Protein AF-0000000072194010 (afdb_homodimer)

InterPro domains:
  IPR002328 Alcohol dehydrogenase, zinc-type, conserved site [PS00059] (63-77)
  IPR011032 GroES-like superfamily [SSF50129] (5-164)
  IPR013149 Alcohol dehydrogenase-like, C-terminal [PF00107] (180-291)
  IPR013154 Alcohol dehydrogenase-like, N-terminal [PF08240] (29-131)
  IPR020843 Enoylreductase domain [SM00829] (12-339)
  IPR036291 NAD(P)-binding domain superfamily [SSF51735] (143-312)

Organism: NCBI:txid901

Nearest PDB structures (foldseek):
  4cpd-assembly2_B  TM=9.192E-01  e=1.046E-42  Thermus sp. ATN1
  5yln-assembly2_C  TM=9.575E-01  e=6.365E-38  Streptococcus pneumoniae D39
  4cpd-assembly1_D  TM=9.252E-01  e=3.209E-39  Thermus sp. ATN1
  1pl6-assembly1_A  TM=9.027E-01  e=1.431E-30  Homo sapiens
  3qe3-assembly1_A  TM=8.993E-01  e=1.724E-30  Ovis aries

Structure (mmCIF, N/CA/C/O backbone):
data_AF-0000000072194010-model_v1
#
loop_
_entity.id
_entity.type
_entity.pdbx_description
1 polymer 'Threonine dehydrogenase and related Zn-dependent dehydrogenases'
#
loop_
_atom_s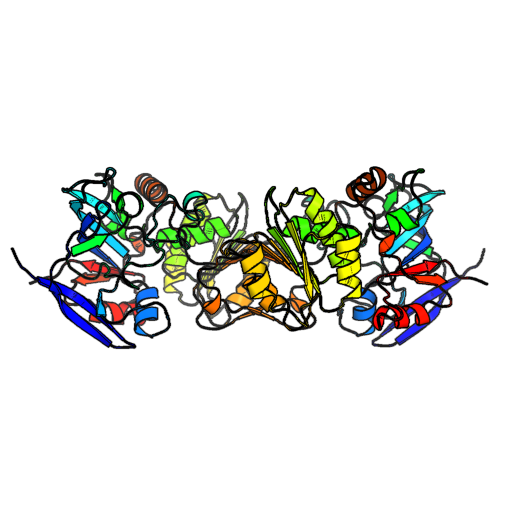ite.group_PDB
_atom_site.id
_atom_site.type_symbol
_atom_site.label_atom_id
_atom_site.label_alt_id
_atom_site.label_comp_id
_atom_site.label_asym_id
_atom_site.label_entity_id
_atom_site.label_seq_id
_atom_site.pdbx_PDB_ins_code
_atom_site.Cartn_x
_atom_site.Cartn_y
_atom_site.Cartn_z
_atom_site.occupancy
_atom_site.B_iso_or_equiv
_atom_site.auth_seq_id
_atom_site.auth_comp_id
_atom_site.auth_asym_id
_atom_site.auth_atom_id
_atom_site.pdbx_PDB_model_num
ATOM 1 N N . MET A 1 1 ? 16.25 -46.812 -23.062 1 45 1 MET A N 1
ATOM 2 C CA . MET A 1 1 ? 15.43 -45.719 -22.516 1 45 1 MET A CA 1
ATOM 3 C C . MET A 1 1 ? 15.352 -44.562 -23.484 1 45 1 MET A C 1
ATOM 5 O O . MET A 1 1 ? 16.25 -44.375 -24.297 1 45 1 MET A O 1
ATOM 9 N N . ALA A 1 2 ? 14.219 -44.062 -23.828 1 66.19 2 ALA A N 1
ATOM 10 C CA . ALA A 1 2 ? 14.109 -43.062 -24.859 1 66.19 2 ALA A CA 1
ATOM 11 C C . ALA A 1 2 ? 15.031 -41.875 -24.578 1 66.19 2 ALA A C 1
ATOM 13 O O . ALA A 1 2 ? 15.164 -41.438 -23.422 1 66.19 2 ALA A O 1
ATOM 14 N N . GLU A 1 3 ? 15.812 -41.5 -25.469 1 88 3 GLU A N 1
ATOM 15 C CA . GLU A 1 3 ? 16.797 -40.438 -25.328 1 88 3 GLU A CA 1
ATOM 16 C C . GLU A 1 3 ? 16.156 -39.062 -25.516 1 88 3 GLU A C 1
ATOM 18 O O . GLU A 1 3 ? 16.797 -38.031 -25.266 1 88 3 GLU A O 1
ATOM 23 N N . THR A 1 4 ? 14.906 -39.125 -25.875 1 94.69 4 THR A N 1
ATOM 24 C CA . THR A 1 4 ? 14.234 -37.875 -26.109 1 94.69 4 THR A CA 1
ATOM 25 C C . THR A 1 4 ? 12.812 -37.906 -25.562 1 94.69 4 THR A C 1
ATOM 27 O O . THR A 1 4 ? 12.312 -38.938 -25.188 1 94.69 4 THR A O 1
ATOM 30 N N . MET A 1 5 ? 12.266 -36.781 -25.391 1 96.69 5 MET A N 1
ATOM 31 C CA . MET A 1 5 ? 10.891 -36.594 -24.938 1 96.69 5 MET A CA 1
ATOM 32 C C . MET A 1 5 ? 10.203 -35.5 -25.75 1 96.69 5 MET A C 1
ATOM 34 O O . MET A 1 5 ? 10.867 -34.688 -26.422 1 96.69 5 MET A O 1
ATOM 38 N N . HIS A 1 6 ? 8.852 -35.531 -25.734 1 97.5 6 HIS A N 1
ATOM 39 C CA . HIS A 1 6 ? 8.07 -34.469 -26.391 1 97.5 6 HIS A CA 1
ATOM 40 C C . HIS A 1 6 ? 7.898 -33.281 -25.484 1 97.5 6 HIS A C 1
ATOM 42 O O . HIS A 1 6 ? 7.699 -33.406 -24.281 1 97.5 6 HIS A O 1
ATOM 48 N N . ALA A 1 7 ? 8.031 -32.094 -26.078 1 98.38 7 ALA A N 1
ATOM 49 C CA . ALA A 1 7 ? 7.945 -30.875 -25.297 1 98.38 7 ALA A CA 1
ATOM 50 C C . ALA A 1 7 ? 7.34 -29.734 -26.109 1 98.38 7 ALA A C 1
ATOM 52 O O . ALA A 1 7 ? 7.496 -29.688 -27.328 1 98.38 7 ALA A O 1
ATOM 53 N N . LEU A 1 8 ? 6.57 -28.891 -25.469 1 98.75 8 LEU A N 1
ATOM 54 C CA . LEU A 1 8 ? 6.141 -27.625 -26.062 1 98.75 8 LEU A CA 1
ATOM 55 C C . LEU A 1 8 ? 7.195 -26.547 -25.859 1 98.75 8 LEU A C 1
ATOM 57 O O . LEU A 1 8 ? 7.453 -26.125 -24.734 1 98.75 8 LEU A O 1
ATOM 61 N N . VAL A 1 9 ? 7.695 -26.047 -26.938 1 98.69 9 VAL A N 1
ATOM 62 C CA . VAL A 1 9 ? 8.844 -25.156 -26.859 1 98.69 9 VAL A CA 1
ATOM 63 C C . VAL A 1 9 ? 8.477 -23.781 -27.422 1 98.69 9 VAL A C 1
ATOM 65 O O . VAL A 1 9 ? 7.805 -23.688 -28.453 1 98.69 9 VAL A O 1
ATOM 68 N N . TYR A 1 10 ? 8.875 -22.766 -26.672 1 98.62 10 TYR A N 1
ATOM 69 C CA . TYR A 1 10 ? 8.719 -21.375 -27.078 1 98.62 10 TYR A CA 1
ATOM 70 C C . TYR A 1 10 ? 9.906 -20.906 -27.922 1 98.62 10 TYR A C 1
ATOM 72 O O . TYR A 1 10 ? 11.039 -20.875 -27.422 1 98.62 10 TYR A O 1
ATOM 80 N N . HIS A 1 11 ? 9.656 -20.516 -29.172 1 98 11 HIS A N 1
ATOM 81 C CA . HIS A 1 11 ? 10.734 -20.094 -30.062 1 98 11 HIS A CA 1
ATOM 82 C C . HIS A 1 11 ? 10.719 -18.594 -30.297 1 98 11 HIS A C 1
ATOM 84 O O . HIS A 1 11 ? 11.406 -18.078 -31.172 1 98 11 HIS A O 1
ATOM 90 N N . GLY A 1 12 ? 9.906 -17.906 -29.531 1 96.56 12 GLY A N 1
ATOM 91 C CA . GLY A 1 12 ? 9.703 -16.469 -29.672 1 96.56 12 GLY A CA 1
ATOM 92 C C . GLY A 1 12 ? 8.242 -16.094 -29.797 1 96.56 12 GLY A C 1
ATOM 93 O O . GLY A 1 12 ? 7.367 -16.953 -29.812 1 96.56 12 GLY A O 1
ATOM 94 N N . THR A 1 13 ? 8.008 -14.859 -29.969 1 95.88 13 THR A N 1
ATOM 95 C CA . THR A 1 13 ? 6.652 -14.32 -29.938 1 95.88 13 THR A CA 1
ATOM 96 C C . THR A 1 13 ? 5.766 -15.039 -30.953 1 95.88 13 THR A C 1
ATOM 98 O O . THR A 1 13 ? 6.062 -15.047 -32.156 1 95.88 13 THR A O 1
ATOM 101 N N . ASN A 1 14 ? 4.754 -15.672 -30.484 1 96.44 14 ASN A N 1
ATOM 102 C CA . ASN A 1 14 ? 3.709 -16.359 -31.219 1 96.44 14 ASN A CA 1
ATOM 103 C C . ASN A 1 14 ? 4.262 -17.578 -31.969 1 96.44 14 ASN A C 1
ATOM 105 O O . ASN A 1 14 ? 3.73 -17.969 -33.031 1 96.44 14 ASN A O 1
ATOM 109 N N . ASP A 1 15 ? 5.328 -18.125 -31.469 1 97.75 15 ASP A N 1
ATOM 110 C CA . ASP A 1 15 ? 5.938 -19.297 -32.062 1 97.75 15 ASP A CA 1
ATOM 111 C C . ASP A 1 15 ? 6.137 -20.406 -31.047 1 97.75 15 ASP A C 1
ATOM 113 O O . ASP A 1 15 ? 7.215 -20.531 -30.469 1 97.75 15 ASP A O 1
ATOM 117 N N . LEU A 1 16 ? 5.105 -21.25 -30.891 1 98.12 16 LEU A N 1
ATOM 118 C CA . LEU A 1 16 ? 5.129 -22.453 -30.062 1 98.12 16 LEU A CA 1
ATOM 119 C C . LEU A 1 16 ? 5.152 -23.703 -30.922 1 98.12 16 LEU A C 1
ATOM 121 O O . LEU A 1 16 ? 4.379 -23.828 -31.891 1 98.12 16 LEU A O 1
ATOM 125 N N . ARG A 1 17 ? 5.973 -24.641 -30.562 1 97.81 17 ARG A N 1
ATOM 126 C CA . ARG A 1 17 ? 6.07 -25.875 -31.328 1 97.81 17 ARG A CA 1
ATOM 127 C C . ARG A 1 17 ? 6.223 -27.078 -30.406 1 97.81 17 ARG A C 1
ATOM 129 O O . ARG A 1 17 ? 6.93 -27.016 -29.406 1 97.81 17 ARG A O 1
ATOM 136 N N . LEU A 1 18 ? 5.539 -28.094 -30.781 1 97.44 18 LEU A N 1
ATOM 137 C CA . LEU A 1 18 ? 5.801 -29.391 -30.172 1 97.44 18 LEU A CA 1
ATOM 138 C C . LEU A 1 18 ? 6.98 -30.078 -30.844 1 97.44 18 LEU A C 1
ATOM 140 O O . LEU A 1 18 ? 6.957 -30.312 -32.062 1 97.44 18 LEU A O 1
ATOM 144 N N . GLU A 1 19 ? 7.957 -30.344 -30.078 1 97 19 GLU A N 1
ATOM 145 C CA . GLU A 1 19 ? 9.133 -30.969 -30.672 1 97 19 GLU A CA 1
ATOM 146 C C . GLU A 1 19 ? 9.781 -31.953 -29.703 1 97 19 GLU A C 1
ATOM 148 O O . GLU A 1 19 ? 9.336 -32.094 -28.547 1 97 19 GLU A O 1
ATOM 153 N N . GLU A 1 20 ? 10.75 -32.688 -30.234 1 97.06 20 GLU A N 1
ATOM 154 C CA . GLU A 1 20 ? 11.516 -33.594 -29.406 1 97.06 20 GLU A CA 1
ATOM 155 C C . GLU A 1 20 ? 12.719 -32.906 -28.781 1 97.06 20 GLU A C 1
ATOM 157 O O . GLU A 1 20 ? 13.391 -32.094 -29.438 1 97.06 20 GLU A O 1
ATOM 162 N N . ARG A 1 21 ? 12.867 -33.188 -27.531 1 97.5 21 ARG A N 1
ATOM 163 C CA . ARG A 1 21 ? 13.992 -32.656 -26.766 1 97.5 21 ARG A CA 1
ATOM 164 C C . ARG A 1 21 ? 14.68 -33.781 -25.969 1 97.5 21 ARG A C 1
ATOM 166 O O . ARG A 1 21 ? 14.055 -34.781 -25.625 1 97.5 21 ARG A O 1
ATOM 173 N N . PRO A 1 22 ? 15.977 -33.625 -25.766 1 96.94 22 PRO A N 1
ATOM 174 C CA . PRO A 1 22 ? 16.641 -34.594 -24.891 1 96.94 22 PRO A CA 1
ATOM 175 C C . PRO A 1 22 ? 16.031 -34.625 -23.484 1 96.94 22 PRO A C 1
ATOM 177 O O . PRO A 1 22 ? 15.539 -33.594 -22.984 1 96.94 22 PRO A O 1
ATOM 180 N N . LEU A 1 23 ? 16.094 -35.781 -22.906 1 97.75 23 LEU A N 1
ATOM 181 C CA . LEU A 1 23 ? 15.672 -35.906 -21.516 1 97.75 23 LEU A CA 1
ATOM 182 C C . LEU A 1 23 ? 16.516 -35 -20.625 1 97.75 23 LEU A C 1
ATOM 184 O O . LEU A 1 23 ? 17.719 -34.844 -20.859 1 97.75 23 LEU A O 1
ATOM 188 N N . PRO A 1 24 ? 15.914 -34.406 -19.609 1 97.81 24 PRO A N 1
ATOM 189 C CA . PRO A 1 24 ? 16.703 -33.562 -18.719 1 97.81 24 PRO A CA 1
ATOM 190 C C . PRO A 1 24 ? 17.688 -34.344 -17.875 1 97.81 24 PRO A C 1
ATOM 192 O O . PRO A 1 24 ? 17.453 -35.531 -17.594 1 97.81 24 PRO A O 1
ATOM 195 N N . GLN A 1 25 ? 18.719 -33.688 -17.531 1 97.31 25 GLN A N 1
ATOM 196 C CA . GLN A 1 25 ? 19.734 -34.25 -16.641 1 97.31 25 GLN A CA 1
ATOM 197 C C . GLN A 1 25 ? 19.891 -33.406 -15.391 1 97.31 25 GLN A C 1
ATOM 199 O O . GLN A 1 25 ? 19.562 -32.219 -15.391 1 97.31 25 GLN A O 1
ATOM 204 N N . LEU A 1 26 ? 20.359 -34.062 -14.344 1 98.19 26 LEU A N 1
ATOM 205 C CA . LEU A 1 26 ? 20.766 -33.312 -13.164 1 98.19 26 LEU A CA 1
ATOM 206 C C . LEU A 1 26 ? 21.953 -32.406 -13.484 1 98.19 26 LEU A C 1
ATOM 208 O O . LEU A 1 26 ? 22.906 -32.844 -14.125 1 98.19 26 LEU A O 1
ATOM 212 N N . ARG A 1 27 ? 21.844 -31.156 -13.086 1 97.75 27 ARG A N 1
ATOM 213 C CA . ARG A 1 27 ? 22.922 -30.203 -13.352 1 97.75 27 ARG A CA 1
ATOM 214 C C . ARG A 1 27 ? 23.547 -29.703 -12.055 1 97.75 27 ARG A C 1
ATOM 216 O O . ARG A 1 27 ? 24.672 -29.188 -12.062 1 97.75 27 ARG A O 1
ATOM 223 N N . ASP A 1 28 ? 22.891 -29.75 -11.016 1 98.25 28 ASP A N 1
ATOM 224 C CA . ASP A 1 28 ? 23.281 -29.328 -9.68 1 98.25 28 ASP A CA 1
ATOM 225 C C . ASP A 1 28 ? 22.922 -30.375 -8.633 1 98.25 28 ASP A C 1
ATOM 227 O O . ASP A 1 28 ? 21.922 -31.094 -8.781 1 98.25 28 ASP A O 1
ATOM 231 N N . PRO A 1 29 ? 23.75 -30.5 -7.531 1 98.44 29 PRO A N 1
ATOM 232 C CA . PRO A 1 29 ? 23.438 -31.469 -6.488 1 98.44 29 PRO A CA 1
ATOM 233 C C . PRO A 1 29 ? 22.094 -31.203 -5.812 1 98.44 29 PRO A C 1
ATOM 235 O O . PRO A 1 29 ? 21.562 -32.062 -5.113 1 98.44 29 PRO A O 1
ATOM 238 N N . ARG A 1 30 ? 21.609 -30.125 -6.016 1 98.31 30 ARG A N 1
ATOM 239 C CA . ARG A 1 30 ? 20.328 -29.797 -5.383 1 98.31 30 ARG A CA 1
ATOM 240 C C . ARG A 1 30 ? 19.172 -29.953 -6.363 1 98.31 30 ARG A C 1
ATOM 242 O O . ARG A 1 30 ? 18.047 -29.594 -6.051 1 98.31 30 ARG A O 1
ATOM 249 N N . ASP A 1 31 ? 19.25 -30.516 -7.492 1 98.81 31 ASP A N 1
ATOM 250 C CA . ASP A 1 31 ? 18.234 -30.719 -8.523 1 98.81 31 ASP A CA 1
ATOM 251 C C . ASP A 1 31 ? 17.438 -32 -8.266 1 98.81 31 ASP A C 1
ATOM 253 O O . ASP A 1 31 ? 17.906 -32.906 -7.562 1 98.81 31 ASP A O 1
ATOM 257 N N . ALA A 1 32 ? 16.312 -32 -8.859 1 98.94 32 ALA A N 1
ATOM 258 C CA . ALA A 1 32 ? 15.547 -33.25 -9.039 1 98.94 32 ALA A CA 1
ATOM 259 C C . ALA A 1 32 ? 14.961 -33.312 -10.453 1 98.94 32 ALA A C 1
ATOM 261 O O . ALA A 1 32 ? 14.789 -32.312 -11.109 1 98.94 32 ALA A O 1
ATOM 262 N N . ILE A 1 33 ? 14.75 -34.531 -10.898 1 98.88 33 ILE A N 1
ATOM 263 C CA . ILE A 1 33 ? 13.992 -34.75 -12.125 1 98.88 33 ILE A CA 1
ATOM 264 C C . ILE A 1 33 ? 12.625 -35.344 -11.789 1 98.88 33 ILE A C 1
ATOM 266 O O . ILE A 1 33 ? 12.531 -36.312 -11.023 1 98.88 33 ILE A O 1
ATOM 270 N N . VAL A 1 34 ? 11.664 -34.75 -12.312 1 98.94 34 VAL A N 1
ATOM 271 C CA . VAL A 1 34 ? 10.297 -35.188 -12.039 1 98.94 34 VAL A CA 1
ATOM 272 C C . VAL A 1 34 ? 9.633 -35.656 -13.336 1 98.94 34 VAL A C 1
ATOM 274 O O . VAL A 1 34 ? 9.719 -34.969 -14.359 1 98.94 34 VAL A O 1
ATOM 277 N N . LYS A 1 35 ? 9.07 -36.844 -13.305 1 98.88 35 LYS A N 1
ATOM 278 C CA . LYS A 1 35 ? 8.156 -37.25 -14.359 1 98.88 35 LYS A CA 1
ATOM 279 C C . LYS A 1 35 ? 6.805 -36.562 -14.227 1 98.88 35 LYS A C 1
ATOM 281 O O . LYS A 1 35 ? 6.102 -36.75 -13.227 1 98.88 35 LYS A O 1
ATOM 286 N N . VAL A 1 36 ? 6.43 -35.812 -15.211 1 98.81 36 VAL A N 1
ATOM 287 C CA . VAL A 1 36 ? 5.211 -35 -15.133 1 98.81 36 VAL A CA 1
ATOM 288 C C . VAL A 1 36 ? 3.99 -35.906 -15.328 1 98.81 36 VAL A C 1
ATOM 290 O O . VAL A 1 36 ? 3.855 -36.562 -16.359 1 98.81 36 VAL A O 1
ATOM 293 N N . GLU A 1 37 ? 3.174 -35.875 -14.367 1 98.75 37 GLU A N 1
ATOM 294 C CA . GLU A 1 37 ? 1.962 -36.688 -14.461 1 98.75 37 GLU A CA 1
ATOM 295 C C . GLU A 1 37 ? 0.761 -35.844 -14.867 1 98.75 37 GLU A C 1
ATOM 297 O O . GLU A 1 37 ? -0.173 -36.344 -15.492 1 98.75 37 GLU A O 1
ATOM 302 N N . LEU A 1 38 ? 0.744 -34.656 -14.406 1 98.75 38 LEU A N 1
ATOM 303 C CA . LEU A 1 38 ? -0.288 -33.688 -14.742 1 98.75 38 LEU A CA 1
ATOM 304 C C . LEU A 1 38 ? 0.272 -32.25 -14.703 1 98.75 38 LEU A C 1
ATOM 306 O O . LEU A 1 38 ? 1.035 -31.922 -13.797 1 98.75 38 LEU A O 1
ATOM 310 N N . SER A 1 39 ? 0.013 -31.469 -15.68 1 98.75 39 SER A N 1
ATOM 311 C CA . SER A 1 39 ? 0.33 -30.031 -15.711 1 98.75 39 SER A CA 1
ATOM 312 C C . SER A 1 39 ? -0.877 -29.219 -16.141 1 98.75 39 SER A C 1
ATOM 314 O O . SER A 1 39 ? -1.961 -29.75 -16.359 1 98.75 39 SER A O 1
ATOM 316 N N . SER A 1 40 ? -0.742 -27.906 -16.109 1 98.56 40 SER A N 1
ATOM 317 C CA . SER A 1 40 ? -1.828 -27.062 -16.562 1 98.56 40 SER A CA 1
ATOM 318 C C . SER A 1 40 ? -1.294 -25.859 -17.359 1 98.56 40 SER A C 1
ATOM 320 O O . SER A 1 40 ? -0.101 -25.562 -17.297 1 98.56 40 SER A O 1
ATOM 322 N N . ILE A 1 41 ? -2.133 -25.297 -18.156 1 98.31 41 ILE A N 1
ATOM 323 C CA . ILE A 1 41 ? -1.804 -24.078 -18.891 1 98.31 41 ILE A CA 1
ATOM 324 C C . ILE A 1 41 ? -2.154 -22.859 -18.047 1 98.31 41 ILE A C 1
ATOM 326 O O . ILE A 1 41 ? -3.252 -22.766 -17.5 1 98.31 41 ILE A O 1
ATOM 330 N N . CYS A 1 42 ? -1.242 -21.984 -17.859 1 97 42 CYS A N 1
ATOM 331 C CA . CYS A 1 42 ? -1.418 -20.766 -17.094 1 97 42 CYS A CA 1
ATOM 332 C C . CYS A 1 42 ? -1.508 -19.547 -18 1 97 42 CYS A C 1
ATOM 334 O O . CYS A 1 42 ? -0.959 -19.547 -19.094 1 97 42 CYS A O 1
ATOM 336 N N . ALA A 1 43 ? -2.199 -18.516 -17.547 1 94.06 43 ALA A N 1
ATOM 337 C CA . ALA A 1 43 ? -2.264 -17.266 -18.312 1 94.06 43 ALA A CA 1
ATOM 338 C C . ALA A 1 43 ? -0.866 -16.719 -18.578 1 94.06 43 ALA A C 1
ATOM 340 O O . ALA A 1 43 ? -0.624 -16.094 -19.625 1 94.06 43 ALA A O 1
ATOM 341 N N . SER A 1 44 ? 0.034 -16.953 -17.703 1 93.5 44 SER A N 1
ATOM 342 C CA . SER A 1 44 ? 1.397 -16.469 -17.891 1 93.5 44 SER A CA 1
ATOM 343 C C . SER A 1 44 ? 2.064 -17.141 -19.094 1 93.5 44 SER A C 1
ATOM 345 O O . SER A 1 44 ? 2.951 -16.562 -19.719 1 93.5 44 SER A O 1
ATOM 347 N N . ASP A 1 45 ? 1.709 -18.344 -19.422 1 96.56 45 ASP A N 1
ATOM 348 C CA . ASP A 1 45 ? 2.211 -18.984 -20.641 1 96.56 45 ASP A CA 1
ATOM 349 C C . ASP A 1 45 ? 1.795 -18.203 -21.875 1 96.56 45 ASP A C 1
ATOM 351 O O . ASP A 1 45 ? 2.572 -18.078 -22.828 1 96.56 45 ASP A O 1
ATOM 355 N N . LEU A 1 46 ? 0.554 -17.734 -21.812 1 95.31 46 LEU A N 1
ATOM 356 C CA . LEU A 1 46 ? 0.056 -16.906 -22.922 1 95.31 46 LEU A CA 1
ATOM 357 C C . LEU A 1 46 ? 0.827 -15.594 -23 1 95.31 46 LEU A C 1
ATOM 359 O O . LEU A 1 46 ? 1.133 -15.125 -24.109 1 95.31 46 LEU A O 1
ATOM 363 N N . HIS A 1 47 ? 1.076 -15.031 -21.828 1 92.69 47 HIS A N 1
ATOM 364 C CA . HIS A 1 47 ? 1.84 -13.789 -21.812 1 92.69 47 HIS A CA 1
ATOM 365 C C . HIS A 1 47 ? 3.225 -13.984 -22.422 1 92.69 47 HIS A C 1
ATOM 367 O O . HIS A 1 47 ? 3.725 -13.102 -23.125 1 92.69 47 HIS A O 1
ATOM 373 N N . ILE A 1 48 ? 3.855 -15.086 -22.141 1 95.38 48 ILE A N 1
ATOM 374 C CA . ILE A 1 48 ? 5.156 -15.383 -22.719 1 95.38 48 ILE A CA 1
ATOM 375 C C . ILE A 1 48 ? 5.016 -15.547 -24.234 1 95.38 48 ILE A C 1
ATOM 377 O O . ILE A 1 48 ? 5.754 -14.93 -25 1 95.38 48 ILE A O 1
ATOM 381 N N . ARG A 1 49 ? 4.055 -16.297 -24.641 1 96.25 49 ARG A N 1
ATOM 382 C CA . ARG A 1 49 ? 3.814 -16.531 -26.062 1 96.25 49 ARG A CA 1
ATOM 383 C C . ARG A 1 49 ? 3.611 -15.211 -26.812 1 96.25 49 ARG A C 1
ATOM 385 O O . ARG A 1 49 ? 4.086 -15.047 -27.938 1 96.25 49 ARG A O 1
ATOM 392 N N . ASN A 1 50 ? 2.955 -14.281 -26.094 1 93.75 50 ASN A N 1
ATOM 393 C CA . ASN A 1 50 ? 2.609 -13 -26.703 1 93.75 50 ASN A CA 1
ATOM 394 C C . ASN A 1 50 ? 3.768 -12.016 -26.641 1 93.75 50 ASN A C 1
ATOM 396 O O . ASN A 1 50 ? 3.662 -10.891 -27.125 1 93.75 50 ASN A O 1
ATOM 400 N N . GLY A 1 51 ? 4.848 -12.336 -26 1 91.69 51 GLY A N 1
ATOM 401 C CA . GLY A 1 51 ? 6.016 -11.469 -25.906 1 91.69 51 GLY A CA 1
ATOM 402 C C . GLY A 1 51 ? 5.922 -10.453 -24.781 1 91.69 51 GLY A C 1
ATOM 403 O O . GLY A 1 51 ? 6.645 -9.453 -24.781 1 91.69 51 GLY A O 1
ATOM 404 N N . ALA A 1 52 ? 5.055 -10.711 -23.797 1 87.88 52 ALA A N 1
ATOM 405 C CA . ALA A 1 52 ? 4.805 -9.719 -22.75 1 87.88 52 ALA A CA 1
ATOM 406 C C . ALA A 1 52 ? 5.707 -9.961 -21.547 1 87.88 52 ALA A C 1
ATOM 408 O O . ALA A 1 52 ? 5.656 -9.219 -20.562 1 87.88 52 ALA A O 1
ATOM 409 N N . VAL A 1 53 ? 6.512 -10.977 -21.578 1 90 53 VAL A N 1
ATOM 410 C CA . VAL A 1 53 ? 7.438 -11.297 -20.5 1 90 53 VAL A CA 1
ATOM 411 C C . VAL A 1 53 ? 8.875 -11.164 -21 1 90 53 VAL A C 1
ATOM 413 O O . VAL A 1 53 ? 9.453 -12.125 -21.516 1 90 53 VAL A O 1
ATOM 416 N N . PRO A 1 54 ? 9.461 -10.055 -20.734 1 86.25 54 PRO A N 1
ATOM 417 C CA . PRO A 1 54 ? 10.781 -9.766 -21.297 1 86.25 54 PRO A CA 1
ATOM 418 C C . PRO A 1 54 ? 11.844 -10.773 -20.859 1 86.25 54 PRO A C 1
ATOM 420 O O . PRO A 1 54 ? 12.812 -11.008 -21.578 1 86.25 54 PRO A O 1
ATOM 423 N N . ARG A 1 55 ? 11.695 -11.414 -19.828 1 89.25 55 ARG A N 1
ATOM 424 C CA . ARG A 1 55 ? 12.711 -12.305 -19.266 1 89.25 55 ARG A CA 1
ATOM 425 C C . ARG A 1 55 ? 12.648 -13.68 -19.922 1 89.25 55 ARG A C 1
ATOM 427 O O . ARG A 1 55 ? 13.555 -14.492 -19.75 1 89.25 55 ARG A O 1
ATOM 434 N N . ALA A 1 56 ? 11.594 -13.961 -20.609 1 95.06 56 ALA A N 1
ATOM 435 C CA . ALA A 1 56 ? 11.43 -15.273 -21.219 1 95.06 56 ALA A CA 1
ATOM 436 C C . ALA A 1 56 ? 12.484 -15.516 -22.281 1 95.06 56 ALA A C 1
ATOM 438 O O . ALA A 1 56 ? 12.789 -14.625 -23.078 1 95.06 56 ALA A O 1
ATOM 439 N N . LEU A 1 57 ? 13.008 -16.703 -22.359 1 97.5 57 LEU A N 1
ATOM 440 C CA . LEU A 1 57 ? 14.062 -17.031 -23.297 1 97.5 57 LEU A CA 1
ATOM 441 C C . LEU A 1 57 ? 13.539 -17.969 -24.391 1 97.5 57 LEU A C 1
ATOM 443 O O . LEU A 1 57 ? 12.945 -19 -24.094 1 97.5 57 LEU A O 1
ATOM 447 N N . PRO A 1 58 ? 13.812 -17.609 -25.625 1 97.69 58 PRO A N 1
ATOM 448 C CA . PRO A 1 58 ? 13.477 -18.562 -26.688 1 97.69 58 PRO A CA 1
ATOM 449 C C . PRO A 1 58 ? 14.195 -19.906 -26.547 1 97.69 58 PRO A C 1
ATOM 451 O O . PRO A 1 58 ? 15.344 -19.938 -26.094 1 97.69 58 PRO A O 1
ATOM 454 N N . GLY A 1 59 ? 13.523 -20.922 -27.016 1 98 59 GLY A N 1
ATOM 455 C CA . GLY A 1 59 ? 14.086 -22.25 -26.906 1 98 59 GLY A CA 1
ATOM 456 C C . GLY A 1 59 ? 13.711 -22.953 -25.609 1 98 59 GLY A C 1
ATOM 457 O O . GLY A 1 59 ? 14.07 -24.109 -25.406 1 98 59 GLY A O 1
ATOM 458 N N . THR A 1 60 ? 12.93 -22.328 -24.781 1 98.44 60 THR A N 1
ATOM 459 C CA . THR A 1 60 ? 12.562 -22.859 -23.469 1 98.44 60 THR A CA 1
ATOM 460 C C . THR A 1 60 ? 11.281 -23.688 -23.562 1 98.44 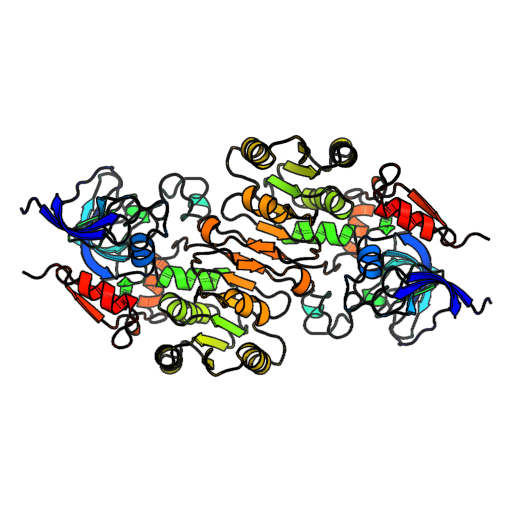60 THR A C 1
ATOM 462 O O . THR A 1 60 ? 10.328 -23.297 -24.234 1 98.44 60 THR A O 1
ATOM 465 N N . VAL A 1 61 ? 11.297 -24.859 -22.906 1 98.69 61 VAL A N 1
ATOM 466 C CA . VAL A 1 61 ? 10.055 -25.594 -22.703 1 98.69 61 VAL A CA 1
ATOM 467 C C . VAL A 1 61 ? 9.141 -24.812 -21.766 1 98.69 61 VAL A C 1
ATOM 469 O O . VAL A 1 61 ? 9.555 -24.422 -20.672 1 98.69 61 VAL A O 1
ATOM 472 N N . LEU A 1 62 ? 7.848 -24.641 -22.094 1 98.44 62 LEU A N 1
ATOM 473 C CA . LEU A 1 62 ? 6.961 -23.766 -21.328 1 98.44 62 LEU A CA 1
ATOM 474 C C . LEU A 1 62 ? 6.32 -24.547 -20.172 1 98.44 62 LEU A C 1
ATOM 476 O O . LEU A 1 62 ? 6.449 -25.766 -20.094 1 98.44 62 LEU A O 1
ATOM 480 N N . GLY A 1 63 ? 5.754 -23.781 -19.312 1 98.38 63 GLY A N 1
ATOM 481 C CA . GLY A 1 63 ? 4.926 -24.328 -18.25 1 98.38 63 GLY A CA 1
ATOM 482 C C . GLY A 1 63 ? 5.617 -24.344 -16.906 1 98.38 63 GLY A C 1
ATOM 483 O O . GLY A 1 63 ? 6.82 -24.594 -16.812 1 98.38 63 GLY A O 1
ATOM 484 N N . HIS A 1 64 ? 4.785 -24.141 -15.844 1 98.25 64 HIS A N 1
ATOM 485 C CA . HIS A 1 64 ? 5.355 -24.109 -14.508 1 98.25 64 HIS A CA 1
ATOM 486 C C . HIS A 1 64 ? 4.391 -24.672 -13.477 1 98.25 64 HIS A C 1
ATOM 488 O O . HIS A 1 64 ? 4.723 -24.781 -12.297 1 98.25 64 HIS A O 1
ATOM 494 N N . GLU A 1 65 ? 3.217 -25.078 -13.891 1 98.25 65 GLU A N 1
ATOM 495 C CA . GLU A 1 65 ? 2.219 -25.703 -13.023 1 98.25 65 GLU A CA 1
ATOM 496 C C . GLU A 1 65 ? 2.148 -27.203 -13.242 1 98.25 65 GLU A C 1
ATOM 498 O O . GLU A 1 65 ? 1.603 -27.672 -14.25 1 98.25 65 GLU A O 1
ATOM 503 N N . PHE A 1 66 ? 2.668 -27.969 -12.172 1 98.81 66 PHE A N 1
ATOM 504 C CA . PHE A 1 66 ? 2.621 -29.391 -12.453 1 98.81 66 PHE A CA 1
ATOM 505 C C . PHE A 1 66 ? 2.783 -30.203 -11.164 1 98.81 66 PHE A C 1
ATOM 507 O O . PHE A 1 66 ? 3.188 -29.656 -10.133 1 98.81 66 PHE A O 1
ATOM 514 N N . VAL A 1 67 ? 2.41 -31.438 -11.25 1 98.94 67 VAL A N 1
ATOM 515 C CA . VAL A 1 67 ? 2.596 -32.5 -10.273 1 98.94 67 VAL A CA 1
ATOM 516 C C . VAL A 1 67 ? 3.154 -33.75 -10.961 1 98.94 67 VAL A C 1
ATOM 518 O O . VAL A 1 67 ? 2.982 -33.938 -12.164 1 98.94 67 VAL A O 1
ATOM 521 N N . GLY A 1 68 ? 3.809 -34.531 -10.172 1 98.81 68 GLY A N 1
ATOM 522 C CA . GLY A 1 68 ? 4.387 -35.719 -10.766 1 98.81 68 GLY A CA 1
ATOM 523 C C . GLY A 1 68 ? 5.152 -36.562 -9.773 1 98.81 68 GLY A C 1
ATOM 524 O O . GLY A 1 68 ? 4.898 -36.5 -8.57 1 98.81 68 GLY A O 1
ATOM 525 N N . GLU A 1 69 ? 5.98 -37.406 -10.344 1 98.88 69 GLU A N 1
ATOM 526 C CA . GLU A 1 69 ? 6.781 -38.312 -9.555 1 98.88 69 GLU A CA 1
ATOM 527 C C . GLU A 1 69 ? 8.273 -38.031 -9.711 1 98.88 69 GLU A C 1
ATOM 529 O O . GLU A 1 69 ? 8.766 -37.875 -10.828 1 98.88 69 GLU A O 1
ATOM 534 N N . VAL A 1 70 ? 8.922 -38 -8.523 1 98.94 70 VAL A N 1
ATOM 535 C CA . VAL A 1 70 ? 10.367 -37.812 -8.57 1 98.94 70 VAL A CA 1
ATOM 536 C C . VAL A 1 70 ? 11.023 -39.062 -9.148 1 98.94 70 VAL A C 1
ATOM 538 O O . VAL A 1 70 ? 10.727 -40.188 -8.719 1 98.94 70 VAL A O 1
ATOM 541 N N . VAL A 1 71 ? 11.953 -38.875 -10.133 1 98.69 71 VAL A N 1
ATOM 542 C CA . VAL A 1 71 ? 12.586 -40.062 -10.719 1 98.69 71 VAL A CA 1
ATOM 543 C C . VAL A 1 71 ? 14.078 -40.062 -10.422 1 98.69 71 VAL A C 1
ATOM 545 O O . VAL A 1 71 ? 14.734 -41.094 -10.453 1 98.69 71 VAL A O 1
ATOM 548 N N . ALA A 1 72 ? 14.656 -38.875 -10.164 1 98.75 72 ALA A N 1
ATOM 549 C CA . ALA A 1 72 ? 16.062 -38.719 -9.789 1 98.75 72 ALA A CA 1
ATOM 550 C C . ALA A 1 72 ? 16.281 -37.5 -8.914 1 98.75 72 ALA A C 1
ATOM 552 O O . ALA A 1 72 ? 15.555 -36.5 -9.047 1 98.75 72 ALA A O 1
ATOM 553 N N . THR A 1 73 ? 17.234 -37.594 -7.988 1 98.75 73 THR A N 1
ATOM 554 C CA . THR A 1 73 ? 17.609 -36.469 -7.152 1 98.75 73 THR A CA 1
ATOM 555 C C . THR A 1 73 ? 19.125 -36.281 -7.102 1 98.75 73 THR A C 1
ATOM 557 O O . THR A 1 73 ? 19.859 -37.281 -7.188 1 98.75 73 THR A O 1
ATOM 560 N N . GLY A 1 74 ? 19.484 -35.031 -7.02 1 98.69 74 GLY A N 1
ATOM 561 C CA . GLY A 1 74 ? 20.891 -34.781 -6.723 1 98.69 74 GLY A CA 1
ATOM 562 C C . GLY A 1 74 ? 21.281 -35.219 -5.32 1 98.69 74 GLY A C 1
ATOM 563 O O . GLY A 1 74 ? 20.422 -35.469 -4.48 1 98.69 74 GLY A O 1
ATOM 564 N N . ARG A 1 75 ? 22.609 -35.156 -5.066 1 98.38 75 ARG A N 1
ATOM 565 C CA . ARG A 1 75 ? 23.172 -35.75 -3.852 1 98.38 75 ARG A CA 1
ATOM 566 C C . ARG A 1 75 ? 22.828 -34.875 -2.631 1 98.38 75 ARG A C 1
ATOM 568 O O . ARG A 1 75 ? 22.938 -35.344 -1.495 1 98.38 75 ARG A O 1
ATOM 575 N N . GLU A 1 76 ? 22.422 -33.625 -2.803 1 98.5 76 GLU A N 1
ATOM 576 C CA . GLU A 1 76 ? 22.172 -32.75 -1.665 1 98.5 76 GLU A CA 1
ATOM 577 C C . GLU A 1 76 ? 20.672 -32.625 -1.399 1 98.5 76 GLU A C 1
ATOM 579 O O . GLU A 1 76 ? 20.266 -31.906 -0.479 1 98.5 76 GLU A O 1
ATOM 584 N N . VAL A 1 77 ? 19.828 -33.281 -2.148 1 98.75 77 VAL A N 1
ATOM 585 C CA . VAL A 1 77 ? 18.391 -33.25 -1.938 1 98.75 77 VAL A CA 1
ATOM 586 C C . VAL A 1 77 ? 18.016 -34.188 -0.783 1 98.75 77 VAL A C 1
ATOM 588 O O . VAL A 1 77 ? 18.484 -35.312 -0.724 1 98.75 77 VAL A O 1
ATOM 591 N N . ARG A 1 78 ? 17.141 -33.656 0.139 1 98.38 78 ARG A N 1
ATOM 592 C CA . ARG A 1 78 ? 16.812 -34.406 1.34 1 98.38 78 ARG A CA 1
ATOM 593 C C . ARG A 1 78 ? 15.312 -34.531 1.521 1 98.38 78 ARG A C 1
ATOM 595 O O . ARG A 1 78 ? 14.836 -35.5 2.127 1 98.38 78 ARG A O 1
ATOM 602 N N . LYS A 1 79 ? 14.555 -33.656 1.015 1 98.25 79 LYS A N 1
ATOM 603 C CA . LYS A 1 79 ? 13.125 -33.531 1.3 1 98.25 79 LYS A CA 1
ATOM 604 C C . LYS A 1 79 ? 12.328 -34.562 0.48 1 98.25 79 LYS A C 1
ATOM 606 O O . LYS A 1 79 ? 11.273 -35 0.916 1 98.25 79 LYS A O 1
ATOM 611 N N . VAL A 1 80 ? 12.852 -34.906 -0.714 1 98.5 80 VAL A N 1
ATOM 612 C CA . VAL A 1 80 ? 12.125 -35.812 -1.602 1 98.5 80 VAL A CA 1
ATOM 613 C C . VAL A 1 80 ? 13.062 -36.906 -2.107 1 98.5 80 VAL A C 1
ATOM 615 O O . VAL A 1 80 ? 14.281 -36.75 -2.037 1 98.5 80 VAL A O 1
ATOM 618 N N . ARG A 1 81 ? 12.461 -37.969 -2.646 1 98.38 81 ARG A N 1
ATOM 619 C CA . ARG A 1 81 ? 13.219 -39.125 -3.168 1 98.38 81 ARG A CA 1
ATOM 620 C C . ARG A 1 81 ? 12.523 -39.719 -4.379 1 98.38 81 ARG A C 1
ATOM 622 O O . ARG A 1 81 ? 11.32 -39.531 -4.57 1 98.38 81 ARG A O 1
ATOM 629 N N . PRO A 1 82 ? 13.312 -40.469 -5.16 1 98.62 82 PRO A N 1
ATOM 630 C CA . PRO A 1 82 ? 12.688 -41.125 -6.301 1 98.62 82 PRO A CA 1
ATOM 631 C C . PRO A 1 82 ? 11.5 -42 -5.902 1 98.62 82 PRO A C 1
ATOM 633 O O . PRO A 1 82 ? 11.547 -42.688 -4.887 1 98.62 82 PRO A O 1
ATOM 636 N N . GLY A 1 83 ? 10.461 -41.875 -6.648 1 98.56 83 GLY A N 1
ATOM 637 C CA . GLY A 1 83 ? 9.242 -42.625 -6.383 1 98.56 83 GLY A CA 1
ATOM 638 C C . GLY A 1 83 ? 8.188 -41.812 -5.656 1 98.56 83 GLY A C 1
ATOM 639 O O . GLY A 1 83 ? 7.016 -42.188 -5.621 1 98.56 83 GLY A O 1
ATOM 640 N N . GLN A 1 84 ? 8.57 -40.75 -5.141 1 98.56 84 GLN A N 1
ATOM 641 C CA . GLN A 1 84 ? 7.664 -39.938 -4.348 1 98.56 84 GLN A CA 1
ATOM 642 C C . GLN A 1 84 ? 6.824 -39.031 -5.238 1 98.56 84 GLN A C 1
ATOM 644 O O . GLN A 1 84 ? 7.336 -38.438 -6.203 1 98.56 84 GLN A O 1
ATOM 649 N N . ARG A 1 85 ? 5.516 -38.844 -4.934 1 98.88 85 ARG A N 1
ATOM 650 C CA . ARG A 1 85 ? 4.637 -37.906 -5.613 1 98.88 85 ARG A CA 1
ATOM 651 C C . ARG A 1 85 ? 4.82 -36.5 -5.07 1 98.88 85 ARG A C 1
ATOM 653 O O . ARG A 1 85 ? 4.867 -36.281 -3.854 1 98.88 85 ARG A O 1
ATOM 660 N N . VAL A 1 86 ? 4.91 -35.5 -6.008 1 98.94 86 VAL A N 1
ATOM 661 C CA . VAL A 1 86 ? 5.234 -34.156 -5.555 1 98.94 86 VAL A CA 1
ATOM 662 C C . VAL A 1 86 ? 4.426 -33.125 -6.352 1 98.94 86 VAL A C 1
ATOM 664 O O . VAL A 1 86 ? 3.984 -33.406 -7.465 1 98.94 86 VAL A O 1
ATOM 667 N N . ALA A 1 87 ? 4.164 -32.031 -5.75 1 98.81 87 ALA A N 1
ATOM 668 C CA . ALA A 1 87 ? 3.67 -30.828 -6.391 1 98.81 87 ALA A CA 1
ATOM 669 C C . ALA A 1 87 ? 4.77 -29.766 -6.484 1 98.81 87 ALA A C 1
ATOM 671 O O . ALA A 1 87 ? 5.543 -29.578 -5.543 1 98.81 87 ALA A O 1
ATOM 672 N N . ALA A 1 88 ? 4.84 -29.109 -7.57 1 98.56 88 ALA A N 1
ATOM 673 C CA . ALA A 1 88 ? 5.934 -28.188 -7.812 1 98.56 88 ALA A CA 1
ATOM 674 C C . ALA A 1 88 ? 5.52 -26.75 -7.477 1 98.56 88 ALA A C 1
ATOM 676 O O . ALA A 1 88 ? 4.387 -26.344 -7.742 1 98.56 88 ALA A O 1
ATOM 677 N N . ASN A 1 89 ? 6.465 -26.031 -6.938 1 98.12 89 ASN A N 1
ATOM 678 C CA . ASN A 1 89 ? 6.34 -24.609 -6.676 1 98.12 89 ASN A CA 1
ATOM 679 C C . ASN A 1 89 ? 6.695 -23.781 -7.906 1 98.12 89 ASN A C 1
ATOM 681 O O . ASN A 1 89 ? 7.684 -24.062 -8.586 1 98.12 89 ASN A O 1
ATOM 685 N N . VAL A 1 90 ? 5.938 -22.766 -8.172 1 97.25 90 VAL A N 1
ATOM 686 C CA . VAL A 1 90 ? 6.156 -21.938 -9.352 1 97.25 90 VAL A CA 1
ATOM 687 C C . VAL A 1 90 ? 7.48 -21.188 -9.211 1 97.25 90 VAL A C 1
ATOM 689 O O . VAL A 1 90 ? 8.148 -20.906 -10.211 1 97.25 90 VAL A O 1
ATOM 692 N N . GLU A 1 91 ? 7.883 -20.891 -8.008 1 97.5 91 GLU A N 1
ATOM 693 C CA . GLU A 1 91 ? 9.109 -20.141 -7.773 1 97.5 91 GLU A CA 1
ATOM 694 C C . GLU A 1 91 ? 10.297 -21.062 -7.547 1 97.5 91 GLU A C 1
ATOM 696 O O . GLU A 1 91 ? 10.188 -22.062 -6.82 1 97.5 91 GLU A O 1
ATOM 701 N N . THR A 1 92 ? 11.367 -20.766 -8.227 1 97.88 92 THR A N 1
ATOM 702 C CA . THR A 1 92 ? 12.672 -21.359 -7.953 1 97.88 92 THR A CA 1
ATOM 703 C C . THR A 1 92 ? 13.469 -20.484 -6.977 1 97.88 92 THR A C 1
ATOM 705 O O . THR A 1 92 ? 13.742 -19.328 -7.258 1 97.88 92 THR A O 1
ATOM 708 N N . PHE A 1 93 ? 13.836 -21.062 -5.793 1 98.44 93 PHE A N 1
ATOM 709 C CA . PHE A 1 93 ? 14.5 -20.188 -4.828 1 98.44 93 PHE A CA 1
ATOM 710 C C . PHE A 1 93 ? 15.469 -20.984 -3.963 1 98.44 93 PHE A C 1
ATOM 712 O O . PHE A 1 93 ? 15.234 -22.156 -3.662 1 98.44 93 PHE A O 1
ATOM 719 N N . CYS A 1 94 ? 16.531 -20.359 -3.473 1 98.19 94 CYS A N 1
ATOM 720 C CA . CYS A 1 94 ? 17.656 -21.031 -2.826 1 98.19 94 CYS A CA 1
ATOM 721 C C . CYS A 1 94 ? 17.375 -21.281 -1.352 1 98.19 94 CYS A C 1
ATOM 723 O O . CYS A 1 94 ? 17.969 -22.172 -0.741 1 98.19 94 CYS A O 1
ATOM 725 N N . GLY A 1 95 ? 16.594 -20.469 -0.737 1 97.75 95 GLY A N 1
ATOM 726 C CA . GLY A 1 95 ? 16.219 -20.641 0.657 1 97.75 95 GLY A CA 1
ATOM 727 C C . GLY A 1 95 ? 17.188 -19.984 1.622 1 97.75 95 GLY A C 1
ATOM 728 O O . GLY A 1 95 ? 16.922 -19.922 2.824 1 97.75 95 GLY A O 1
ATOM 729 N N . THR A 1 96 ? 18.297 -19.359 1.025 1 97.75 96 THR A N 1
ATOM 730 C CA . THR A 1 96 ? 19.328 -18.938 1.971 1 97.75 96 THR A CA 1
ATOM 731 C C . THR A 1 96 ? 19.703 -17.484 1.745 1 97.75 96 THR A C 1
ATOM 733 O O . THR A 1 96 ? 20.344 -16.859 2.6 1 97.75 96 THR A O 1
ATOM 736 N N . CYS A 1 97 ? 19.391 -16.922 0.605 1 97.19 97 CYS A N 1
ATOM 737 C CA . CYS A 1 97 ? 19.781 -15.547 0.349 1 97.19 97 CYS A CA 1
ATOM 738 C C . CYS A 1 97 ? 18.953 -14.578 1.183 1 97.19 97 CYS A C 1
ATOM 740 O O . CYS A 1 97 ? 18.031 -14.992 1.889 1 97.19 97 CYS A O 1
ATOM 742 N N . TRP A 1 98 ? 19.234 -13.281 1.098 1 95.88 98 TRP A N 1
ATOM 743 C CA . TRP A 1 98 ? 18.594 -12.242 1.898 1 95.88 98 TRP A CA 1
ATOM 744 C C . TRP A 1 98 ? 17.094 -12.242 1.692 1 95.88 98 TRP A C 1
ATOM 746 O O . TRP A 1 98 ? 16.328 -12.195 2.658 1 95.88 98 TRP A O 1
ATOM 756 N N . PHE A 1 99 ? 16.656 -12.43 0.509 1 97.25 99 PHE A N 1
ATOM 757 C CA . PHE A 1 99 ? 15.234 -12.398 0.155 1 97.25 99 PHE A CA 1
ATOM 758 C C . PHE A 1 99 ? 14.531 -13.672 0.626 1 97.25 99 PHE A C 1
ATOM 760 O O . PHE A 1 99 ? 13.469 -13.602 1.237 1 97.25 99 PHE A O 1
ATOM 767 N N . CYS A 1 100 ? 15.156 -14.797 0.45 1 97.75 100 CYS A N 1
ATOM 768 C CA . CYS A 1 100 ? 14.539 -16.062 0.804 1 97.75 100 CYS A CA 1
ATOM 769 C C . CYS A 1 100 ? 14.352 -16.188 2.312 1 97.75 100 CYS A C 1
ATOM 771 O O . CYS A 1 100 ? 13.328 -16.688 2.779 1 97.75 100 CYS A O 1
ATOM 773 N N . ARG A 1 101 ? 15.32 -15.664 3.02 1 97.12 101 ARG A N 1
ATOM 774 C CA . ARG A 1 101 ? 15.25 -15.758 4.477 1 97.12 101 ARG A CA 1
ATOM 775 C C . ARG A 1 101 ? 14.102 -14.914 5.02 1 97.12 101 ARG A C 1
ATOM 777 O O . ARG A 1 101 ? 13.688 -15.094 6.168 1 97.12 101 ARG A O 1
ATOM 784 N N . ARG A 1 102 ? 13.562 -14.07 4.156 1 95.62 102 ARG A N 1
ATOM 785 C CA . ARG A 1 102 ? 12.484 -13.188 4.578 1 95.62 102 ARG A CA 1
ATOM 786 C C . ARG A 1 102 ? 11.164 -13.578 3.91 1 95.62 102 ARG A C 1
ATOM 788 O O . ARG A 1 102 ? 10.172 -12.852 4.016 1 95.62 102 ARG A O 1
ATOM 795 N N . GLY A 1 103 ? 11.164 -14.664 3.154 1 96.25 103 GLY A N 1
ATOM 796 C CA . GLY A 1 103 ? 9.961 -15.148 2.5 1 96.25 103 GLY A CA 1
ATOM 797 C C . GLY A 1 103 ? 9.688 -14.469 1.172 1 96.25 103 GLY A C 1
ATOM 798 O O . GLY A 1 103 ? 8.648 -14.695 0.554 1 96.25 103 GLY A O 1
ATOM 799 N N . TYR A 1 104 ? 10.633 -13.586 0.695 1 96.94 104 TYR A N 1
ATOM 800 C CA . TYR A 1 104 ? 10.492 -12.898 -0.58 1 96.94 104 TYR A CA 1
ATOM 801 C C . TYR A 1 104 ? 11.109 -13.711 -1.714 1 96.94 104 TYR A C 1
ATOM 803 O O . TYR A 1 104 ? 11.953 -13.203 -2.455 1 96.94 104 TYR A O 1
ATOM 811 N N . VAL A 1 105 ? 10.539 -14.883 -1.924 1 96.69 105 VAL A N 1
ATOM 812 C CA . VAL A 1 105 ? 11.289 -15.859 -2.709 1 96.69 105 VAL A CA 1
ATOM 813 C C . VAL A 1 105 ? 11.164 -15.531 -4.195 1 96.69 105 VAL A C 1
ATOM 815 O O . VAL A 1 105 ? 11.992 -15.961 -5.004 1 96.69 105 VAL A O 1
ATOM 818 N N . ASN A 1 106 ? 10.102 -14.805 -4.566 1 95.81 106 ASN A N 1
ATOM 819 C CA . ASN A 1 106 ? 10.023 -14.336 -5.945 1 95.81 106 ASN A CA 1
ATOM 820 C C . ASN A 1 106 ? 11.234 -13.5 -6.324 1 95.81 106 ASN A C 1
ATOM 822 O O . ASN A 1 106 ? 11.586 -13.406 -7.504 1 95.81 106 ASN A O 1
ATOM 826 N N . ASN A 1 107 ? 11.945 -12.953 -5.332 1 95.94 107 ASN A N 1
ATOM 827 C CA . ASN A 1 107 ? 13.102 -12.094 -5.562 1 95.94 107 ASN A CA 1
ATOM 828 C C . ASN A 1 107 ? 14.406 -12.805 -5.199 1 95.94 107 ASN A C 1
ATOM 830 O O . ASN A 1 107 ? 15.438 -12.156 -5.02 1 95.94 107 ASN A O 1
ATOM 834 N N . CYS A 1 108 ? 14.406 -14.086 -5.109 1 97.19 108 CYS A N 1
ATOM 835 C CA . CYS A 1 108 ? 15.609 -14.859 -4.82 1 97.19 108 CYS A CA 1
ATOM 836 C C . CYS A 1 108 ? 16.75 -14.445 -5.734 1 97.19 108 CYS A C 1
ATOM 838 O O . CYS A 1 108 ? 16.578 -14.312 -6.945 1 97.19 108 CYS A O 1
ATOM 840 N N . ARG A 1 109 ? 17.938 -14.352 -5.195 1 96.25 109 ARG A N 1
ATOM 841 C CA . ARG A 1 109 ? 19.109 -13.93 -5.953 1 96.25 109 ARG A CA 1
ATOM 842 C C . ARG A 1 109 ? 19.531 -15 -6.949 1 96.25 109 ARG A C 1
ATOM 844 O O . ARG A 1 109 ? 20.281 -14.727 -7.883 1 96.25 109 ARG A O 1
ATOM 851 N N . HIS A 1 110 ? 19.062 -16.188 -6.75 1 97.06 110 HIS A N 1
ATOM 852 C CA . HIS A 1 110 ? 19.516 -17.328 -7.551 1 97.06 110 HIS A CA 1
ATOM 853 C C . HIS A 1 110 ? 18.359 -17.953 -8.312 1 97.06 110 HIS A C 1
ATOM 855 O O . HIS A 1 110 ? 18.5 -19.047 -8.867 1 97.06 110 HIS A O 1
ATOM 861 N N . GLY A 1 111 ? 17.25 -17.312 -8.25 1 96.56 111 GLY A N 1
ATOM 862 C CA . GLY A 1 111 ? 16.094 -17.938 -8.875 1 96.56 111 GLY A CA 1
ATOM 863 C C . GLY A 1 111 ? 14.992 -16.938 -9.219 1 96.56 111 GLY A C 1
ATOM 864 O O . GLY A 1 111 ? 15.242 -15.922 -9.852 1 96.56 111 GLY A O 1
ATOM 865 N N . GLY A 1 112 ? 13.75 -17.219 -8.703 1 95.31 112 GLY A N 1
ATOM 866 C CA . GLY A 1 112 ? 12.547 -16.5 -9.102 1 95.31 112 GLY A CA 1
ATOM 867 C C . GLY A 1 112 ? 11.625 -17.328 -9.992 1 95.31 112 GLY A C 1
ATOM 868 O O . GLY A 1 112 ? 11.586 -18.547 -9.891 1 95.31 112 GLY A O 1
ATOM 869 N N . TRP A 1 113 ? 10.805 -16.641 -10.727 1 94.62 113 TRP A N 1
ATOM 870 C CA . TRP A 1 113 ? 9.977 -17.344 -11.695 1 94.62 113 TRP A CA 1
ATOM 871 C C . TRP A 1 113 ? 10.812 -17.812 -12.883 1 94.62 113 TRP A C 1
ATOM 873 O O . TRP A 1 113 ? 10.945 -17.094 -13.883 1 94.62 113 TRP A O 1
ATOM 883 N N . GLU A 1 114 ? 11.273 -19.078 -12.828 1 96.81 114 GLU A N 1
ATOM 884 C CA . GLU A 1 114 ? 12.258 -19.562 -13.797 1 96.81 114 GLU A CA 1
ATOM 885 C C . GLU A 1 114 ? 11.672 -20.672 -14.68 1 96.81 114 GLU A C 1
ATOM 887 O O . GLU A 1 114 ? 11.867 -20.672 -15.891 1 96.81 114 GLU A O 1
ATOM 892 N N . LEU A 1 115 ? 10.992 -21.609 -14.039 1 97.69 115 LEU A N 1
ATOM 893 C CA . LEU A 1 115 ? 10.469 -22.75 -14.781 1 97.69 115 LEU A CA 1
ATOM 894 C C . LEU A 1 115 ? 9.5 -22.297 -15.867 1 97.69 115 LEU A C 1
ATOM 896 O O . LEU A 1 115 ? 8.516 -21.609 -15.586 1 97.69 115 LEU A O 1
ATOM 900 N N . GLY A 1 116 ? 9.828 -22.641 -17.078 1 98.06 116 GLY A N 1
ATOM 901 C CA . GLY A 1 116 ? 8.953 -22.297 -18.172 1 98.06 116 GLY A CA 1
ATOM 902 C C . GLY A 1 116 ? 9.156 -20.875 -18.672 1 98.06 116 GLY A C 1
ATOM 903 O O . GLY A 1 116 ? 8.422 -20.406 -19.547 1 98.06 116 GLY A O 1
ATOM 904 N N . CYS A 1 117 ? 10.109 -20.156 -18.078 1 97.19 117 CYS A N 1
ATOM 905 C CA . CYS A 1 117 ? 10.414 -18.797 -18.469 1 97.19 117 CYS A CA 1
ATOM 906 C C . CYS A 1 117 ? 11.859 -18.656 -18.922 1 97.19 117 CYS A C 1
ATOM 908 O O . CYS A 1 117 ? 12.125 -18.375 -20.094 1 97.19 117 CYS A O 1
ATOM 910 N N . ARG A 1 118 ? 12.797 -19.031 -17.984 1 97.44 118 ARG A N 1
ATOM 911 C CA . ARG A 1 118 ? 14.211 -18.891 -18.312 1 97.44 118 ARG A CA 1
ATOM 912 C C . ARG A 1 118 ? 14.906 -20.25 -18.328 1 97.44 118 ARG A C 1
ATOM 914 O O . ARG A 1 118 ? 16.016 -20.375 -18.844 1 97.44 118 ARG A O 1
ATOM 921 N N . ILE A 1 119 ? 14.305 -21.219 -17.734 1 98 119 ILE A N 1
ATOM 922 C CA . ILE A 1 119 ? 14.734 -22.609 -17.844 1 98 119 ILE A CA 1
ATOM 923 C C . ILE A 1 119 ? 13.547 -23.484 -18.25 1 98 119 ILE A C 1
ATOM 925 O O . ILE A 1 119 ? 12.398 -23.062 -18.172 1 98 119 ILE A O 1
ATOM 929 N N . ASP A 1 120 ? 13.805 -24.703 -18.656 1 98.56 120 ASP A N 1
ATOM 930 C CA . ASP A 1 120 ? 12.766 -25.578 -19.172 1 98.56 120 ASP A CA 1
ATOM 931 C C . ASP A 1 120 ? 11.719 -25.891 -18.109 1 98.56 120 ASP A C 1
ATOM 933 O O . ASP A 1 120 ? 12.062 -26.188 -16.969 1 98.56 120 ASP A O 1
ATOM 937 N N . GLY A 1 121 ? 10.461 -25.859 -18.609 1 98.62 121 GLY A N 1
ATOM 938 C CA . GLY A 1 121 ? 9.344 -26.062 -17.703 1 98.62 121 GLY A CA 1
ATOM 939 C C . GLY A 1 121 ? 8.688 -27.422 -17.844 1 98.62 121 GLY A C 1
ATOM 940 O O . GLY A 1 121 ? 9.367 -28.406 -18.156 1 98.62 121 GLY A O 1
ATOM 941 N N . CYS A 1 122 ? 7.426 -27.453 -17.562 1 98.69 122 CYS A N 1
ATOM 942 C CA . CYS A 1 122 ? 6.801 -28.734 -17.25 1 98.69 122 CYS A CA 1
ATOM 943 C C . CYS A 1 122 ? 5.922 -29.203 -18.406 1 98.69 122 CYS A C 1
ATOM 945 O O . CYS A 1 122 ? 5.289 -30.25 -18.328 1 98.69 122 CYS A O 1
ATOM 947 N N . GLN A 1 123 ? 5.773 -28.422 -19.453 1 98.69 123 GLN A N 1
ATOM 948 C CA . GLN A 1 123 ? 4.949 -28.891 -20.562 1 98.69 123 GLN A CA 1
ATOM 949 C C . GLN A 1 123 ? 5.73 -29.844 -21.469 1 98.69 123 GLN A C 1
ATOM 951 O O . GLN A 1 123 ? 5.941 -29.562 -22.641 1 98.69 123 GLN A O 1
ATOM 956 N N . THR A 1 124 ? 6.125 -30.906 -20.875 1 98.44 124 THR A N 1
ATOM 957 C CA . THR A 1 124 ? 6.953 -32 -21.359 1 98.44 124 THR A CA 1
ATOM 958 C C . THR A 1 124 ? 6.746 -33.25 -20.484 1 98.44 124 THR A C 1
ATOM 960 O O . THR A 1 124 ? 5.871 -33.281 -19.625 1 98.44 124 THR A O 1
ATOM 963 N N . GLU A 1 125 ? 7.5 -34.312 -20.766 1 98.31 125 GLU A N 1
ATOM 964 C CA . GLU A 1 125 ? 7.312 -35.562 -20.031 1 98.31 125 GLU A CA 1
ATOM 965 C C . GLU A 1 125 ? 8.133 -35.562 -18.734 1 98.31 125 GLU A C 1
ATOM 967 O O . GLU A 1 125 ? 7.711 -36.156 -17.734 1 98.31 125 GLU A O 1
ATOM 972 N N . TYR A 1 126 ? 9.336 -34.969 -18.781 1 98.5 126 TYR A N 1
ATOM 973 C CA . TYR A 1 126 ? 10.211 -34.844 -17.625 1 98.5 126 TYR A CA 1
ATOM 974 C C . TYR A 1 126 ? 10.703 -33.406 -17.453 1 98.5 126 TYR A C 1
ATOM 976 O O . TYR A 1 126 ? 10.93 -32.688 -18.453 1 98.5 126 TYR A O 1
ATOM 984 N N . VAL A 1 127 ? 10.922 -33 -16.234 1 98.62 127 VAL A N 1
ATOM 985 C CA . VAL A 1 127 ? 11.375 -31.641 -15.977 1 98.62 127 VAL A CA 1
ATOM 986 C C . VAL A 1 127 ? 12.43 -31.656 -14.875 1 98.62 127 VAL A C 1
ATOM 988 O O . VAL A 1 127 ? 12.312 -32.375 -13.898 1 98.62 127 VAL A O 1
ATOM 991 N N . ARG A 1 128 ? 13.477 -30.906 -15.062 1 98.81 128 ARG A N 1
ATOM 992 C CA . ARG A 1 128 ? 14.453 -30.656 -14.008 1 98.81 128 ARG A CA 1
ATOM 993 C C . ARG A 1 128 ? 13.992 -29.516 -13.102 1 98.81 128 ARG A C 1
ATOM 995 O O . ARG A 1 128 ? 13.703 -28.406 -13.57 1 98.81 128 ARG A O 1
ATOM 1002 N N . VAL A 1 129 ? 13.93 -29.734 -11.812 1 98.81 129 VAL A N 1
ATOM 1003 C CA . VAL A 1 129 ? 13.539 -28.734 -10.828 1 98.81 129 VAL A CA 1
ATOM 1004 C C . VAL A 1 129 ? 14.742 -28.359 -9.977 1 98.81 129 VAL A C 1
ATOM 1006 O O . VAL A 1 129 ? 15.234 -29.156 -9.188 1 98.81 129 VAL A O 1
ATOM 1009 N N . PRO A 1 130 ? 15.203 -27.109 -10.125 1 98.62 130 PRO A N 1
ATOM 1010 C CA . PRO A 1 130 ? 16.281 -26.641 -9.25 1 98.62 130 PRO A CA 1
ATOM 1011 C C . PRO A 1 130 ? 15.82 -26.453 -7.801 1 98.62 130 PRO A C 1
ATOM 1013 O O . PRO A 1 130 ? 14.625 -26.266 -7.551 1 98.62 130 PRO A O 1
ATOM 1016 N N . PHE A 1 131 ? 16.812 -26.5 -6.852 1 98.69 131 PHE A N 1
ATOM 1017 C CA . PHE A 1 131 ? 16.5 -26.328 -5.438 1 98.69 131 PHE A CA 1
ATOM 1018 C C . PHE A 1 131 ? 15.297 -27.172 -5.043 1 98.69 131 PHE A C 1
ATOM 1020 O O . PHE A 1 131 ? 14.328 -26.656 -4.477 1 98.69 131 PHE A O 1
ATOM 1027 N N . ALA A 1 132 ? 15.398 -28.453 -5.312 1 98.75 132 ALA A N 1
ATOM 1028 C CA . ALA A 1 132 ? 14.266 -29.375 -5.234 1 98.75 132 ALA A CA 1
ATOM 1029 C C . ALA A 1 132 ? 13.664 -29.375 -3.834 1 98.75 132 ALA A C 1
ATOM 1031 O O . ALA A 1 132 ? 12.445 -29.484 -3.674 1 98.75 132 ALA A O 1
ATOM 1032 N N . ASP A 1 133 ? 14.477 -29.203 -2.781 1 98.5 133 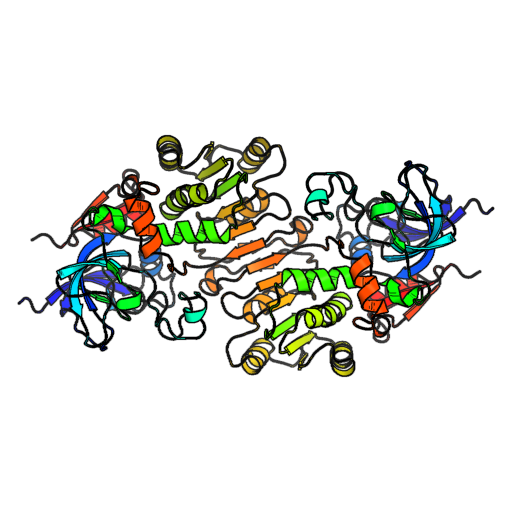ASP A N 1
ATOM 1033 C CA . ASP A 1 133 ? 13.969 -29.203 -1.412 1 98.5 133 ASP A CA 1
ATOM 1034 C C . ASP A 1 133 ? 13.023 -28.016 -1.181 1 98.5 133 ASP A C 1
ATOM 1036 O O . ASP A 1 133 ? 12.117 -28.109 -0.343 1 98.5 133 ASP A O 1
ATOM 1040 N N . ASN A 1 134 ? 13.234 -26.938 -1.934 1 98.06 134 ASN A N 1
ATOM 1041 C CA . ASN A 1 134 ? 12.398 -25.75 -1.812 1 98.06 134 ASN A CA 1
ATOM 1042 C C . ASN A 1 134 ? 11.266 -25.766 -2.84 1 98.06 134 ASN A C 1
ATOM 1044 O O . ASN A 1 134 ? 10.203 -25.188 -2.605 1 98.06 134 ASN A O 1
ATOM 1048 N N . GLY A 1 135 ? 11.477 -26.438 -3.975 1 97.75 135 GLY A N 1
ATOM 1049 C CA . GLY A 1 135 ? 10.578 -26.312 -5.109 1 97.75 135 GLY A CA 1
ATOM 1050 C C . GLY A 1 135 ? 9.57 -27.453 -5.195 1 97.75 135 GLY A C 1
ATOM 1051 O O . GLY A 1 135 ? 8.617 -27.391 -5.98 1 97.75 135 GLY A O 1
ATOM 1052 N N . LEU A 1 136 ? 9.742 -28.516 -4.359 1 98.75 136 LEU A N 1
ATOM 1053 C CA . LEU A 1 136 ? 8.859 -29.672 -4.449 1 98.75 136 LEU A CA 1
ATOM 1054 C C . LEU A 1 136 ? 8.25 -30 -3.092 1 98.75 136 LEU A C 1
ATOM 1056 O O . LEU A 1 136 ? 8.953 -29.984 -2.076 1 98.75 136 LEU A O 1
ATOM 1060 N N . ASP A 1 137 ? 6.977 -30.234 -3.113 1 98.75 137 ASP A N 1
ATOM 1061 C CA . ASP A 1 137 ? 6.266 -30.641 -1.906 1 98.75 137 ASP A CA 1
ATOM 1062 C C . ASP A 1 137 ? 5.652 -32.031 -2.068 1 98.75 137 ASP A C 1
ATOM 1064 O O . ASP A 1 137 ? 4.926 -32.281 -3.033 1 98.75 137 ASP A O 1
ATOM 1068 N N . PRO A 1 138 ? 5.906 -32.875 -1.142 1 98.69 138 PRO A N 1
ATOM 1069 C CA . PRO A 1 138 ? 5.289 -34.188 -1.199 1 98.69 138 PRO A CA 1
ATOM 1070 C C . PRO A 1 138 ? 3.766 -34.156 -1.142 1 98.69 138 PRO A C 1
ATOM 1072 O O . PRO A 1 138 ? 3.199 -33.312 -0.419 1 98.69 138 PRO A O 1
ATOM 1075 N N . ILE A 1 139 ? 3.141 -35.031 -1.847 1 98.69 139 ILE A N 1
ATOM 1076 C CA . ILE A 1 139 ? 1.687 -35.156 -1.859 1 98.69 139 ILE A CA 1
ATOM 1077 C C . ILE A 1 139 ? 1.261 -36.312 -0.923 1 98.69 139 ILE A C 1
ATOM 1079 O O . ILE A 1 139 ? 1.716 -37.438 -1.063 1 98.69 139 ILE A O 1
ATOM 1083 N N . PRO A 1 140 ? 0.406 -36.031 0.008 1 98.25 140 PRO A N 1
ATOM 1084 C CA . PRO A 1 140 ? -0.104 -37.125 0.86 1 98.25 140 PRO A CA 1
ATOM 1085 C C . PRO A 1 140 ? -0.793 -38.219 0.065 1 98.25 140 PRO A C 1
ATOM 1087 O O . PRO A 1 140 ? -1.411 -37.938 -0.968 1 98.25 140 PRO A O 1
ATOM 1090 N N . ASP A 1 141 ? -0.785 -39.406 0.585 1 97.62 141 ASP A N 1
ATOM 1091 C CA . ASP A 1 141 ? -1.346 -40.562 -0.083 1 97.62 141 ASP A CA 1
ATOM 1092 C C . ASP A 1 141 ? -2.842 -40.406 -0.337 1 97.62 141 ASP A C 1
ATOM 1094 O O . ASP A 1 141 ? -3.375 -40.906 -1.319 1 97.62 141 ASP A O 1
ATOM 1098 N N . ALA A 1 142 ? -3.443 -39.625 0.479 1 97.81 142 ALA A N 1
ATOM 1099 C CA . ALA A 1 142 ? -4.895 -39.469 0.424 1 97.81 142 ALA A CA 1
ATOM 1100 C C . ALA A 1 142 ? -5.316 -38.562 -0.726 1 97.81 142 ALA A C 1
ATOM 1102 O O . ALA A 1 142 ? -6.488 -38.531 -1.102 1 97.81 142 ALA A O 1
ATOM 1103 N N . LEU A 1 143 ? -4.398 -37.875 -1.343 1 98.75 143 LEU A N 1
ATOM 1104 C CA . LEU A 1 143 ? -4.723 -36.906 -2.369 1 98.75 143 LEU A CA 1
ATOM 1105 C C . LEU A 1 143 ? -4.254 -37.375 -3.742 1 98.75 143 LEU A C 1
ATOM 1107 O O . LEU A 1 143 ? -3.186 -37.969 -3.865 1 98.75 143 LEU A O 1
ATOM 1111 N N . SER A 1 144 ? -5.074 -37.094 -4.75 1 98.75 144 SER A N 1
ATOM 1112 C CA . SER A 1 144 ? -4.676 -37.344 -6.133 1 98.75 144 SER A CA 1
ATOM 1113 C C . SER A 1 144 ? -3.801 -36.219 -6.668 1 98.75 144 SER A C 1
ATOM 1115 O O . SER A 1 144 ? -3.693 -35.156 -6.043 1 98.75 144 SER A O 1
ATOM 1117 N N . TYR A 1 145 ? -3.186 -36.469 -7.785 1 98.75 145 TYR A N 1
ATOM 1118 C CA . TYR A 1 145 ? -2.441 -35.438 -8.477 1 98.75 145 TYR A CA 1
ATOM 1119 C C . TYR A 1 145 ? -3.334 -34.219 -8.773 1 98.75 145 TYR A C 1
ATOM 1121 O O . TYR A 1 145 ? -2.939 -33.094 -8.547 1 98.75 145 TYR A O 1
ATOM 1129 N N . GLN A 1 146 ? -4.52 -34.469 -9.25 1 98.75 146 GLN A N 1
ATOM 1130 C CA . GLN A 1 146 ? -5.422 -33.406 -9.633 1 98.75 146 GLN A CA 1
ATOM 1131 C C . GLN A 1 146 ? -5.789 -32.531 -8.438 1 98.75 146 GLN A C 1
ATOM 1133 O O . GLN A 1 146 ? -5.945 -31.312 -8.57 1 98.75 146 GLN A O 1
ATOM 1138 N N . ASP A 1 147 ? -5.879 -33.156 -7.223 1 98.75 147 ASP A N 1
ATOM 1139 C CA . ASP A 1 147 ? -6.246 -32.438 -6.012 1 98.75 147 ASP A CA 1
ATOM 1140 C C . ASP A 1 147 ? -5.27 -31.281 -5.734 1 98.75 147 ASP A C 1
ATOM 1142 O O . ASP A 1 147 ? -5.641 -30.266 -5.129 1 98.75 147 ASP A O 1
ATOM 1146 N N . VAL A 1 148 ? -3.975 -31.438 -6.184 1 98.88 148 VAL A N 1
ATOM 1147 C CA . VAL A 1 148 ? -2.947 -30.5 -5.754 1 98.88 148 VAL A CA 1
ATOM 1148 C C . VAL A 1 148 ? -2.277 -29.875 -6.977 1 98.88 148 VAL A C 1
ATOM 1150 O O . VAL A 1 148 ? -1.247 -29.203 -6.855 1 98.88 148 VAL A O 1
ATOM 1153 N N . LEU A 1 149 ? -2.873 -30.016 -8.156 1 98.81 149 LEU A N 1
ATOM 1154 C CA . LEU A 1 149 ? -2.293 -29.547 -9.406 1 98.81 149 LEU A CA 1
ATOM 1155 C C . LEU A 1 149 ? -2.064 -28.031 -9.352 1 98.81 149 LEU A C 1
ATOM 1157 O O . LEU A 1 149 ? -1.046 -27.547 -9.844 1 98.81 149 LEU A O 1
ATOM 1161 N N . LEU A 1 150 ? -2.996 -27.344 -8.719 1 98.75 150 LEU A N 1
ATOM 1162 C CA . LEU A 1 150 ? -2.988 -25.891 -8.836 1 98.75 150 LEU A CA 1
ATOM 1163 C C . LEU A 1 150 ? -2.324 -25.25 -7.617 1 98.75 150 LEU A C 1
ATOM 1165 O O . LEU A 1 150 ? -2.279 -24.016 -7.5 1 98.75 150 LEU A O 1
ATOM 1169 N N . VAL A 1 151 ? -1.716 -26.047 -6.734 1 98.69 151 VAL A N 1
ATOM 1170 C CA . VAL A 1 151 ? -1.141 -25.547 -5.484 1 98.69 151 VAL A CA 1
ATOM 1171 C C . VAL A 1 151 ? 0.056 -24.656 -5.785 1 98.69 151 VAL A C 1
ATOM 1173 O O . VAL A 1 151 ? 0.208 -23.594 -5.18 1 98.69 151 VAL A O 1
ATOM 1176 N N . GLY A 1 152 ? 0.8 -24.984 -6.715 1 97.56 152 GLY A N 1
ATOM 1177 C CA . GLY A 1 152 ? 2.109 -24.375 -6.91 1 97.56 152 GLY A CA 1
ATOM 1178 C C . GLY A 1 152 ? 2.041 -22.969 -7.477 1 97.56 152 GLY A C 1
ATOM 1179 O O . GLY A 1 152 ? 3.01 -22.219 -7.391 1 97.56 152 GLY A O 1
ATOM 1180 N N . ASP A 1 153 ? 0.885 -22.641 -8.086 1 97.69 153 ASP A N 1
ATOM 1181 C CA . ASP A 1 153 ? 0.845 -21.328 -8.727 1 97.69 153 ASP A CA 1
ATOM 1182 C C . ASP A 1 153 ? -0.509 -20.656 -8.516 1 97.69 153 ASP A C 1
ATOM 1184 O O . ASP A 1 153 ? -0.667 -19.828 -7.609 1 97.69 153 ASP A O 1
ATOM 1188 N N . VAL A 1 154 ? -1.54 -21.172 -9.133 1 97.81 154 VAL A N 1
ATOM 1189 C CA . VAL A 1 154 ? -2.832 -20.484 -9.164 1 97.81 154 VAL A CA 1
ATOM 1190 C C . VAL A 1 154 ? -3.389 -20.375 -7.746 1 97.81 154 VAL A C 1
ATOM 1192 O O . VAL A 1 154 ? -3.822 -19.312 -7.328 1 97.81 154 VAL A O 1
ATOM 1195 N N . LEU A 1 155 ? -3.408 -21.5 -7.055 1 98.75 155 LEU A N 1
ATOM 1196 C CA . LEU A 1 155 ? -3.896 -21.469 -5.68 1 98.75 155 LEU A CA 1
ATOM 1197 C C . LEU A 1 155 ? -2.977 -20.625 -4.797 1 98.75 155 LEU A C 1
ATOM 1199 O O . LEU A 1 155 ? -3.445 -19.828 -3.979 1 98.75 155 LEU A O 1
ATOM 1203 N N . ALA A 1 156 ? -1.668 -20.812 -4.984 1 98.56 156 ALA A N 1
ATOM 1204 C CA . ALA A 1 156 ? -0.712 -20 -4.246 1 98.56 156 ALA A CA 1
ATOM 1205 C C . ALA A 1 156 ? -0.931 -18.516 -4.531 1 98.56 156 ALA A C 1
ATOM 1207 O O . ALA A 1 156 ? -0.834 -17.672 -3.625 1 98.56 156 ALA A O 1
ATOM 1208 N N . SER A 1 157 ? -1.216 -18.156 -5.754 1 98.06 157 SER A N 1
ATOM 1209 C CA . SER A 1 157 ? -1.476 -16.766 -6.137 1 98.06 157 SER A CA 1
ATOM 1210 C C . SER A 1 157 ? -2.736 -16.234 -5.461 1 98.06 157 SER A C 1
ATOM 1212 O O . SER A 1 157 ? -2.762 -15.102 -4.988 1 98.06 157 SER A O 1
ATOM 1214 N N . GLY A 1 158 ? -3.752 -17.062 -5.48 1 98.69 158 GLY A N 1
ATOM 1215 C CA . GLY A 1 158 ? -4.965 -16.672 -4.777 1 98.69 158 GLY A CA 1
ATOM 1216 C C . GLY A 1 158 ? -4.742 -16.422 -3.299 1 98.69 158 GLY A C 1
ATOM 1217 O O . GLY A 1 158 ? -5.223 -15.43 -2.748 1 98.69 158 GLY A O 1
ATOM 1218 N N . TYR A 1 159 ? -4.023 -17.375 -2.67 1 98.81 159 TYR A N 1
ATOM 1219 C CA . TYR A 1 159 ? -3.719 -17.203 -1.253 1 98.81 159 TYR A CA 1
ATOM 1220 C C . TYR A 1 159 ? -2.893 -15.953 -1.009 1 98.81 159 TYR A C 1
ATOM 1222 O O . TYR A 1 159 ? -3.129 -15.227 -0.043 1 98.81 159 TYR A O 1
ATOM 1230 N N . PHE A 1 160 ? -1.91 -15.75 -1.838 1 98.25 160 PHE A N 1
ATOM 1231 C CA . PHE A 1 160 ? -1.081 -14.555 -1.766 1 98.25 160 PHE A CA 1
ATOM 1232 C C . PHE A 1 160 ? -1.94 -13.297 -1.812 1 98.25 160 PHE A C 1
ATOM 1234 O O . PHE A 1 160 ? -1.751 -12.383 -1.011 1 98.25 160 PHE A O 1
ATOM 1241 N N . GLY A 1 161 ? -2.875 -13.211 -2.74 1 98.56 161 GLY A N 1
ATOM 1242 C CA . GLY A 1 161 ? -3.795 -12.094 -2.811 1 98.56 161 GLY A CA 1
ATOM 1243 C C . GLY A 1 161 ? -4.566 -11.867 -1.524 1 98.56 161 GLY A C 1
ATOM 1244 O O . GLY A 1 161 ? -4.695 -10.734 -1.058 1 98.56 161 GLY A O 1
ATOM 1245 N N . ALA A 1 162 ? -5.066 -12.961 -0.967 1 98.81 162 ALA A N 1
ATOM 1246 C CA . ALA A 1 162 ? -5.801 -12.867 0.292 1 98.81 162 ALA A CA 1
ATOM 1247 C C . ALA A 1 162 ? -4.898 -12.367 1.418 1 98.81 162 ALA A C 1
ATOM 1249 O O . ALA A 1 162 ? -5.324 -11.578 2.26 1 98.81 162 ALA A O 1
ATOM 1250 N N . GLU A 1 163 ? -3.684 -12.852 1.434 1 98.19 163 GLU A N 1
ATOM 1251 C CA . GLU A 1 163 ? -2.723 -12.406 2.438 1 98.19 163 GLU A CA 1
ATOM 1252 C C . GLU A 1 163 ? -2.41 -10.922 2.279 1 98.19 163 GLU A C 1
ATOM 1254 O O . GLU A 1 163 ? -2.381 -10.18 3.264 1 98.19 163 GLU A O 1
ATOM 1259 N N . LEU A 1 164 ? -2.16 -10.539 1.059 1 98.31 164 LEU A N 1
ATOM 1260 C CA . LEU A 1 164 ? -1.848 -9.141 0.787 1 98.31 164 LEU A CA 1
ATOM 1261 C C . LEU A 1 164 ? -2.998 -8.227 1.21 1 98.31 164 LEU A C 1
ATOM 1263 O O . LEU A 1 164 ? -2.775 -7.094 1.635 1 98.31 164 LEU A O 1
ATOM 1267 N N . ALA A 1 165 ? -4.199 -8.711 1.116 1 98.75 165 ALA A N 1
ATOM 1268 C CA . ALA A 1 165 ? -5.391 -7.902 1.377 1 98.75 165 ALA A CA 1
ATOM 1269 C C . ALA A 1 165 ? -5.562 -7.648 2.871 1 98.75 165 ALA A C 1
ATOM 1271 O O . ALA A 1 165 ? -6.367 -6.805 3.273 1 98.75 165 ALA A O 1
ATOM 1272 N N . ALA A 1 166 ? -4.832 -8.367 3.711 1 98.19 166 ALA A N 1
ATOM 1273 C CA . ALA A 1 166 ? -4.836 -8.164 5.156 1 98.19 166 ALA A CA 1
ATOM 1274 C C . ALA A 1 166 ? -6.25 -8.281 5.723 1 98.19 166 ALA A C 1
ATOM 1276 O O . ALA A 1 166 ? -6.703 -7.398 6.453 1 98.19 166 ALA A O 1
ATOM 1277 N N . ILE A 1 167 ? -6.941 -9.312 5.312 1 98.81 167 ILE A N 1
ATOM 1278 C CA . ILE A 1 167 ? -8.336 -9.531 5.68 1 98.81 167 ILE A CA 1
ATOM 1279 C C . ILE A 1 167 ? -8.438 -9.812 7.18 1 98.81 167 ILE A C 1
ATOM 1281 O O . ILE A 1 167 ? -7.648 -10.586 7.727 1 98.81 167 ILE A O 1
ATOM 1285 N N . ARG A 1 168 ? -9.414 -9.18 7.879 1 98.12 168 ARG A N 1
ATOM 1286 C CA . ARG A 1 168 ? -9.734 -9.422 9.281 1 98.12 168 ARG A CA 1
ATOM 1287 C C . ARG A 1 168 ? -11.125 -10.031 9.43 1 98.12 168 ARG A C 1
ATOM 1289 O O . ARG A 1 168 ? -11.969 -9.867 8.547 1 98.12 168 ARG A O 1
ATOM 1296 N N . PRO A 1 169 ? -11.289 -10.828 10.516 1 98.38 169 PRO A N 1
ATOM 1297 C CA . PRO A 1 169 ? -12.641 -11.336 10.75 1 98.38 169 PRO A CA 1
ATOM 1298 C C . PRO A 1 169 ? -13.703 -10.242 10.703 1 98.38 169 PRO A C 1
ATOM 1300 O O . PRO A 1 169 ? -13.492 -9.148 11.25 1 98.38 169 PRO A O 1
ATOM 1303 N N . GLY A 1 170 ? -14.781 -10.5 9.93 1 98.19 170 GLY A N 1
ATOM 1304 C CA . GLY A 1 170 ? -15.883 -9.555 9.867 1 98.19 170 GLY A CA 1
ATOM 1305 C C . GLY A 1 170 ? -15.781 -8.602 8.688 1 98.19 170 GLY A C 1
ATOM 1306 O O . GLY A 1 170 ? -16.719 -7.863 8.398 1 98.19 170 GLY A O 1
ATOM 1307 N N . ASP A 1 171 ? -14.719 -8.633 7.902 1 98.69 171 ASP A N 1
ATOM 1308 C CA . ASP A 1 171 ? -14.492 -7.723 6.781 1 98.69 171 ASP A CA 1
ATOM 1309 C C . ASP A 1 171 ? -15.391 -8.078 5.602 1 98.69 171 ASP A C 1
ATOM 1311 O O . ASP A 1 171 ? -15.797 -9.227 5.445 1 98.69 171 ASP A O 1
ATOM 1315 N N . SER A 1 172 ? -15.719 -7.094 4.828 1 98.88 172 SER A N 1
ATOM 1316 C CA . SER A 1 172 ? -16.219 -7.297 3.473 1 98.88 172 SER A CA 1
ATOM 1317 C C . SER A 1 172 ? -15.07 -7.312 2.461 1 98.88 172 SER A C 1
ATOM 1319 O O . SER A 1 172 ? -14.273 -6.371 2.404 1 98.88 172 SER A O 1
ATOM 1321 N N . VAL A 1 173 ? -15.016 -8.375 1.681 1 98.94 173 VAL A N 1
ATOM 1322 C CA . VAL A 1 173 ? -13.922 -8.539 0.728 1 98.94 173 VAL A CA 1
ATOM 1323 C C . VAL A 1 173 ? -14.477 -8.562 -0.695 1 98.94 173 VAL A C 1
ATOM 1325 O O . VAL A 1 173 ? -15.328 -9.383 -1.022 1 98.94 173 VAL A O 1
ATOM 1328 N N . ALA A 1 174 ? -14.039 -7.609 -1.518 1 99 174 ALA A N 1
ATOM 1329 C CA . ALA A 1 174 ? -14.383 -7.625 -2.936 1 99 174 ALA A CA 1
ATOM 1330 C C . ALA A 1 174 ? -13.258 -8.242 -3.768 1 99 174 ALA A C 1
ATOM 1332 O O . ALA A 1 174 ? -12.094 -7.855 -3.633 1 99 174 ALA A O 1
ATOM 1333 N N . VAL A 1 175 ? -13.578 -9.211 -4.559 1 99 175 VAL A N 1
ATOM 1334 C CA . VAL A 1 175 ? -12.633 -9.82 -5.48 1 99 175 VAL A CA 1
ATOM 1335 C C . VAL A 1 175 ? -13.016 -9.484 -6.918 1 99 175 VAL A C 1
ATOM 1337 O O . VAL A 1 175 ? -14.102 -9.852 -7.379 1 99 175 VAL A O 1
ATOM 1340 N N . LEU A 1 176 ? -12.125 -8.758 -7.578 1 98.88 176 LEU A N 1
ATOM 1341 C CA . LEU A 1 176 ? -12.344 -8.398 -8.977 1 98.88 176 LEU A CA 1
ATOM 1342 C C . LEU A 1 176 ? -11.703 -9.422 -9.906 1 98.88 176 LEU A C 1
ATOM 1344 O O . LEU A 1 176 ? -10.477 -9.578 -9.906 1 98.88 176 LEU A O 1
ATOM 1348 N N . GLY A 1 177 ? -12.484 -10.047 -10.68 1 98.38 177 GLY A N 1
ATOM 1349 C CA . GLY A 1 177 ? -12.047 -11.156 -11.516 1 98.38 177 GLY A CA 1
ATOM 1350 C C . GLY A 1 177 ? -12.32 -12.516 -10.906 1 98.38 177 GLY A C 1
ATOM 1351 O O . GLY A 1 177 ? -11.828 -12.82 -9.812 1 98.38 177 GLY A O 1
ATOM 1352 N N . ALA A 1 178 ? -13.109 -13.289 -11.633 1 98.19 178 ALA A N 1
ATOM 1353 C CA . ALA A 1 178 ? -13.422 -14.641 -11.172 1 98.19 178 ALA A CA 1
ATOM 1354 C C . ALA A 1 178 ? -12.797 -15.688 -12.086 1 98.19 178 ALA A C 1
ATOM 1356 O O . ALA A 1 178 ? -13.422 -16.703 -12.383 1 98.19 178 ALA A O 1
ATOM 1357 N N . GLY A 1 179 ? -11.625 -15.32 -12.578 1 97.31 179 GLY A N 1
ATOM 1358 C CA . GLY A 1 179 ? -10.797 -16.344 -13.195 1 97.31 179 GLY A CA 1
ATOM 1359 C C . GLY A 1 179 ? -10.203 -17.312 -12.188 1 97.31 179 GLY A C 1
ATOM 1360 O O . GLY A 1 179 ? -10.594 -17.312 -11.016 1 97.31 179 GLY A O 1
ATOM 1361 N N . PRO A 1 180 ? -9.266 -18.125 -12.688 1 97.75 180 PRO A N 1
ATOM 1362 C CA . PRO A 1 180 ? -8.703 -19.125 -11.781 1 97.75 180 PRO A CA 1
ATOM 1363 C C . PRO A 1 180 ? -8.125 -18.516 -10.508 1 97.75 180 PRO A C 1
ATOM 1365 O O . PRO A 1 180 ? -8.422 -18.984 -9.406 1 97.75 180 PRO A O 1
ATOM 1368 N N . VAL A 1 181 ? -7.34 -17.469 -10.648 1 98.31 181 VAL A N 1
ATOM 1369 C CA . VAL A 1 181 ? -6.723 -16.828 -9.484 1 98.31 181 VAL A CA 1
ATOM 1370 C C . VAL A 1 181 ? -7.801 -16.219 -8.602 1 98.31 181 VAL A C 1
ATOM 1372 O O . VAL A 1 181 ? -7.754 -16.344 -7.375 1 98.31 181 VAL A O 1
ATOM 1375 N N . GLY A 1 182 ? -8.758 -15.578 -9.219 1 98.75 182 GLY A N 1
ATOM 1376 C CA . GLY A 1 182 ? -9.844 -14.969 -8.461 1 98.75 182 GLY A CA 1
ATOM 1377 C C . GLY A 1 182 ? -10.664 -15.977 -7.68 1 98.75 182 GLY A C 1
ATOM 1378 O O . GLY A 1 182 ? -10.977 -15.75 -6.508 1 98.75 182 GLY A O 1
ATOM 1379 N N . LEU A 1 183 ? -11 -17.078 -8.32 1 98.81 183 LEU A N 1
ATOM 1380 C CA . LEU A 1 183 ? -11.75 -18.125 -7.648 1 98.81 183 LEU A CA 1
ATOM 1381 C C . LEU A 1 183 ? -10.961 -18.703 -6.477 1 98.81 183 LEU A C 1
ATOM 1383 O O . LEU A 1 183 ? -11.523 -18.938 -5.406 1 98.81 183 LEU A O 1
ATOM 1387 N N . CYS A 1 184 ? -9.688 -18.859 -6.688 1 98.88 184 CYS A N 1
ATOM 1388 C CA . CYS A 1 184 ? -8.836 -19.312 -5.598 1 98.88 184 CYS A CA 1
ATOM 1389 C C . CYS A 1 184 ? -8.758 -18.266 -4.488 1 98.88 184 CYS A C 1
ATOM 1391 O O . CYS A 1 184 ? -8.812 -18.609 -3.305 1 98.88 184 CYS A O 1
ATOM 1393 N N . ALA A 1 185 ? -8.68 -17 -4.852 1 98.94 185 ALA A N 1
ATOM 1394 C CA . ALA A 1 185 ? -8.602 -15.922 -3.871 1 98.94 185 ALA A CA 1
ATOM 1395 C C . ALA A 1 185 ? -9.852 -15.875 -3.004 1 98.94 185 ALA A C 1
ATOM 1397 O O . ALA A 1 185 ? -9.773 -15.633 -1.797 1 98.94 185 ALA A O 1
ATOM 1398 N N . MET A 1 186 ? -11.008 -16.109 -3.607 1 98.94 186 MET A N 1
ATOM 1399 C CA . MET A 1 186 ? -12.258 -16.125 -2.857 1 98.94 186 MET A CA 1
ATOM 1400 C C . MET A 1 186 ? -12.258 -17.234 -1.814 1 98.94 186 MET A C 1
ATOM 1402 O O . MET A 1 186 ? -12.602 -17 -0.654 1 98.94 186 MET A O 1
ATOM 1406 N N . GLN A 1 187 ? -11.812 -18.422 -2.223 1 98.81 187 GLN A N 1
ATOM 1407 C CA . GLN A 1 187 ? -11.719 -19.531 -1.273 1 98.81 187 GLN A CA 1
ATOM 1408 C C . GLN A 1 187 ? -10.75 -19.203 -0.142 1 98.81 187 GLN A C 1
ATOM 1410 O O . GLN A 1 187 ? -11.047 -19.438 1.029 1 98.81 187 GLN A O 1
ATOM 1415 N N . CYS A 1 188 ? -9.641 -18.672 -0.53 1 98.88 188 CYS A N 1
ATOM 1416 C CA . CYS A 1 188 ? -8.602 -18.375 0.451 1 98.88 188 CYS A CA 1
ATOM 1417 C C . CYS A 1 188 ? -9.031 -17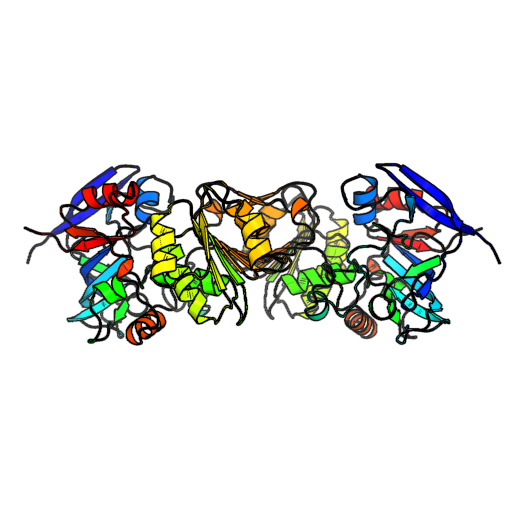.25 1.379 1 98.88 188 CYS A C 1
ATOM 1419 O O . CYS A 1 188 ? -8.703 -17.266 2.566 1 98.88 188 CYS A O 1
ATOM 1421 N N . ALA A 1 189 ? -9.734 -16.25 0.827 1 98.88 189 ALA A N 1
ATOM 1422 C CA . ALA A 1 189 ? -10.242 -15.156 1.652 1 98.88 189 ALA A CA 1
ATOM 1423 C C . ALA A 1 189 ? -11.094 -15.695 2.801 1 98.88 189 ALA A C 1
ATOM 1425 O O . ALA A 1 189 ? -11.023 -15.188 3.924 1 98.88 189 ALA A O 1
ATOM 1426 N N . ARG A 1 190 ? -11.836 -16.75 2.572 1 98.5 190 ARG A N 1
ATOM 1427 C CA . ARG A 1 190 ? -12.734 -17.312 3.572 1 98.5 190 ARG A CA 1
ATOM 1428 C C . ARG A 1 190 ? -11.953 -17.844 4.77 1 98.5 190 ARG A C 1
ATOM 1430 O O . ARG A 1 190 ? -12.477 -17.891 5.887 1 98.5 190 ARG A O 1
ATOM 1437 N N . LEU A 1 191 ? -10.719 -18.203 4.539 1 98.31 191 LEU A N 1
ATOM 1438 C CA . LEU A 1 191 ? -9.883 -18.75 5.605 1 98.31 191 LEU A CA 1
ATOM 1439 C C . LEU A 1 191 ? -9.617 -17.703 6.676 1 98.31 191 LEU A C 1
ATOM 1441 O O . LEU A 1 191 ? -9.25 -18.031 7.805 1 98.31 191 LEU A O 1
ATOM 1445 N N . PHE A 1 192 ? -9.852 -16.375 6.383 1 98.44 192 PHE A N 1
ATOM 1446 C CA . PHE A 1 192 ? -9.523 -15.297 7.309 1 98.44 192 PHE A CA 1
ATOM 1447 C C . PHE A 1 192 ? -10.773 -14.805 8.031 1 98.44 192 PHE A C 1
ATOM 1449 O O . PHE A 1 192 ? -10.719 -13.844 8.797 1 98.44 192 PHE A O 1
ATOM 1456 N N . GLY A 1 193 ? -11.984 -15.367 7.742 1 98.25 193 GLY A N 1
ATOM 1457 C CA . GLY A 1 193 ? -13.211 -15.148 8.492 1 98.25 193 GLY A CA 1
ATOM 1458 C C . GLY A 1 193 ? -13.914 -13.859 8.125 1 98.25 193 GLY A C 1
ATOM 1459 O O . GLY A 1 193 ? -14.406 -13.141 9 1 98.25 193 GLY A O 1
ATOM 1460 N N . PRO A 1 194 ? -13.938 -13.492 6.805 1 98.56 194 PRO A N 1
ATOM 1461 C CA . PRO A 1 194 ? -14.711 -12.305 6.434 1 98.56 194 PRO A CA 1
ATOM 1462 C C . PRO A 1 194 ? -16.203 -12.477 6.645 1 98.56 194 PRO A C 1
ATOM 1464 O O . PRO A 1 194 ? -16.703 -13.609 6.684 1 98.56 194 PRO A O 1
ATOM 1467 N N . ALA A 1 195 ? -16.906 -11.336 6.77 1 98.5 195 ALA A N 1
ATOM 1468 C CA . ALA A 1 195 ? -18.359 -11.375 6.863 1 98.5 195 ALA A CA 1
ATOM 1469 C C . ALA A 1 195 ? -18.984 -11.68 5.508 1 98.5 195 ALA A C 1
ATOM 1471 O O . ALA A 1 195 ? -20.047 -12.32 5.434 1 98.5 195 ALA A O 1
ATOM 1472 N N . GLN A 1 196 ? -18.312 -11.242 4.453 1 98.62 196 GLN A N 1
ATOM 1473 C CA . GLN A 1 196 ? -18.828 -11.508 3.115 1 98.62 196 GLN A CA 1
ATOM 1474 C C . GLN A 1 196 ? -17.719 -11.406 2.07 1 98.62 196 GLN A C 1
ATOM 1476 O O . GLN A 1 196 ? -16.766 -10.641 2.232 1 98.62 196 GLN A O 1
ATOM 1481 N N . VAL A 1 197 ? -17.844 -12.164 1.105 1 98.94 197 VAL A N 1
ATOM 1482 C CA . VAL A 1 197 ? -17.031 -12.117 -0.106 1 98.94 197 VAL A CA 1
ATOM 1483 C C . VAL A 1 197 ? -17.906 -11.742 -1.299 1 98.94 197 VAL A C 1
ATOM 1485 O O . VAL A 1 197 ? -18.938 -12.367 -1.541 1 98.94 197 VAL A O 1
ATOM 1488 N N . ILE A 1 198 ? -17.5 -10.664 -1.992 1 98.94 198 ILE A N 1
ATOM 1489 C CA . ILE A 1 198 ? -18.219 -10.164 -3.158 1 98.94 198 ILE A CA 1
ATOM 1490 C C . ILE A 1 198 ? -17.406 -10.43 -4.422 1 98.94 198 ILE A C 1
ATOM 1492 O O . ILE A 1 198 ? -16.297 -9.906 -4.57 1 98.94 198 ILE A O 1
ATOM 1496 N N . ALA A 1 199 ? -17.969 -11.227 -5.34 1 98.94 199 ALA A N 1
ATOM 1497 C CA . ALA A 1 199 ? -17.297 -11.539 -6.598 1 98.94 199 ALA A CA 1
ATOM 1498 C C . ALA A 1 199 ? -17.766 -10.617 -7.719 1 98.94 199 ALA A C 1
ATOM 1500 O O . ALA A 1 199 ? -18.969 -10.406 -7.895 1 98.94 199 ALA A O 1
ATOM 1501 N N . VAL A 1 200 ? -16.844 -10.031 -8.391 1 98.88 200 VAL A N 1
ATOM 1502 C CA . VAL A 1 200 ? -17.141 -9.195 -9.539 1 98.88 200 VAL A CA 1
ATOM 1503 C C . VAL A 1 200 ? -16.484 -9.773 -10.789 1 98.88 200 VAL A C 1
ATOM 1505 O O . VAL A 1 200 ? -15.281 -10.055 -10.789 1 98.88 200 VAL A O 1
ATOM 1508 N N . ASP A 1 201 ? -17.203 -10.008 -11.812 1 98.38 201 ASP A N 1
ATOM 1509 C CA . ASP A 1 201 ? -16.703 -10.508 -13.086 1 98.38 201 ASP A CA 1
ATOM 1510 C C . ASP A 1 201 ? -17.641 -10.148 -14.234 1 98.38 201 ASP A C 1
ATOM 1512 O O . ASP A 1 201 ? -18.781 -9.75 -14 1 98.38 201 ASP A O 1
ATOM 1516 N N . ILE A 1 202 ? -17.125 -10.25 -15.43 1 96.56 202 ILE A N 1
ATOM 1517 C CA . ILE A 1 202 ? -17.953 -9.938 -16.594 1 96.56 202 ILE A CA 1
ATOM 1518 C C . ILE A 1 202 ? -18.594 -11.211 -17.125 1 96.56 202 ILE A C 1
ATOM 1520 O O . ILE A 1 202 ? -19.516 -11.148 -17.953 1 96.56 202 ILE A O 1
ATOM 1524 N N . LEU A 1 203 ? -18.125 -12.414 -16.75 1 96.12 203 LEU A N 1
ATOM 1525 C CA . LEU A 1 203 ? -18.625 -13.688 -17.234 1 96.12 203 LEU A CA 1
ATOM 1526 C C . LEU A 1 203 ? -19.609 -14.305 -16.25 1 96.12 203 LEU A C 1
ATOM 1528 O O . LEU A 1 203 ? -19.219 -14.781 -15.188 1 96.12 203 LEU A O 1
ATOM 1532 N N . PRO A 1 204 ? -20.844 -14.422 -16.625 1 95.56 204 PRO A N 1
ATOM 1533 C CA . PRO A 1 204 ? -21.859 -14.938 -15.703 1 95.56 204 PRO A CA 1
ATOM 1534 C C . PRO A 1 204 ? -21.578 -16.375 -15.25 1 95.56 204 PRO A C 1
ATOM 1536 O O . PRO A 1 204 ? -21.891 -16.734 -14.117 1 95.56 204 PRO A O 1
ATOM 1539 N N . GLY A 1 205 ? -20.984 -17.125 -16.156 1 95.69 205 GLY A N 1
ATOM 1540 C CA . GLY A 1 205 ? -20.672 -18.5 -15.797 1 95.69 205 GLY A CA 1
ATOM 1541 C C . GLY A 1 205 ? -19.719 -18.609 -14.617 1 95.69 205 GLY A C 1
ATOM 1542 O O . GLY A 1 205 ? -19.875 -19.469 -13.758 1 95.69 205 GLY A O 1
ATOM 1543 N N . ARG A 1 206 ? -18.75 -17.703 -14.57 1 97.12 206 ARG A N 1
ATOM 1544 C CA . ARG A 1 206 ? -17.797 -17.672 -13.484 1 97.12 206 ARG A CA 1
ATOM 1545 C C . ARG A 1 206 ? -18.453 -17.25 -12.172 1 97.12 206 ARG A C 1
ATOM 1547 O O . ARG A 1 206 ? -18.156 -17.797 -11.109 1 97.12 206 ARG A O 1
ATOM 1554 N N . LEU A 1 207 ? -19.312 -16.281 -12.289 1 98.06 207 LEU A N 1
ATOM 1555 C CA . LEU A 1 207 ? -20.047 -15.797 -11.125 1 98.06 207 LEU A CA 1
ATOM 1556 C C . LEU A 1 207 ? -20.953 -16.875 -10.562 1 98.06 207 LEU A C 1
ATOM 1558 O O . LEU A 1 207 ? -21.047 -17.047 -9.344 1 98.06 207 LEU A O 1
ATOM 1562 N N . HIS A 1 208 ? -21.578 -17.609 -11.461 1 97.38 208 HIS A N 1
ATOM 1563 C CA . HIS A 1 208 ? -22.453 -18.703 -11.039 1 97.38 208 HIS A CA 1
ATOM 1564 C C . HIS A 1 208 ? -21.656 -19.766 -10.289 1 97.38 208 HIS A C 1
ATOM 1566 O O . HIS A 1 208 ? -22.109 -20.25 -9.242 1 97.38 208 HIS A O 1
ATOM 1572 N N . LEU A 1 209 ? -20.531 -20.062 -10.797 1 97.5 209 LEU A N 1
ATOM 1573 C CA . LEU A 1 209 ? -19.672 -21.047 -10.133 1 97.5 209 LEU A CA 1
ATOM 1574 C C . LEU A 1 209 ? -19.297 -20.578 -8.734 1 97.5 209 LEU A C 1
ATOM 1576 O O . LEU A 1 209 ? -19.375 -21.344 -7.777 1 97.5 209 LEU A O 1
ATOM 1580 N N . ALA A 1 210 ? -18.891 -19.344 -8.586 1 98.38 210 ALA A N 1
ATOM 1581 C CA . ALA A 1 210 ? -18.469 -18.781 -7.301 1 98.38 210 ALA A CA 1
ATOM 1582 C C . ALA A 1 210 ? -19.609 -18.844 -6.281 1 98.38 210 ALA A C 1
ATOM 1584 O O . ALA A 1 210 ? -19.391 -19.188 -5.121 1 98.38 210 ALA A O 1
ATOM 1585 N N . GLN A 1 211 ? -20.75 -18.531 -6.746 1 97.75 211 GLN A N 1
ATOM 1586 C CA . GLN A 1 211 ? -21.906 -18.547 -5.867 1 97.75 211 GLN A CA 1
ATOM 1587 C C . GLN A 1 211 ? -22.312 -19.984 -5.512 1 97.75 211 GLN A C 1
ATOM 1589 O O . GLN A 1 211 ? -22.531 -20.297 -4.34 1 97.75 211 GLN A O 1
ATOM 1594 N N . GLU A 1 212 ? -22.422 -20.812 -6.52 1 97.62 212 GLU A N 1
ATOM 1595 C CA . GLU A 1 212 ? -22.859 -22.203 -6.344 1 97.62 212 GLU A CA 1
ATOM 1596 C C . GLU A 1 212 ? -21.938 -22.953 -5.383 1 97.62 212 GLU A C 1
ATOM 1598 O O . GLU A 1 212 ? -22.406 -23.75 -4.574 1 97.62 212 GLU A O 1
ATOM 1603 N N . ARG A 1 213 ? -20.688 -22.656 -5.43 1 97.56 213 ARG A N 1
ATOM 1604 C CA . ARG A 1 213 ? -19.703 -23.375 -4.625 1 97.56 213 ARG A CA 1
ATOM 1605 C C . ARG A 1 213 ? -19.5 -22.703 -3.275 1 97.56 213 ARG A C 1
ATOM 1607 O O . ARG A 1 213 ? -18.75 -23.203 -2.43 1 97.56 213 ARG A O 1
ATOM 1614 N N . GLY A 1 214 ? -20.141 -21.547 -3.115 1 97.81 214 GLY A N 1
ATOM 1615 C CA . GLY A 1 214 ? -20.047 -20.859 -1.842 1 97.81 214 GLY A CA 1
ATOM 1616 C C . GLY A 1 214 ? -18.781 -20.047 -1.689 1 97.81 214 GLY A C 1
ATOM 1617 O O . GLY A 1 214 ? -18.391 -19.688 -0.574 1 97.81 214 GLY A O 1
ATOM 1618 N N . TYR A 1 215 ? -18.062 -19.812 -2.822 1 98.56 215 TYR A N 1
ATOM 1619 C CA . TYR A 1 215 ? -16.859 -19 -2.746 1 98.56 215 TYR A CA 1
ATOM 1620 C C . TYR A 1 215 ? -17.219 -17.547 -2.445 1 98.56 215 TYR A C 1
ATOM 1622 O O . TYR A 1 215 ? -16.469 -16.844 -1.765 1 98.56 215 TYR A O 1
ATOM 1630 N N . ALA A 1 216 ? -18.375 -17.109 -2.906 1 98.75 216 ALA A N 1
ATOM 1631 C CA . ALA A 1 216 ? -18.828 -15.727 -2.764 1 98.75 216 ALA A CA 1
ATOM 1632 C C . ALA A 1 216 ? -20.25 -15.672 -2.207 1 98.75 216 ALA A C 1
ATOM 1634 O O . ALA A 1 216 ? -21.062 -16.562 -2.469 1 98.75 216 ALA A O 1
ATOM 1635 N N . ASP A 1 217 ? -20.484 -14.656 -1.464 1 98.75 217 ASP A N 1
ATOM 1636 C CA . ASP A 1 217 ? -21.812 -14.422 -0.901 1 98.75 217 ASP A CA 1
ATOM 1637 C C . ASP A 1 217 ? -22.672 -13.578 -1.842 1 98.75 217 ASP A C 1
ATOM 1639 O O . ASP A 1 217 ? -23.891 -13.711 -1.861 1 98.75 217 ASP A O 1
ATOM 1643 N N . LEU A 1 218 ? -22.047 -12.703 -2.564 1 98.69 218 LEU A N 1
ATOM 1644 C CA . LEU A 1 218 ? -22.656 -11.812 -3.537 1 98.69 218 LEU A CA 1
ATOM 1645 C C . LEU A 1 218 ? -21.859 -11.789 -4.84 1 98.69 218 LEU A C 1
ATOM 1647 O O . LEU A 1 218 ? -20.641 -11.773 -4.816 1 98.69 218 LEU A O 1
ATOM 1651 N N . THR A 1 219 ? -22.578 -11.922 -5.926 1 98.75 219 THR A N 1
ATOM 1652 C CA . THR A 1 219 ? -21.953 -11.836 -7.234 1 98.75 219 THR A CA 1
ATOM 1653 C C . THR A 1 219 ? -22.484 -10.633 -8.016 1 98.75 219 THR A C 1
ATOM 1655 O O . THR A 1 219 ? -23.672 -10.336 -7.969 1 98.75 219 THR A O 1
ATOM 1658 N N . LEU A 1 220 ? -21.562 -9.906 -8.602 1 98.81 220 LEU A N 1
ATOM 1659 C CA . LEU A 1 220 ? -21.906 -8.734 -9.406 1 98.81 220 LEU A CA 1
ATOM 1660 C C . LEU A 1 220 ? -21.391 -8.891 -10.836 1 98.81 220 LEU A C 1
ATOM 1662 O O . LEU A 1 220 ? -20.203 -9.164 -11.047 1 98.81 220 LEU A O 1
ATOM 1666 N N . ASP A 1 221 ? -22.281 -8.742 -11.812 1 98.38 221 ASP A N 1
ATOM 1667 C CA . ASP A 1 221 ? -21.922 -8.734 -13.227 1 98.38 221 ASP A CA 1
ATOM 1668 C C . ASP A 1 221 ? -21.438 -7.355 -13.656 1 98.38 221 ASP A C 1
ATOM 1670 O O . ASP A 1 221 ? -22.234 -6.43 -13.828 1 98.38 221 ASP A O 1
ATOM 1674 N N . ALA A 1 222 ? -20.125 -7.223 -13.867 1 96.81 222 ALA A N 1
ATOM 1675 C CA . ALA A 1 222 ? -19.516 -5.93 -14.156 1 96.81 222 ALA A CA 1
ATOM 1676 C C . ALA A 1 222 ? -20.016 -5.367 -15.484 1 96.81 222 ALA A C 1
ATOM 1678 O O . ALA A 1 222 ? -19.859 -4.176 -15.758 1 96.81 222 ALA A O 1
ATOM 1679 N N . ALA A 1 223 ? -20.609 -6.207 -16.328 1 94 223 ALA A N 1
ATOM 1680 C CA . ALA A 1 223 ? -21.156 -5.758 -17.609 1 94 223 ALA A CA 1
ATOM 1681 C C . ALA A 1 223 ? -22.562 -5.215 -17.438 1 94 223 ALA A C 1
ATOM 1683 O O . ALA A 1 223 ? -23.047 -4.434 -18.266 1 94 223 ALA A O 1
ATOM 1684 N N . ALA A 1 224 ? -23.234 -5.574 -16.375 1 94.88 224 ALA A N 1
ATOM 1685 C CA . ALA A 1 224 ? -24.656 -5.258 -16.25 1 94.88 224 ALA A CA 1
ATOM 1686 C C . ALA A 1 224 ? -24.922 -4.406 -15 1 94.88 224 ALA A C 1
ATOM 1688 O O . ALA A 1 224 ? -25.891 -3.662 -14.945 1 94.88 224 ALA A O 1
ATOM 1689 N N . ASP A 1 225 ? -24.047 -4.516 -14.016 1 95.44 225 ASP A N 1
ATOM 1690 C CA . ASP A 1 225 ? -24.281 -3.867 -12.727 1 95.44 225 ASP A CA 1
ATOM 1691 C C . ASP A 1 225 ? -23.438 -2.605 -12.578 1 95.44 225 ASP A C 1
ATOM 1693 O O . ASP A 1 225 ? -22.375 -2.488 -13.203 1 95.44 225 ASP A O 1
ATOM 1697 N N . ASP A 1 226 ? -24 -1.614 -11.836 1 98.06 226 ASP A N 1
ATOM 1698 C CA . ASP A 1 226 ? -23.156 -0.566 -11.273 1 98.06 226 ASP A CA 1
ATOM 1699 C C . ASP A 1 226 ? -22.359 -1.082 -10.07 1 98.06 226 ASP A C 1
ATOM 1701 O O . ASP A 1 226 ? -22.812 -0.963 -8.93 1 98.06 226 ASP A O 1
ATOM 1705 N N . VAL A 1 227 ? -21.219 -1.616 -10.297 1 98.62 227 VAL A N 1
ATOM 1706 C CA . VAL A 1 227 ? -20.438 -2.352 -9.32 1 98.62 227 VAL A CA 1
ATOM 1707 C C . VAL A 1 227 ? -20.172 -1.471 -8.102 1 98.62 227 VAL A C 1
ATOM 1709 O O . VAL A 1 227 ? -20.312 -1.918 -6.961 1 98.62 227 VAL A O 1
ATOM 1712 N N . GLU A 1 228 ? -19.812 -0.215 -8.297 1 98.5 228 GLU A N 1
ATOM 1713 C CA . GLU A 1 228 ? -19.516 0.705 -7.199 1 98.5 228 GLU A CA 1
ATOM 1714 C C . GLU A 1 228 ? -20.75 0.895 -6.305 1 98.5 228 GLU A C 1
ATOM 1716 O O . GLU A 1 228 ? -20.641 0.76 -5.082 1 98.5 228 GLU A O 1
ATOM 1721 N N . ALA A 1 229 ? -21.891 1.168 -6.883 1 98.56 229 ALA A N 1
ATOM 1722 C CA . ALA A 1 229 ? -23.109 1.392 -6.125 1 98.56 229 ALA A CA 1
ATOM 1723 C C . ALA A 1 229 ? -23.531 0.135 -5.363 1 98.56 229 ALA A C 1
ATOM 1725 O O . ALA A 1 229 ? -23.938 0.211 -4.207 1 98.56 229 ALA A O 1
ATOM 1726 N N . ARG A 1 230 ? -23.391 -1.001 -6.043 1 98.75 230 ARG A N 1
ATOM 1727 C CA . ARG A 1 230 ? -23.812 -2.26 -5.441 1 98.75 230 ARG A CA 1
ATOM 1728 C C . ARG A 1 230 ? -22.922 -2.627 -4.258 1 98.75 230 ARG A C 1
ATOM 1730 O O . ARG A 1 230 ? -23.406 -3.137 -3.244 1 98.75 230 ARG A O 1
ATOM 1737 N N . ILE A 1 231 ? -21.672 -2.424 -4.352 1 98.81 231 ILE A N 1
ATOM 1738 C CA . ILE A 1 231 ? -20.75 -2.725 -3.25 1 98.81 231 ILE A CA 1
ATOM 1739 C C . ILE A 1 231 ? -21 -1.752 -2.1 1 98.81 231 ILE A C 1
ATOM 1741 O O . ILE A 1 231 ? -21 -2.148 -0.931 1 98.81 231 ILE A O 1
ATOM 1745 N N . LEU A 1 232 ? -21.203 -0.482 -2.436 1 98.44 232 LEU A N 1
ATOM 1746 C CA . LEU A 1 232 ? -21.531 0.492 -1.4 1 98.44 232 LEU A CA 1
ATOM 1747 C C . LEU A 1 232 ? -22.781 0.061 -0.625 1 98.44 232 LEU A C 1
ATOM 1749 O O . LEU A 1 232 ? -22.781 0.093 0.607 1 98.44 232 LEU A O 1
ATOM 1753 N N . GLU A 1 233 ? -23.75 -0.365 -1.343 1 98.31 233 GLU A N 1
ATOM 1754 C CA . GLU A 1 233 ? -25 -0.832 -0.72 1 98.31 233 GLU A CA 1
ATOM 1755 C C . GLU A 1 233 ? -24.75 -2.068 0.14 1 98.31 233 GLU A C 1
ATOM 1757 O O . GLU A 1 233 ? -25.203 -2.141 1.28 1 98.31 233 GLU A O 1
ATOM 1762 N N . ALA A 1 234 ? -23.938 -2.994 -0.371 1 98.44 234 ALA A N 1
ATOM 1763 C CA . ALA A 1 234 ? -23.703 -4.27 0.298 1 98.44 234 ALA A CA 1
ATOM 1764 C C . ALA A 1 234 ? -22.844 -4.082 1.544 1 98.44 234 ALA A C 1
ATOM 1766 O O . ALA A 1 234 ? -22.734 -4.984 2.381 1 98.44 234 ALA A O 1
ATOM 1767 N N . THR A 1 235 ? -22.234 -2.943 1.685 1 98 235 THR A N 1
ATOM 1768 C CA . THR A 1 235 ? -21.312 -2.717 2.783 1 98 235 THR A CA 1
ATOM 1769 C C . THR A 1 235 ? -21.812 -1.617 3.711 1 98 235 THR A C 1
ATOM 1771 O O . THR A 1 235 ? -21.047 -1.005 4.445 1 98 235 THR A O 1
ATOM 1774 N N . GLY A 1 236 ? -23.078 -1.323 3.643 1 96.06 236 GLY A N 1
ATOM 1775 C CA . GLY A 1 236 ? -23.672 -0.321 4.516 1 96.06 236 GLY A CA 1
ATOM 1776 C C . GLY A 1 236 ? -23.188 1.087 4.219 1 96.06 236 GLY A C 1
ATOM 1777 O O . GLY A 1 236 ? -23.094 1.916 5.125 1 96.06 236 GLY A O 1
ATOM 1778 N N . GLY A 1 237 ? -22.781 1.268 2.996 1 96 237 GLY A N 1
ATOM 1779 C CA . GLY A 1 237 ? -22.406 2.602 2.562 1 96 237 GLY A CA 1
ATOM 1780 C C . GLY A 1 237 ? -20.938 2.918 2.826 1 96 237 GLY A C 1
ATOM 1781 O O . GLY A 1 237 ? -20.5 4.055 2.631 1 96 237 GLY A O 1
ATOM 1782 N N . LEU A 1 238 ? -20.109 2.02 3.209 1 95.88 238 LEU A N 1
ATOM 1783 C CA . LEU A 1 238 ? -18.734 2.277 3.59 1 95.88 238 LEU A CA 1
ATOM 1784 C C . LEU A 1 238 ? -17.781 1.964 2.438 1 95.88 238 LEU A C 1
ATOM 1786 O O . LEU A 1 238 ? -16.797 2.676 2.227 1 95.88 238 LEU A O 1
ATOM 1790 N N . GLY A 1 239 ? -18.031 0.9 1.66 1 98.12 239 GLY A N 1
ATOM 1791 C CA . GLY A 1 239 ? -17.094 0.272 0.738 1 98.12 239 GLY A CA 1
ATOM 1792 C C . GLY A 1 239 ? -16.453 -0.977 1.304 1 98.12 239 GLY A C 1
ATOM 1793 O O . GLY A 1 239 ? -16.594 -1.274 2.492 1 98.12 239 GLY A O 1
ATOM 1794 N N . ALA A 1 240 ? -15.781 -1.66 0.466 1 98.88 240 ALA A N 1
ATOM 1795 C CA . ALA A 1 240 ? -15.164 -2.918 0.878 1 98.88 240 ALA A CA 1
ATOM 1796 C C . ALA A 1 240 ? -13.977 -2.67 1.807 1 98.88 240 ALA A C 1
ATOM 1798 O O . ALA A 1 240 ? -13.188 -1.746 1.586 1 98.88 240 ALA A O 1
ATOM 1799 N N . ASP A 1 241 ? -13.812 -3.531 2.84 1 98.75 241 ASP A N 1
ATOM 1800 C CA . ASP A 1 241 ? -12.695 -3.447 3.773 1 98.75 241 ASP A CA 1
ATOM 1801 C C . ASP A 1 241 ? -11.391 -3.879 3.107 1 98.75 241 ASP A C 1
ATOM 1803 O O . ASP A 1 241 ? -10.312 -3.42 3.49 1 98.75 241 ASP A O 1
ATOM 1807 N N . ALA A 1 242 ? -11.523 -4.777 2.17 1 98.88 242 ALA A N 1
ATOM 1808 C CA . ALA A 1 242 ? -10.406 -5.293 1.388 1 98.88 242 ALA A CA 1
ATOM 1809 C C . ALA A 1 242 ? -10.828 -5.59 -0.048 1 98.88 242 ALA A C 1
ATOM 1811 O O . ALA A 1 242 ? -11.953 -6.031 -0.292 1 98.88 242 ALA A O 1
ATOM 1812 N N . VAL A 1 243 ? -9.914 -5.297 -0.973 1 98.94 243 VAL A N 1
ATOM 1813 C CA . VAL A 1 243 ? -10.148 -5.602 -2.381 1 98.94 243 VAL A CA 1
ATOM 1814 C C . VAL A 1 243 ? -8.992 -6.43 -2.932 1 98.94 243 VAL A C 1
ATOM 1816 O O . VAL A 1 243 ? -7.824 -6.141 -2.652 1 98.94 243 VAL A O 1
ATOM 1819 N N . ILE A 1 244 ? -9.273 -7.492 -3.609 1 98.94 244 ILE A N 1
ATOM 1820 C CA . ILE A 1 244 ? -8.281 -8.281 -4.332 1 98.94 244 ILE A CA 1
ATOM 1821 C C . ILE A 1 244 ? -8.523 -8.164 -5.836 1 98.94 244 ILE A C 1
ATOM 1823 O O . ILE A 1 244 ? -9.539 -8.633 -6.352 1 98.94 244 ILE A O 1
ATOM 1827 N N . GLU A 1 245 ? -7.645 -7.5 -6.484 1 98.81 245 GLU A N 1
ATOM 1828 C CA . GLU A 1 245 ? -7.727 -7.27 -7.926 1 98.81 245 GLU A CA 1
ATOM 1829 C C . GLU A 1 245 ? -7.004 -8.367 -8.703 1 98.81 245 GLU A C 1
ATOM 1831 O O . GLU A 1 245 ? -5.77 -8.406 -8.727 1 98.81 245 GLU A O 1
ATOM 1836 N N . CYS A 1 246 ? -7.793 -9.266 -9.305 1 97.81 246 CYS A N 1
ATOM 1837 C CA . CYS A 1 246 ? -7.273 -10.438 -10 1 97.81 246 CYS A CA 1
ATOM 1838 C C . CYS A 1 246 ? -7.578 -10.367 -11.492 1 97.81 246 CYS A C 1
ATOM 1840 O O . CYS A 1 246 ? -7.176 -11.25 -12.25 1 97.81 246 CYS A O 1
ATOM 1842 N N . ALA A 1 247 ? -8.234 -9.367 -11.93 1 96.38 247 ALA A N 1
ATOM 1843 C CA . ALA A 1 247 ? -8.734 -9.336 -13.305 1 96.38 247 ALA A CA 1
ATOM 1844 C C . ALA A 1 247 ? -7.664 -8.812 -14.266 1 96.38 247 ALA A C 1
ATOM 1846 O O . ALA A 1 247 ? -7.406 -9.422 -15.305 1 96.38 247 ALA A O 1
ATOM 1847 N N . GLY A 1 248 ? -7.059 -7.664 -13.906 1 93.81 248 GLY A N 1
ATOM 1848 C CA . GLY A 1 248 ? -6.023 -7.086 -14.75 1 93.81 248 GLY A CA 1
ATOM 1849 C C . GLY A 1 248 ? -6.566 -6.465 -16.016 1 93.81 248 GLY A C 1
ATOM 1850 O O . GLY A 1 248 ? -5.871 -6.41 -17.047 1 93.81 248 GLY A O 1
ATOM 1851 N N . GLY A 1 249 ? -7.797 -6.105 -15.984 1 92.44 249 GLY A N 1
ATOM 1852 C CA . GLY A 1 249 ? -8.398 -5.457 -17.141 1 92.44 249 GLY A CA 1
ATOM 1853 C C . GLY A 1 249 ? -8.078 -3.977 -17.234 1 92.44 249 GLY A C 1
ATOM 1854 O O . GLY A 1 249 ? -7.418 -3.426 -16.344 1 92.44 249 GLY A O 1
ATOM 1855 N N . ARG A 1 250 ? -8.508 -3.357 -18.25 1 90.75 250 ARG A N 1
ATOM 1856 C CA . ARG A 1 250 ? -8.203 -1.964 -18.547 1 90.75 250 ARG A CA 1
ATOM 1857 C C . ARG A 1 250 ? -8.688 -1.04 -17.438 1 90.75 250 ARG A C 1
ATOM 1859 O O . ARG A 1 250 ? -7.98 -0.107 -17.047 1 90.75 250 ARG A O 1
ATOM 1866 N N . ASP A 1 251 ? -9.867 -1.345 -16.844 1 93.56 251 ASP A N 1
ATOM 1867 C CA . ASP A 1 251 ? -10.477 -0.405 -15.898 1 93.56 251 ASP A CA 1
ATOM 1868 C C . ASP A 1 251 ? -10.555 -1.002 -14.5 1 93.56 251 ASP A C 1
ATOM 1870 O O . ASP A 1 251 ? -11.117 -0.391 -13.586 1 93.56 251 ASP A O 1
ATOM 1874 N N . THR A 1 252 ? -10.023 -2.148 -14.305 1 97 252 THR A N 1
ATOM 1875 C CA . THR A 1 252 ? -10.281 -2.854 -13.055 1 97 252 THR A CA 1
ATOM 1876 C C . THR A 1 252 ? -9.477 -2.242 -11.914 1 97 252 THR A C 1
ATOM 1878 O O . THR A 1 252 ? -9.898 -2.275 -10.758 1 97 252 THR A O 1
ATOM 1881 N N . PHE A 1 253 ? -8.367 -1.657 -12.25 1 97.56 253 PHE A N 1
ATOM 1882 C CA . PHE A 1 253 ? -7.652 -0.953 -11.195 1 97.56 253 PHE A CA 1
ATOM 1883 C C . PHE A 1 253 ? -8.477 0.214 -10.664 1 97.56 253 PHE A C 1
ATOM 1885 O O . PHE A 1 253 ? -8.562 0.423 -9.453 1 97.56 253 PHE A O 1
ATOM 1892 N N . GLN A 1 254 ? -9.078 1.002 -11.578 1 97.75 254 GLN A N 1
ATOM 1893 C CA . GLN A 1 254 ? -9.953 2.1 -11.172 1 97.75 254 GLN A CA 1
ATOM 1894 C C . GLN A 1 254 ? -11.094 1.6 -10.297 1 97.75 254 GLN A C 1
ATOM 1896 O O . GLN A 1 254 ? -11.383 2.186 -9.25 1 97.75 254 GLN A O 1
ATOM 1901 N N . THR A 1 255 ? -11.68 0.516 -10.703 1 98.25 255 THR A N 1
ATOM 1902 C CA . THR A 1 255 ? -12.758 -0.064 -9.906 1 98.25 255 THR A CA 1
ATOM 1903 C C . THR A 1 255 ? -12.258 -0.456 -8.523 1 98.25 255 THR A C 1
ATOM 1905 O O . THR A 1 255 ? -12.93 -0.208 -7.52 1 98.25 255 THR A O 1
ATOM 1908 N N . ALA A 1 256 ? -11.094 -1.021 -8.477 1 98.69 256 ALA A N 1
ATOM 1909 C CA . ALA A 1 256 ? -10.539 -1.536 -7.227 1 98.69 256 ALA A CA 1
ATOM 1910 C C . ALA A 1 256 ? -10.445 -0.436 -6.172 1 98.69 256 ALA A C 1
ATOM 1912 O O . ALA A 1 256 ? -10.922 -0.603 -5.047 1 98.69 256 ALA A O 1
ATOM 1913 N N . TRP A 1 257 ? -9.844 0.705 -6.484 1 97.88 257 TRP A N 1
ATOM 1914 C CA . TRP A 1 257 ? -9.68 1.718 -5.445 1 97.88 257 TRP A CA 1
ATOM 1915 C C . TRP A 1 257 ? -11 2.43 -5.168 1 97.88 257 TRP A C 1
ATOM 1917 O O . TRP A 1 257 ? -11.234 2.9 -4.051 1 97.88 257 TRP A O 1
ATOM 1927 N N . LYS A 1 258 ? -11.953 2.496 -6.172 1 98.12 258 LYS A N 1
ATOM 1928 C CA . LYS A 1 258 ? -13.219 3.186 -5.977 1 98.12 258 LYS A CA 1
ATOM 1929 C C . LYS A 1 258 ? -14.125 2.416 -5.012 1 98.12 258 LYS A C 1
ATOM 1931 O O . LYS A 1 258 ? -14.836 3.018 -4.207 1 98.12 258 LYS A O 1
ATOM 1936 N N . VAL A 1 259 ? -14.039 1.12 -5.066 1 98.69 259 VAL A N 1
ATOM 1937 C CA . VAL A 1 259 ? -14.977 0.333 -4.27 1 98.69 259 VAL A CA 1
ATOM 1938 C C . VAL A 1 259 ? -14.398 0.107 -2.873 1 98.69 259 VAL A C 1
ATOM 1940 O O . VAL A 1 259 ? -15.109 -0.347 -1.969 1 98.69 259 VAL A O 1
ATOM 1943 N N . ALA A 1 260 ? -13.148 0.32 -2.695 1 98.62 260 ALA A N 1
ATOM 1944 C CA . ALA A 1 260 ? -12.516 0.193 -1.385 1 98.62 260 ALA A CA 1
ATOM 1945 C C . ALA A 1 260 ? -12.945 1.323 -0.456 1 98.62 260 ALA A C 1
ATOM 1947 O O . ALA A 1 260 ? -12.984 2.488 -0.86 1 98.62 260 ALA A O 1
ATOM 1948 N N . ARG A 1 261 ? -13.297 1.013 0.759 1 98.06 261 ARG A N 1
ATOM 1949 C CA . ARG A 1 261 ? -13.617 2.07 1.712 1 98.06 261 ARG A CA 1
ATOM 1950 C C . ARG A 1 261 ? -12.359 2.844 2.111 1 98.06 261 ARG A C 1
ATOM 1952 O O . ARG A 1 261 ? -11.242 2.393 1.864 1 98.06 261 ARG A O 1
ATOM 1959 N N . PRO A 1 262 ? -12.484 4.047 2.723 1 97.69 262 PRO A N 1
ATOM 1960 C CA . PRO A 1 262 ? -11.305 4.762 3.209 1 97.69 262 PRO A CA 1
ATOM 1961 C C . PRO A 1 262 ? -10.477 3.932 4.191 1 97.69 262 PRO A C 1
ATOM 1963 O O . PRO A 1 262 ? -11.039 3.238 5.043 1 97.69 262 PRO A O 1
ATOM 1966 N N . ASN A 1 263 ? -9.117 3.961 3.932 1 98 263 ASN A N 1
ATOM 1967 C CA . ASN A 1 263 ? -8.125 3.258 4.742 1 98 263 ASN A CA 1
ATOM 1968 C C . ASN A 1 263 ? -8.188 1.749 4.516 1 98 263 ASN A C 1
ATOM 1970 O O . ASN A 1 263 ? -7.766 0.972 5.375 1 98 263 ASN A O 1
ATOM 1974 N N . ALA A 1 264 ? -8.789 1.329 3.4 1 98.5 264 ALA A N 1
ATOM 1975 C CA . ALA A 1 264 ? -8.812 -0.088 3.047 1 98.5 264 ALA A CA 1
ATOM 1976 C C . ALA A 1 264 ? -7.508 -0.511 2.383 1 98.5 264 ALA A C 1
ATOM 1978 O O . ALA A 1 264 ? -6.664 0.332 2.061 1 98.5 264 ALA A O 1
ATOM 1979 N N . THR A 1 265 ? -7.348 -1.838 2.238 1 98.75 265 THR A N 1
ATOM 1980 C CA . THR A 1 265 ? -6.227 -2.422 1.506 1 98.75 265 THR A CA 1
ATOM 1981 C C . THR A 1 265 ? -6.695 -2.99 0.169 1 98.75 265 THR A C 1
ATOM 1983 O O . THR A 1 265 ? -7.715 -3.68 0.103 1 98.75 265 THR A O 1
ATOM 1986 N N . VAL A 1 266 ? -5.973 -2.617 -0.826 1 98.81 266 VAL A N 1
ATOM 1987 C CA . VAL A 1 266 ? -6.18 -3.156 -2.166 1 98.81 266 VAL A CA 1
ATOM 1988 C C . VAL A 1 266 ? -4.984 -4.02 -2.564 1 98.81 266 VAL A C 1
ATOM 1990 O O . VAL A 1 266 ? -3.879 -3.51 -2.762 1 98.81 266 VAL A O 1
ATOM 1993 N N . ALA A 1 267 ? -5.211 -5.309 -2.664 1 98.75 267 ALA A N 1
ATOM 1994 C CA . ALA A 1 267 ? -4.203 -6.238 -3.172 1 98.75 267 ALA A CA 1
ATOM 1995 C C . ALA A 1 267 ? -4.277 -6.348 -4.691 1 98.75 267 ALA A C 1
ATOM 1997 O O . ALA A 1 267 ? -5.32 -6.707 -5.246 1 98.75 267 ALA A O 1
ATOM 1998 N N . VAL A 1 268 ? -3.178 -5.996 -5.348 1 98.19 268 VAL A N 1
ATOM 1999 C CA . VAL A 1 268 ? -3.117 -6.062 -6.805 1 98.19 268 VAL A CA 1
ATOM 2000 C C . VAL A 1 268 ? -2.236 -7.234 -7.23 1 98.19 268 VAL A C 1
ATOM 2002 O O . VAL A 1 268 ? -1.011 -7.105 -7.301 1 98.19 268 VAL A O 1
ATOM 2005 N N . VAL A 1 269 ? -2.855 -8.297 -7.645 1 95.5 269 VAL A N 1
ATOM 2006 C CA . VAL A 1 269 ? -2.078 -9.5 -7.914 1 95.5 269 VAL A CA 1
ATOM 2007 C C . VAL A 1 269 ? -2.111 -9.812 -9.406 1 95.5 269 VAL A C 1
ATOM 2009 O O . VAL A 1 269 ? -1.314 -10.617 -9.898 1 95.5 269 VAL A O 1
ATOM 2012 N N . ALA A 1 270 ? -2.986 -9.156 -10.148 1 93.5 270 ALA A N 1
ATOM 2013 C CA . ALA A 1 270 ? -3.07 -9.359 -11.594 1 93.5 270 ALA A CA 1
ATOM 2014 C C . ALA A 1 270 ? -1.856 -8.766 -12.305 1 93.5 270 ALA A C 1
ATOM 2016 O O . ALA A 1 270 ? -1.304 -7.758 -11.859 1 93.5 270 ALA A O 1
ATOM 2017 N N . MET A 1 271 ? -1.495 -9.391 -13.367 1 88.31 271 MET A N 1
ATOM 2018 C CA . MET A 1 271 ? -0.458 -8.859 -14.242 1 88.31 271 MET A CA 1
ATOM 2019 C C . MET A 1 271 ? -1.056 -7.906 -15.273 1 88.31 271 MET A C 1
ATOM 2021 O O . MET A 1 271 ? -1.965 -8.281 -16.016 1 88.31 271 MET A O 1
ATOM 2025 N N . TYR A 1 272 ? -0.572 -6.695 -15.273 1 90.12 272 TYR A N 1
ATOM 2026 C CA . TYR A 1 272 ? -0.987 -5.707 -16.266 1 90.12 272 TYR A CA 1
ATOM 2027 C C . TYR A 1 272 ? 0.037 -5.594 -17.391 1 90.12 272 TYR A C 1
ATOM 2029 O O . TYR A 1 272 ? 1.235 -5.777 -17.156 1 90.12 272 TYR A O 1
ATOM 2037 N N . GLU A 1 273 ? -0.447 -5.281 -18.547 1 87.81 273 GLU A N 1
ATOM 2038 C CA . GLU A 1 273 ? 0.449 -5.145 -19.688 1 87.81 273 GLU A CA 1
ATOM 2039 C C . GLU A 1 273 ? 0.828 -3.684 -19.922 1 87.81 273 GLU A C 1
ATOM 2041 O O . GLU A 1 273 ? 1.714 -3.389 -20.719 1 87.81 273 GLU A O 1
ATOM 2046 N N . GLU A 1 274 ? 0.113 -2.812 -19.25 1 91.69 274 GLU A N 1
ATOM 2047 C CA . GLU A 1 274 ? 0.393 -1.386 -19.391 1 91.69 274 GLU A CA 1
ATOM 2048 C C . GLU A 1 274 ? 0.282 -0.665 -18.047 1 91.69 274 GLU A C 1
ATOM 2050 O O . GLU A 1 274 ? -0.23 -1.225 -17.078 1 91.69 274 GLU A O 1
ATOM 2055 N N . ALA A 1 275 ? 0.779 0.548 -18.094 1 94.75 275 ALA A N 1
ATOM 2056 C CA . ALA A 1 275 ? 0.685 1.372 -16.891 1 94.75 275 ALA A CA 1
ATOM 2057 C C . ALA A 1 275 ? -0.767 1.717 -16.578 1 94.75 275 ALA A C 1
ATOM 2059 O O . ALA A 1 275 ? -1.59 1.86 -17.484 1 94.75 275 ALA A O 1
ATOM 2060 N N . GLN A 1 276 ? -1.063 1.767 -15.328 1 96.38 276 GLN A N 1
ATOM 2061 C CA . GLN A 1 276 ? -2.369 2.227 -14.867 1 96.38 276 GLN A CA 1
ATOM 2062 C C . GLN A 1 276 ? -2.291 3.654 -14.336 1 96.38 276 GLN A C 1
ATOM 2064 O O . GLN A 1 276 ? -1.215 4.129 -13.969 1 96.38 276 GLN A O 1
ATOM 2069 N N . SER A 1 277 ? -3.416 4.316 -14.383 1 96.38 277 SER A N 1
ATOM 2070 C CA . SER A 1 277 ? -3.498 5.652 -13.805 1 96.38 277 SER A CA 1
ATOM 2071 C C . SER A 1 277 ? -3.732 5.582 -12.297 1 96.38 277 SER A C 1
ATOM 2073 O O . SER A 1 277 ? -4.668 4.926 -11.836 1 96.38 277 SER A O 1
ATOM 2075 N N . LEU A 1 278 ? -2.834 6.18 -11.539 1 96.06 278 LEU A N 1
ATOM 2076 C CA . LEU A 1 278 ? -2.986 6.344 -10.102 1 96.06 278 LEU A CA 1
ATOM 2077 C C . LEU A 1 278 ? -3.441 7.762 -9.758 1 96.06 278 LEU A C 1
ATOM 2079 O O . LEU A 1 278 ? -2.623 8.68 -9.672 1 96.06 278 LEU A O 1
ATOM 2083 N N . PRO A 1 279 ? -4.727 7.988 -9.602 1 94.5 279 PRO A N 1
ATOM 2084 C CA . PRO A 1 279 ? -5.238 9.352 -9.438 1 94.5 279 PRO A CA 1
ATOM 2085 C C . PRO A 1 279 ? -5.125 9.859 -8 1 94.5 279 PRO A C 1
ATOM 2087 O O . PRO A 1 279 ? -6.145 10.125 -7.355 1 94.5 279 PRO A O 1
ATOM 2090 N N . LEU A 1 280 ? -3.951 10.094 -7.582 1 92.56 280 LEU A N 1
ATOM 2091 C CA . LEU A 1 280 ? -3.66 10.469 -6.203 1 92.56 280 LEU A CA 1
ATOM 2092 C C . LEU A 1 280 ? -4.43 11.727 -5.809 1 92.56 280 LEU A C 1
ATOM 2094 O O . LEU A 1 280 ? -4.855 11.859 -4.656 1 92.56 280 LEU A O 1
ATOM 2098 N N . HIS A 1 281 ? -4.676 12.664 -6.719 1 89.31 281 HIS A N 1
ATOM 2099 C CA . HIS A 1 281 ? -5.387 13.898 -6.41 1 89.31 281 HIS A CA 1
ATOM 2100 C C . HIS A 1 281 ? -6.863 13.633 -6.141 1 89.31 281 HIS A C 1
ATOM 2102 O O . HIS A 1 281 ? -7.504 14.367 -5.395 1 89.31 281 HIS A O 1
ATOM 2108 N N . LEU A 1 282 ? -7.363 12.523 -6.734 1 89.75 282 LEU A N 1
ATOM 2109 C CA . LEU A 1 282 ? -8.766 12.164 -6.527 1 89.75 282 LEU A CA 1
ATOM 2110 C C . LEU A 1 282 ? -8.914 11.258 -5.312 1 89.75 282 LEU A C 1
ATOM 2112 O O . LEU A 1 282 ? -9.992 11.18 -4.719 1 89.75 282 LEU A O 1
ATOM 2116 N N . MET A 1 283 ? -7.805 10.609 -4.973 1 89.88 283 MET A N 1
ATOM 2117 C CA . MET A 1 283 ? -7.836 9.625 -3.896 1 89.88 283 MET A CA 1
ATOM 2118 C C . MET A 1 283 ? -7.461 10.266 -2.562 1 89.88 283 MET A C 1
ATOM 2120 O O . MET A 1 283 ? -7.551 9.617 -1.517 1 89.88 283 MET A O 1
ATOM 2124 N N . TYR A 1 284 ? -7.055 11.555 -2.738 1 82.75 284 TYR A N 1
ATOM 2125 C CA . TYR A 1 284 ? -6.586 12.195 -1.515 1 82.75 284 TYR A CA 1
ATOM 2126 C C . TYR A 1 284 ? -7.66 12.156 -0.434 1 82.75 284 TYR A C 1
ATOM 2128 O O . TYR A 1 284 ? -8.805 12.562 -0.673 1 82.75 284 TYR A O 1
ATOM 2136 N N . GLY A 1 285 ? -7.402 11.57 0.703 1 86.75 285 GLY A N 1
ATOM 2137 C CA . GLY A 1 285 ? -8.352 11.445 1.8 1 86.75 285 GLY A CA 1
ATOM 2138 C C . GLY A 1 285 ? -8.852 10.031 1.994 1 86.75 285 GLY A C 1
ATOM 2139 O O . GLY A 1 285 ? -9.375 9.688 3.057 1 86.75 285 GLY A O 1
ATOM 2140 N N . LYS A 1 286 ? -8.719 9.219 0.891 1 93.38 286 LYS A N 1
ATOM 2141 C CA . LYS A 1 286 ? -9.141 7.828 1.062 1 93.38 286 LYS A CA 1
ATOM 2142 C C . LYS A 1 286 ? -8.109 7.035 1.852 1 93.38 286 LYS A C 1
ATOM 2144 O O . LYS A 1 286 ? -8.445 6.059 2.523 1 93.38 286 LYS A O 1
ATOM 2149 N N . ASN A 1 287 ? -6.832 7.441 1.703 1 97.25 287 ASN A N 1
ATOM 2150 C CA . ASN A 1 287 ? -5.742 6.848 2.465 1 97.25 287 ASN A CA 1
ATOM 2151 C C . ASN A 1 287 ? -5.691 5.332 2.281 1 97.25 287 ASN A C 1
ATOM 2153 O O . ASN A 1 287 ? -5.672 4.586 3.262 1 97.25 287 ASN A O 1
ATOM 2157 N N . LEU A 1 288 ? -5.555 4.883 1.029 1 98.25 288 LEU A N 1
ATOM 2158 C CA . LEU A 1 288 ? -5.555 3.457 0.725 1 98.25 288 LEU A CA 1
ATOM 2159 C C . LEU A 1 288 ? -4.148 2.881 0.82 1 98.25 288 LEU A C 1
ATOM 2161 O O . LEU A 1 288 ? -3.164 3.602 0.643 1 98.25 288 LEU A O 1
ATOM 2165 N N . THR A 1 289 ? -4.07 1.629 1.135 1 98.44 289 THR A N 1
ATOM 2166 C CA . THR A 1 289 ? -2.865 0.819 0.996 1 98.44 289 THR A CA 1
ATOM 2167 C C . THR A 1 289 ? -2.965 -0.091 -0.225 1 98.44 289 THR A C 1
ATOM 2169 O O . THR A 1 289 ? -3.92 -0.859 -0.357 1 98.44 289 THR A O 1
ATOM 2172 N N . PHE A 1 290 ? -2.02 0.056 -1.112 1 98.44 290 PHE A N 1
ATOM 2173 C CA . PHE A 1 290 ? -1.894 -0.866 -2.234 1 98.44 290 PHE A CA 1
ATOM 2174 C C . PHE A 1 290 ? -0.754 -1.851 -1.999 1 98.44 290 PHE A C 1
ATOM 2176 O O . PHE A 1 290 ? 0.385 -1.444 -1.758 1 98.44 290 PHE A O 1
ATOM 2183 N N . ARG A 1 291 ? -1.054 -3.111 -2.018 1 98.25 291 ARG A N 1
ATOM 2184 C CA . ARG A 1 291 ? -0.029 -4.152 -2.016 1 98.25 291 ARG A CA 1
ATOM 2185 C C . ARG A 1 291 ? -0.018 -4.91 -3.336 1 98.25 291 ARG A C 1
ATOM 2187 O O . ARG A 1 291 ? -1.045 -5.445 -3.762 1 98.25 291 ARG A O 1
ATOM 2194 N N . THR A 1 292 ? 1.218 -4.906 -3.951 1 97.19 292 THR A N 1
ATOM 2195 C CA . THR A 1 292 ? 1.267 -5.402 -5.324 1 97.19 292 THR A CA 1
ATOM 2196 C C . THR A 1 292 ? 2.285 -6.535 -5.449 1 97.19 292 THR A C 1
ATOM 2198 O O . THR A 1 292 ? 3.266 -6.582 -4.707 1 97.19 292 THR A O 1
ATOM 2201 N N . GLY A 1 293 ? 2.004 -7.402 -6.496 1 92.81 293 GLY A N 1
ATOM 2202 C CA . GLY A 1 293 ? 3.145 -8.203 -6.902 1 92.81 293 GLY A CA 1
ATOM 2203 C C . GLY A 1 293 ? 2.766 -9.609 -7.324 1 92.81 293 GLY A C 1
ATOM 2204 O O . GLY A 1 293 ? 1.586 -9.977 -7.309 1 92.81 293 GLY A O 1
ATOM 2205 N N . GLY A 1 294 ? 3.77 -10.273 -7.809 1 93.56 294 GLY A N 1
ATOM 2206 C CA . GLY A 1 294 ? 3.676 -11.688 -8.125 1 93.56 294 GLY A CA 1
ATOM 2207 C C . GLY A 1 294 ? 3.84 -12.586 -6.91 1 93.56 294 GLY A C 1
ATOM 2208 O O . GLY A 1 294 ? 4.547 -12.234 -5.965 1 93.56 294 GLY A O 1
ATOM 2209 N N . VAL A 1 295 ? 3.336 -13.734 -6.977 1 95.69 295 VAL A N 1
ATOM 2210 C CA . VAL A 1 295 ? 3.211 -14.672 -5.871 1 95.69 295 VAL A CA 1
ATOM 2211 C C . VAL A 1 295 ? 4.598 -15.062 -5.367 1 95.69 295 VAL A C 1
ATOM 2213 O O . VAL A 1 295 ? 5.523 -15.258 -6.16 1 95.69 295 VAL A O 1
ATOM 2216 N N . ASP A 1 296 ? 4.895 -15.18 -3.943 1 92.56 296 ASP A N 1
ATOM 2217 C CA . ASP A 1 296 ? 6.082 -15.758 -3.326 1 92.56 296 ASP A CA 1
ATOM 2218 C C . ASP A 1 296 ? 5.895 -17.25 -3.053 1 92.56 296 ASP A C 1
ATOM 2220 O O . ASP A 1 296 ? 6.871 -17.969 -2.867 1 92.56 296 ASP A O 1
ATOM 2224 N N . ALA A 1 297 ? 4.699 -17.797 -3.26 1 95.44 297 ALA A N 1
ATOM 2225 C CA . ALA A 1 297 ? 4.301 -19.203 -3.166 1 95.44 297 ALA A CA 1
ATOM 2226 C C . ALA A 1 297 ? 4.988 -19.891 -1.992 1 95.44 297 ALA A C 1
ATOM 2228 O O . ALA A 1 297 ? 5.484 -21 -2.127 1 95.44 297 ALA A O 1
ATOM 2229 N N . THR A 1 298 ? 5.094 -19.344 -0.827 1 96 298 THR A N 1
ATOM 2230 C CA . THR A 1 298 ? 5.832 -19.859 0.319 1 96 298 THR A CA 1
ATOM 2231 C C . THR A 1 298 ? 4.957 -20.797 1.154 1 96 298 THR A C 1
ATOM 2233 O O . THR A 1 298 ? 5.418 -21.375 2.139 1 96 298 THR A O 1
ATOM 2236 N N . HIS A 1 299 ? 3.709 -21.047 0.687 1 97.31 299 HIS A N 1
ATOM 2237 C CA . HIS A 1 299 ? 2.771 -21.734 1.564 1 97.31 299 HIS A CA 1
ATOM 2238 C C . HIS A 1 299 ? 2.301 -23.047 0.943 1 97.31 299 HIS A C 1
ATOM 2240 O O . HIS A 1 299 ? 1.211 -23.531 1.257 1 97.31 299 HIS A O 1
ATOM 2246 N N . SER A 1 300 ? 3.041 -23.625 0.091 1 97.56 300 SER A N 1
ATOM 2247 C CA . SER A 1 300 ? 2.598 -24.797 -0.661 1 97.56 300 SER A CA 1
ATOM 2248 C C . SER A 1 300 ? 2.23 -25.938 0.272 1 97.56 300 SER A C 1
ATOM 2250 O O . SER A 1 300 ? 1.169 -26.562 0.125 1 97.56 300 SER A O 1
ATOM 2252 N N . ALA A 1 301 ? 3.082 -26.219 1.27 1 97.5 301 ALA A N 1
ATOM 2253 C CA . ALA A 1 301 ? 2.816 -27.328 2.189 1 97.5 301 ALA A CA 1
ATOM 2254 C C . ALA A 1 301 ? 1.546 -27.078 2.996 1 97.5 301 ALA A C 1
ATOM 2256 O O . ALA A 1 301 ? 0.747 -27.984 3.209 1 97.5 301 ALA A O 1
ATOM 2257 N N . GLU A 1 302 ? 1.358 -25.828 3.418 1 98.06 302 GLU A N 1
ATOM 2258 C CA . GLU A 1 302 ? 0.162 -25.453 4.164 1 98.06 302 GLU A CA 1
ATOM 2259 C C . GLU A 1 302 ? -1.09 -25.578 3.303 1 98.06 302 GLU A C 1
ATOM 2261 O O . GLU A 1 302 ? -2.127 -26.062 3.771 1 98.06 302 GLU A O 1
ATOM 2266 N N . LEU A 1 303 ? -0.963 -25.203 2.088 1 98.75 303 LEU A N 1
ATOM 2267 C CA . LEU A 1 303 ? -2.105 -25.281 1.183 1 98.75 303 LEU A CA 1
ATOM 2268 C C . LEU A 1 303 ? -2.494 -26.734 0.922 1 98.75 303 LEU A C 1
ATOM 2270 O O . LEU A 1 303 ? -3.682 -27.062 0.852 1 98.75 303 LEU A O 1
ATOM 2274 N N . ILE A 1 304 ? -1.51 -27.578 0.816 1 98.81 304 ILE A N 1
ATOM 2275 C CA . ILE A 1 304 ? -1.78 -29 0.64 1 98.81 304 ILE A CA 1
ATOM 2276 C C . ILE A 1 304 ? -2.516 -29.547 1.864 1 98.81 304 ILE A C 1
ATOM 2278 O O . ILE A 1 304 ? -3.482 -30.297 1.731 1 98.81 304 ILE A O 1
ATOM 2282 N N . ARG A 1 305 ? -2.113 -29.141 3.031 1 98.56 305 ARG A N 1
ATOM 2283 C CA . ARG A 1 305 ? -2.785 -29.562 4.254 1 98.56 305 ARG A CA 1
ATOM 2284 C C . ARG A 1 305 ? -4.23 -29.078 4.285 1 98.56 305 ARG A C 1
ATOM 2286 O O . ARG A 1 305 ? -5.125 -29.781 4.738 1 98.56 305 ARG A O 1
ATOM 2293 N N . LEU A 1 306 ? -4.445 -27.859 3.807 1 98.75 306 LEU A N 1
ATOM 2294 C CA . LEU A 1 306 ? -5.801 -27.312 3.77 1 98.75 306 LEU A CA 1
ATOM 2295 C C . LEU A 1 306 ? -6.68 -28.109 2.805 1 98.75 306 LEU A C 1
ATOM 2297 O O . LEU A 1 306 ? -7.863 -28.312 3.066 1 98.75 306 LEU A O 1
ATOM 2301 N N . ILE A 1 307 ? -6.117 -28.531 1.735 1 98.81 307 ILE A N 1
ATOM 2302 C CA . ILE A 1 307 ? -6.848 -29.375 0.794 1 98.81 307 ILE A CA 1
ATOM 2303 C C . ILE A 1 307 ? -7.152 -30.719 1.438 1 98.81 307 ILE A C 1
ATOM 2305 O O . ILE A 1 307 ? -8.281 -31.219 1.36 1 98.81 307 ILE A O 1
ATOM 2309 N N . GLU A 1 308 ? -6.168 -31.25 2.078 1 98.56 308 GLU A N 1
ATOM 2310 C CA . GLU A 1 308 ? -6.324 -32.531 2.73 1 98.56 308 GLU A CA 1
ATOM 2311 C C . GLU A 1 308 ? -7.445 -32.5 3.77 1 98.56 308 GLU A C 1
ATOM 2313 O O . GLU A 1 308 ? -8.164 -33.5 3.953 1 98.56 308 GLU A O 1
ATOM 2318 N N . ARG A 1 309 ? -7.633 -31.375 4.367 1 98.06 309 ARG A N 1
ATOM 2319 C CA . ARG A 1 309 ? -8.625 -31.219 5.426 1 98.06 309 ARG A CA 1
ATOM 2320 C C . ARG A 1 309 ? -9.953 -30.734 4.867 1 98.06 309 ARG A C 1
ATOM 2322 O O . ARG A 1 309 ? -10.891 -30.453 5.625 1 98.06 309 ARG A O 1
ATOM 2329 N N . GLY A 1 310 ? -10.023 -30.531 3.604 1 97.75 310 GLY A N 1
ATOM 2330 C CA . GLY A 1 310 ? -11.273 -30.188 2.949 1 97.75 310 GLY A CA 1
ATOM 2331 C C . GLY A 1 310 ? -11.617 -28.719 3.059 1 97.75 310 GLY A C 1
ATOM 2332 O O . GLY A 1 310 ? -12.758 -28.312 2.797 1 97.75 310 GLY A O 1
ATOM 2333 N N . ARG A 1 311 ? -10.664 -27.859 3.391 1 97.94 311 ARG A N 1
ATOM 2334 C CA . ARG A 1 311 ? -10.914 -26.422 3.547 1 97.94 311 ARG A CA 1
ATOM 2335 C C . ARG A 1 311 ? -10.82 -25.703 2.207 1 97.94 311 ARG A C 1
ATOM 2337 O O . ARG A 1 311 ? -11.398 -24.625 2.033 1 97.94 311 ARG A O 1
ATOM 2344 N N . ILE A 1 312 ? -10.086 -26.297 1.266 1 98.56 312 ILE A N 1
ATOM 2345 C CA . ILE A 1 312 ? -9.938 -25.797 -0.095 1 98.56 312 ILE A CA 1
ATOM 2346 C C . ILE A 1 312 ? -10.148 -26.922 -1.094 1 98.56 312 ILE A C 1
ATOM 2348 O O . ILE A 1 312 ? -9.734 -28.062 -0.843 1 98.56 312 ILE A O 1
ATOM 2352 N N . ASP A 1 313 ? -10.758 -26.625 -2.139 1 98.62 313 ASP A N 1
ATOM 2353 C CA . ASP A 1 313 ? -10.945 -27.562 -3.236 1 98.62 313 ASP A CA 1
ATOM 2354 C C . ASP A 1 313 ? -10.805 -26.859 -4.59 1 98.62 313 ASP A C 1
ATOM 2356 O O . ASP A 1 313 ? -11.609 -26 -4.93 1 98.62 313 ASP A O 1
ATOM 2360 N N . THR A 1 314 ? -9.859 -27.297 -5.383 1 98.5 314 THR A N 1
ATOM 2361 C CA . THR A 1 314 ? -9.633 -26.609 -6.648 1 98.5 314 THR A CA 1
ATOM 2362 C C . THR A 1 314 ? -10.078 -27.469 -7.824 1 98.5 314 THR A C 1
ATOM 2364 O O . THR A 1 314 ? -9.961 -27.062 -8.984 1 98.5 314 THR A O 1
ATOM 2367 N N . ASN A 1 315 ? -10.602 -28.594 -7.559 1 98.5 315 ASN A N 1
ATOM 2368 C CA . ASN A 1 315 ? -11 -29.516 -8.609 1 98.5 315 ASN A CA 1
ATOM 2369 C C . ASN A 1 315 ? -12.039 -28.906 -9.539 1 98.5 315 ASN A C 1
ATOM 2371 O O . ASN A 1 315 ? -11.969 -29.062 -10.758 1 98.5 315 ASN A O 1
ATOM 2375 N N . PRO A 1 316 ? -13.023 -28.109 -8.977 1 98.06 316 PRO A N 1
ATOM 2376 C CA . PRO A 1 316 ? -14.031 -27.531 -9.859 1 98.06 316 PRO A CA 1
ATOM 2377 C C . PRO A 1 316 ? -13.438 -26.562 -10.883 1 98.06 316 PRO A C 1
ATOM 2379 O O . PRO A 1 316 ? -14.102 -26.188 -11.859 1 98.06 316 PRO A O 1
ATOM 2382 N N . LEU A 1 317 ? -12.211 -26.156 -10.688 1 98.38 317 LEU A N 1
ATOM 2383 C CA . LEU A 1 317 ? -11.586 -25.203 -11.602 1 98.38 317 LEU A CA 1
ATOM 2384 C C . LEU A 1 317 ? -11.023 -25.906 -12.828 1 98.38 317 LEU A C 1
ATOM 2386 O O . LEU A 1 317 ? -10.727 -25.281 -13.844 1 98.38 317 LEU A O 1
ATOM 2390 N N . ILE A 1 318 ? -10.758 -27.172 -12.656 1 98.38 318 ILE A N 1
ATOM 2391 C CA . ILE A 1 318 ? -10.242 -27.953 -13.773 1 98.38 318 ILE A CA 1
ATOM 2392 C C . ILE A 1 318 ? -11.391 -28.406 -14.672 1 98.38 318 ILE A C 1
ATOM 2394 O O . ILE A 1 318 ? -12.047 -29.422 -14.406 1 98.38 318 ILE A O 1
ATOM 2398 N N . THR A 1 319 ? -11.586 -27.688 -15.781 1 98.06 319 THR A N 1
ATOM 2399 C CA . THR A 1 319 ? -12.773 -27.891 -16.594 1 98.06 319 THR A CA 1
ATOM 2400 C C . THR A 1 319 ? -12.438 -28.719 -17.844 1 98.06 319 THR A C 1
ATOM 2402 O O . THR A 1 319 ? -13.328 -29.281 -18.484 1 98.06 319 THR A O 1
ATOM 2405 N N . HIS A 1 320 ? -11.219 -28.703 -18.234 1 98.5 320 HIS A N 1
ATOM 2406 C CA . HIS A 1 320 ? -10.773 -29.391 -19.438 1 98.5 320 HIS A CA 1
ATOM 2407 C C . HIS A 1 320 ? -9.508 -30.203 -19.156 1 98.5 320 HIS A C 1
ATOM 2409 O O . HIS A 1 320 ? -8.75 -29.891 -18.234 1 98.5 320 HIS A O 1
ATOM 2415 N N . SER A 1 321 ? -9.289 -31.188 -19.891 1 98.31 321 SER A N 1
ATOM 2416 C CA . SER A 1 321 ? -8.094 -32.031 -19.844 1 98.31 321 SER A CA 1
ATOM 2417 C C . SER A 1 321 ? -7.734 -32.531 -21.234 1 98.31 321 SER A C 1
ATOM 2419 O O . SER A 1 321 ? -8.602 -33.031 -21.953 1 98.31 321 SER A O 1
ATOM 2421 N N . LEU A 1 322 ? -6.566 -32.344 -21.641 1 98.44 322 LEU A N 1
ATOM 2422 C CA . LEU A 1 322 ? -6.039 -32.844 -22.906 1 98.44 322 LEU A CA 1
ATOM 2423 C C . LEU A 1 322 ? -4.664 -33.469 -22.734 1 98.44 322 LEU A C 1
ATOM 2425 O O . LEU A 1 322 ? -3.924 -33.094 -21.812 1 98.44 322 LEU A O 1
ATOM 2429 N N . PRO A 1 323 ? -4.301 -34.406 -23.578 1 98.56 323 PRO A N 1
ATOM 2430 C CA . PRO A 1 323 ? -2.932 -34.938 -23.516 1 98.56 323 PRO A CA 1
ATOM 2431 C C . PRO A 1 323 ? -1.904 -33.969 -24.109 1 98.56 323 PRO A C 1
ATOM 2433 O O . PRO A 1 323 ? -2.262 -33.062 -24.875 1 98.56 323 PRO A O 1
ATOM 2436 N N . LEU A 1 324 ? -0.69 -34.156 -23.734 1 98.56 324 LEU A N 1
ATOM 2437 C CA . LEU A 1 324 ? 0.418 -33.281 -24.141 1 98.56 324 LEU A CA 1
ATOM 2438 C C . LEU A 1 324 ? 0.472 -33.156 -25.656 1 98.56 324 LEU A C 1
ATOM 2440 O O . LEU A 1 324 ? 0.783 -32.062 -26.172 1 98.56 324 LEU A O 1
ATOM 2444 N N . ASN A 1 325 ? 0.163 -34.188 -26.422 1 97.88 325 ASN A N 1
ATOM 2445 C CA . ASN A 1 325 ? 0.25 -34.125 -27.875 1 97.88 325 ASN A CA 1
ATOM 2446 C C . ASN A 1 325 ? -0.829 -33.219 -28.469 1 97.88 325 ASN A C 1
ATOM 2448 O O . ASN A 1 325 ? -0.769 -32.875 -29.641 1 97.88 325 ASN A O 1
ATOM 2452 N N . LYS A 1 326 ? -1.841 -32.812 -27.641 1 98.06 326 LYS A N 1
ATOM 2453 C CA . LYS A 1 326 ? -2.895 -31.891 -28.078 1 98.06 326 LYS A CA 1
ATOM 2454 C C . LYS A 1 326 ? -2.812 -30.562 -27.344 1 98.06 326 LYS A C 1
ATOM 2456 O O . LYS A 1 326 ? -3.803 -29.828 -27.25 1 98.06 326 LYS A O 1
ATOM 2461 N N . ILE A 1 327 ? -1.702 -30.25 -26.828 1 98.38 327 ILE A N 1
ATOM 2462 C CA . ILE A 1 327 ? -1.57 -29.125 -25.922 1 98.38 327 ILE A CA 1
ATOM 2463 C C . ILE A 1 327 ? -1.838 -27.812 -26.672 1 98.38 327 ILE A C 1
ATOM 2465 O O . ILE A 1 327 ? -2.357 -26.859 -26.109 1 98.38 327 ILE A O 1
ATOM 2469 N N . LEU A 1 328 ? -1.529 -27.703 -27.953 1 98.12 328 LEU A N 1
ATOM 2470 C CA . LEU A 1 328 ? -1.796 -26.5 -28.719 1 98.12 328 LEU A CA 1
ATOM 2471 C C . LEU A 1 328 ? -3.295 -26.234 -28.828 1 98.12 328 LEU A C 1
ATOM 2473 O O . LEU A 1 328 ? -3.73 -25.078 -28.812 1 98.12 328 LEU A O 1
ATOM 2477 N N . GLU A 1 329 ? -4.012 -27.312 -28.953 1 97.88 329 GLU A N 1
ATOM 2478 C CA . GLU A 1 329 ? -5.461 -27.172 -28.844 1 97.88 329 GLU A CA 1
ATOM 2479 C C . GLU A 1 329 ? -5.875 -26.656 -27.469 1 97.88 329 GLU A C 1
ATOM 2481 O O . GLU A 1 329 ? -6.785 -25.828 -27.375 1 97.88 329 GLU A O 1
ATOM 2486 N N . GLY A 1 330 ? -5.234 -27.141 -26.422 1 98.19 330 GLY A N 1
ATOM 2487 C CA . GLY A 1 330 ? -5.48 -26.656 -25.078 1 98.19 330 GLY A CA 1
ATOM 2488 C C . GLY A 1 330 ? -5.242 -25.172 -24.922 1 98.19 330 GLY A C 1
ATOM 2489 O O . GLY A 1 330 ? -6.031 -24.469 -24.281 1 98.19 330 GLY A O 1
ATOM 2490 N N . TYR A 1 331 ? -4.16 -24.656 -25.547 1 98.06 331 TYR A N 1
ATOM 2491 C CA . TYR A 1 331 ? -3.865 -23.234 -25.531 1 98.06 331 TYR A CA 1
ATOM 2492 C C . TYR A 1 331 ? -4.996 -22.422 -26.156 1 98.06 331 TYR A C 1
ATOM 2494 O O . TYR A 1 331 ? -5.402 -21.391 -25.625 1 98.06 331 TYR A O 1
ATOM 2502 N N . ARG A 1 332 ? -5.547 -22.891 -27.219 1 97.62 332 ARG A N 1
ATOM 2503 C CA . ARG A 1 332 ? -6.656 -22.219 -27.891 1 97.62 332 ARG A CA 1
ATOM 2504 C C . ARG A 1 332 ? -7.902 -22.219 -27.016 1 97.62 332 ARG A C 1
ATOM 2506 O O . ARG A 1 332 ? -8.539 -21.188 -26.828 1 97.62 332 ARG A O 1
ATOM 2513 N N . ILE A 1 333 ? -8.188 -23.391 -26.469 1 98 333 ILE A N 1
ATOM 2514 C CA . ILE A 1 333 ? -9.352 -23.547 -25.625 1 98 333 ILE A CA 1
ATOM 2515 C C . ILE A 1 333 ? -9.25 -22.609 -24.422 1 98 333 ILE A C 1
ATOM 2517 O O . ILE A 1 333 ? -10.195 -21.891 -24.094 1 98 333 ILE A O 1
ATOM 2521 N N . PHE A 1 334 ? -8.102 -22.594 -23.812 1 97.44 334 PHE A N 1
ATOM 2522 C CA . PHE A 1 334 ? -7.871 -21.797 -22.609 1 97.44 334 PHE A CA 1
ATOM 2523 C C . PHE A 1 334 ? -7.918 -20.297 -22.922 1 97.44 334 PHE A C 1
ATOM 2525 O O . PHE A 1 334 ? -8.602 -19.531 -22.25 1 97.44 334 PHE A O 1
ATOM 2532 N N . GLU A 1 335 ? -7.254 -19.891 -23.938 1 95.81 335 GLU A N 1
ATOM 2533 C CA . GLU A 1 335 ? -7.16 -18.484 -24.312 1 95.81 335 GLU A CA 1
ATOM 2534 C C . GLU A 1 335 ? -8.531 -17.922 -24.688 1 95.81 335 GLU A C 1
ATOM 2536 O O . GLU A 1 335 ? -8.859 -16.797 -24.297 1 95.81 335 GLU A O 1
ATOM 2541 N N . GLN A 1 336 ? -9.312 -18.75 -25.375 1 95.5 336 GLN A N 1
ATOM 2542 C CA . GLN A 1 336 ? -10.609 -18.281 -25.875 1 95.5 336 GLN A CA 1
ATOM 2543 C C . GLN A 1 336 ? -11.727 -18.625 -24.891 1 95.5 336 GLN A C 1
ATOM 2545 O O . GLN A 1 336 ? -12.898 -18.328 -25.156 1 95.5 336 GLN A O 1
ATOM 2550 N N . ARG A 1 337 ? -11.375 -19.266 -23.812 1 93.56 337 ARG A N 1
ATOM 2551 C CA . ARG A 1 337 ? -12.367 -19.688 -22.828 1 93.56 337 ARG A CA 1
ATOM 2552 C C . ARG A 1 337 ? -13.469 -20.516 -23.469 1 93.56 337 ARG A C 1
ATOM 2554 O O . ARG A 1 337 ? -14.648 -20.297 -23.188 1 93.56 337 ARG A O 1
ATOM 2561 N N . GLN A 1 338 ? -13.023 -21.266 -24.422 1 96.06 338 GLN A N 1
ATOM 2562 C CA . GLN A 1 338 ? -14 -22.109 -25.109 1 96.06 338 GLN A CA 1
ATOM 2563 C C . GLN A 1 338 ? -14.695 -23.047 -24.125 1 96.06 338 GLN A C 1
ATOM 2565 O O . GLN A 1 338 ? -14.055 -23.609 -23.234 1 96.06 338 GLN A O 1
ATOM 2570 N N . ASP A 1 339 ? -16.031 -23.172 -24.297 1 95.25 339 ASP A N 1
ATOM 2571 C CA . ASP A 1 339 ? -16.859 -24.062 -23.484 1 95.25 339 ASP A CA 1
ATOM 2572 C C . ASP A 1 339 ? -16.688 -23.766 -22 1 95.25 339 ASP A C 1
ATOM 2574 O O . ASP A 1 339 ? -16.594 -24.672 -21.172 1 95.25 339 ASP A O 1
ATOM 2578 N N . ASP A 1 340 ? -16.422 -22.516 -21.609 1 94.94 340 ASP A N 1
ATOM 2579 C CA . ASP A 1 340 ? -16.328 -22.016 -20.25 1 94.94 340 ASP A CA 1
ATOM 2580 C C . ASP A 1 340 ? -15.086 -22.562 -19.547 1 94.94 340 ASP A C 1
ATOM 2582 O O . ASP A 1 340 ? -15.133 -22.922 -18.375 1 94.94 340 ASP A O 1
ATOM 2586 N N . CYS A 1 341 ? -14.031 -22.703 -20.359 1 97.44 341 CYS A N 1
ATOM 2587 C CA . CYS A 1 341 ? -12.773 -23.203 -19.797 1 97.44 341 CYS A CA 1
ATOM 2588 C C . CYS A 1 341 ? -12.258 -22.281 -18.703 1 97.44 341 CYS A C 1
ATOM 2590 O O . CYS A 1 341 ? -12.164 -21.062 -18.891 1 97.44 341 CYS A O 1
ATOM 2592 N N . ILE A 1 342 ? -12 -22.844 -17.547 1 97.88 342 ILE A N 1
ATOM 2593 C CA . ILE A 1 342 ? -11.328 -22.141 -16.453 1 97.88 342 ILE A CA 1
ATOM 2594 C C . ILE A 1 342 ? -9.867 -22.578 -16.391 1 97.88 342 ILE A C 1
ATOM 2596 O O . ILE A 1 342 ? -8.961 -21.734 -16.484 1 97.88 342 ILE A O 1
ATOM 2600 N N . LYS A 1 343 ? -9.633 -23.828 -16.266 1 98.44 343 LYS A N 1
ATOM 2601 C CA . LYS A 1 343 ? -8.297 -24.406 -16.344 1 98.44 343 LYS A CA 1
ATOM 2602 C C . LYS A 1 343 ? -8.273 -25.609 -17.281 1 98.44 343 LYS A C 1
ATOM 2604 O O . LYS A 1 343 ? -9.234 -26.391 -17.328 1 98.44 343 LYS A O 1
ATOM 2609 N N . CYS A 1 344 ? -7.199 -25.719 -17.984 1 98.69 344 CYS A N 1
ATOM 2610 C CA . CYS A 1 344 ? -6.961 -26.859 -18.859 1 98.69 344 CYS A CA 1
ATOM 2611 C C . CYS A 1 344 ? -5.789 -27.703 -18.359 1 98.69 344 CYS A C 1
ATOM 2613 O O . CYS A 1 344 ? -4.637 -27.266 -18.422 1 98.69 344 CYS A O 1
ATOM 2615 N N . ALA A 1 345 ? -6.074 -28.875 -17.828 1 98.75 345 ALA A N 1
ATOM 2616 C CA . ALA A 1 345 ? -5.039 -29.812 -17.406 1 98.75 345 ALA A CA 1
ATOM 2617 C C . ALA A 1 345 ? -4.445 -30.562 -18.594 1 98.75 345 ALA A C 1
ATOM 2619 O O . ALA A 1 345 ? -5.145 -30.844 -19.562 1 98.75 345 ALA A O 1
ATOM 2620 N N . ILE A 1 346 ? -3.219 -30.844 -18.516 1 98.81 346 ILE A N 1
ATOM 2621 C CA . ILE A 1 346 ? -2.498 -31.531 -19.578 1 98.81 346 ILE A CA 1
ATOM 2622 C C . ILE A 1 346 ? -1.961 -32.875 -19.047 1 98.81 346 ILE A C 1
ATOM 2624 O O . ILE A 1 346 ? -1.111 -32.875 -18.156 1 98.81 346 ILE A O 1
ATOM 2628 N N . THR A 1 347 ? -2.42 -33.969 -19.594 1 98.5 347 THR A N 1
ATOM 2629 C CA . THR A 1 347 ? -1.962 -35.312 -19.234 1 98.5 347 THR A CA 1
ATOM 2630 C C . THR A 1 347 ? -0.764 -35.719 -20.094 1 98.5 347 THR A C 1
ATOM 2632 O O . THR A 1 347 ? -0.423 -35.031 -21.062 1 98.5 347 THR A O 1
ATOM 2635 N N . PRO A 1 348 ? -0.085 -36.719 -19.703 1 96.69 348 PRO A N 1
ATOM 2636 C CA . PRO A 1 348 ? 1.109 -37.125 -20.438 1 96.69 348 PRO A CA 1
ATOM 2637 C C . PRO A 1 348 ? 0.818 -37.438 -21.906 1 96.69 348 PRO A C 1
ATOM 2639 O O . PRO A 1 348 ? -0.334 -37.688 -22.281 1 96.69 348 PRO A O 1
ATOM 2642 N N . TRP A 1 349 ? 1.862 -37.438 -22.656 1 95 349 TRP A N 1
ATOM 2643 C CA . TRP A 1 349 ? 1.809 -37.75 -24.094 1 95 349 TRP A CA 1
ATOM 2644 C C . TRP A 1 349 ? 1.126 -39.062 -24.344 1 95 349 TRP A C 1
ATOM 2646 O O . TRP A 1 349 ? 1.406 -40.062 -23.672 1 95 349 TRP A O 1
ATOM 2656 N N . LYS A 1 350 ? 0.13 -39.062 -25.188 1 90.94 350 LYS A N 1
ATOM 2657 C CA . LYS A 1 350 ? -0.529 -40.281 -25.609 1 90.94 350 LYS A CA 1
ATOM 2658 C C . LYS A 1 350 ? -0.036 -40.719 -26.984 1 90.94 350 LYS A C 1
ATOM 2660 O O . LYS A 1 350 ? -0.011 -39.938 -27.922 1 90.94 350 LYS A O 1
ATOM 2665 N N . ARG A 1 351 ? 0.414 -42.062 -27 1 72.06 351 ARG A N 1
ATOM 2666 C CA . ARG A 1 351 ? 0.896 -42.625 -28.25 1 72.06 351 ARG A CA 1
ATOM 2667 C C . ARG A 1 351 ? -0.266 -43.031 -29.156 1 72.06 351 ARG A C 1
ATOM 2669 O O . ARG A 1 351 ? -1.332 -43.406 -28.688 1 72.06 351 ARG A O 1
ATOM 2676 N N . MET B 1 1 ? -15.508 45.438 24.203 1 44.78 1 MET B N 1
ATOM 2677 C CA . MET B 1 1 ? -14.695 44.406 23.562 1 44.78 1 MET B CA 1
ATOM 2678 C C . MET B 1 1 ? -14.836 44.438 22.047 1 44.78 1 MET B C 1
ATOM 2680 O O . MET B 1 1 ? -15.867 44.875 21.531 1 44.78 1 MET B O 1
ATOM 2684 N N . ALA B 1 2 ? -13.805 44.5 21.297 1 65.94 2 ALA B N 1
ATOM 2685 C CA . ALA B 1 2 ? -13.922 44.656 19.859 1 65.94 2 ALA B CA 1
ATOM 2686 C C . ALA B 1 2 ? -14.867 43.625 19.25 1 65.94 2 ALA B C 1
ATOM 2688 O O . ALA B 1 2 ? -14.875 42.469 19.656 1 65.94 2 ALA B O 1
ATOM 2689 N N . GLU B 1 3 ? -15.812 44.031 18.531 1 88 3 GLU B N 1
ATOM 2690 C CA . GLU B 1 3 ? -16.844 43.188 17.938 1 88 3 GLU B CA 1
ATOM 2691 C C . GLU B 1 3 ? -16.344 42.531 16.672 1 88 3 GLU B C 1
ATOM 2693 O O . GLU B 1 3 ? -17.016 41.656 16.109 1 88 3 GLU B O 1
ATOM 2698 N N . THR B 1 4 ? -15.156 42.938 16.328 1 94.81 4 THR B N 1
ATOM 2699 C CA . THR B 1 4 ? -14.625 42.375 15.094 1 94.81 4 THR B CA 1
ATOM 2700 C C . THR B 1 4 ? -13.141 42.031 15.242 1 94.81 4 THR B C 1
ATOM 2702 O O . THR B 1 4 ? -12.508 42.438 16.219 1 94.81 4 THR B O 1
ATOM 2705 N N . MET B 1 5 ? -12.664 41.25 14.406 1 96.69 5 MET B N 1
ATOM 2706 C CA . MET B 1 5 ? -11.258 40.875 14.328 1 96.69 5 MET B CA 1
ATOM 2707 C C . MET B 1 5 ? -10.773 40.844 12.883 1 96.69 5 MET B C 1
ATOM 2709 O O . MET B 1 5 ? -11.578 40.844 11.953 1 96.69 5 MET B O 1
ATOM 2713 N N . HIS B 1 6 ? -9.445 40.969 12.711 1 97.5 6 HIS B N 1
ATOM 2714 C CA . HIS B 1 6 ? -8.836 40.906 11.391 1 97.5 6 HIS B CA 1
ATOM 2715 C C . HIS B 1 6 ? -8.625 39.438 10.969 1 97.5 6 HIS B C 1
ATOM 2717 O O . HIS B 1 6 ? -8.25 38.594 11.789 1 97.5 6 HIS B O 1
ATOM 2723 N N . ALA B 1 7 ? -8.922 39.188 9.719 1 98.38 7 ALA B N 1
ATOM 2724 C CA . ALA B 1 7 ? -8.812 37.812 9.242 1 98.38 7 ALA B CA 1
ATOM 2725 C C . ALA B 1 7 ? -8.414 37.781 7.766 1 98.38 7 ALA B C 1
ATOM 2727 O O . ALA B 1 7 ? -8.742 38.688 7.004 1 98.38 7 ALA B O 1
ATOM 2728 N N . LEU B 1 8 ? -7.621 36.812 7.375 1 98.75 8 LEU B N 1
ATOM 2729 C CA . LEU B 1 8 ? -7.379 36.5 5.969 1 98.75 8 LEU B CA 1
ATOM 2730 C C . LEU B 1 8 ? -8.469 35.594 5.41 1 98.75 8 LEU B C 1
ATOM 2732 O O . LEU B 1 8 ? -8.594 34.438 5.816 1 98.75 8 LEU B O 1
ATOM 2736 N N . VAL B 1 9 ? -9.156 36.062 4.441 1 98.69 9 VAL B N 1
ATOM 2737 C CA . VAL B 1 9 ? -10.344 35.375 3.965 1 98.69 9 VAL B CA 1
ATOM 2738 C C . VAL B 1 9 ? -10.164 34.969 2.502 1 98.69 9 VAL B C 1
ATOM 2740 O O . VAL B 1 9 ? -9.656 35.781 1.698 1 98.69 9 VAL B O 1
ATOM 2743 N N . TYR B 1 10 ? -10.531 33.75 2.227 1 98.62 10 TYR B N 1
ATOM 2744 C CA . TYR B 1 10 ? -10.539 33.188 0.875 1 98.62 10 TYR B CA 1
ATOM 2745 C C . TYR B 1 10 ? -11.859 33.469 0.178 1 98.62 10 TYR B C 1
ATOM 2747 O O . TYR B 1 10 ? -12.914 32.969 0.609 1 98.62 10 TYR B O 1
ATOM 2755 N N . HIS B 1 11 ? -11.836 34.219 -0.938 1 98 11 HIS B N 1
ATOM 2756 C CA . HIS B 1 11 ? -13.062 34.562 -1.642 1 98 11 HIS B CA 1
ATOM 2757 C C . HIS B 1 11 ? -13.188 33.812 -2.951 1 98 11 HIS B C 1
ATOM 2759 O O . HIS B 1 11 ? -14.047 34.125 -3.781 1 98 11 HIS B O 1
ATOM 2765 N N . GLY B 1 12 ? -12.32 32.844 -3.131 1 96.56 12 GLY B N 1
ATOM 2766 C CA . GLY B 1 12 ? -12.25 32.062 -4.359 1 96.56 12 GLY B CA 1
ATOM 2767 C C . GLY B 1 12 ? -10.852 32.031 -4.957 1 96.56 12 GLY B C 1
ATOM 2768 O O . GLY B 1 12 ? -9.922 32.656 -4.426 1 96.56 12 GLY B O 1
ATOM 2769 N N . THR B 1 13 ? -10.742 31.406 -6.039 1 95.75 13 THR B N 1
ATOM 2770 C CA . THR B 1 13 ? -9.438 31.141 -6.645 1 95.75 13 THR B CA 1
ATOM 2771 C C . THR B 1 13 ? -8.656 32.438 -6.844 1 95.75 13 THR B C 1
ATOM 2773 O O . THR B 1 13 ? -9.125 33.344 -7.535 1 95.75 13 THR B O 1
ATOM 2776 N N . ASN B 1 14 ? -7.547 32.531 -6.215 1 96.38 14 ASN B N 1
ATOM 2777 C CA . ASN B 1 14 ? -6.574 33.625 -6.293 1 96.38 14 ASN B CA 1
ATOM 2778 C C . ASN B 1 14 ? -7.137 34.906 -5.727 1 96.38 14 ASN B C 1
ATOM 2780 O O . ASN B 1 14 ? -6.727 36 -6.137 1 96.38 14 ASN B O 1
ATOM 2784 N N . ASP B 1 15 ? -8.07 34.781 -4.836 1 97.69 15 ASP B N 1
ATOM 2785 C CA . ASP B 1 15 ? -8.664 35.969 -4.207 1 97.69 15 ASP B CA 1
ATOM 2786 C C . ASP B 1 15 ? -8.633 35.844 -2.686 1 97.69 15 ASP B C 1
ATOM 2788 O O . ASP B 1 15 ? -9.602 35.406 -2.066 1 97.69 15 ASP B O 1
ATOM 2792 N N . LEU B 1 16 ? -7.527 36.312 -2.094 1 98.12 16 LEU B N 1
ATOM 2793 C CA . LEU B 1 16 ? -7.348 36.438 -0.651 1 98.12 16 LEU B CA 1
ATOM 2794 C C . LEU B 1 16 ? -7.402 37.875 -0.202 1 98.12 16 LEU B C 1
ATOM 2796 O O . LEU B 1 16 ? -6.773 38.75 -0.81 1 98.12 16 LEU B O 1
ATOM 2800 N N . ARG B 1 17 ? -8.094 38.125 0.87 1 97.81 17 ARG B N 1
ATOM 2801 C CA . ARG B 1 17 ? -8.211 39.469 1.369 1 97.81 17 ARG B CA 1
ATOM 2802 C C . ARG B 1 17 ? -8.141 39.5 2.893 1 97.81 17 ARG B C 1
ATOM 2804 O O . ARG B 1 17 ? -8.695 38.625 3.564 1 97.81 17 ARG B O 1
ATOM 2811 N N . LEU B 1 18 ? -7.457 40.5 3.35 1 97.44 18 LEU B N 1
ATOM 2812 C CA . LEU B 1 18 ? -7.531 40.812 4.77 1 97.44 18 LEU B CA 1
ATOM 2813 C C . LEU B 1 18 ? -8.75 41.688 5.062 1 97.44 18 LEU B C 1
ATOM 2815 O O . LEU B 1 18 ? -8.891 42.75 4.492 1 97.44 18 LEU B O 1
ATOM 2819 N N . GLU B 1 19 ? -9.57 41.188 5.891 1 97.06 19 GLU B N 1
ATOM 2820 C CA . GLU B 1 19 ? -10.773 41.969 6.203 1 97.06 19 GLU B CA 1
ATOM 2821 C C . GLU B 1 19 ? -11.195 41.75 7.656 1 97.06 19 GLU B C 1
ATOM 2823 O O . GLU B 1 19 ? -10.57 40.969 8.391 1 97.06 19 GLU B O 1
ATOM 2828 N N . GLU B 1 20 ? -12.18 42.562 8.039 1 97.12 20 GLU B N 1
ATOM 2829 C CA . GLU B 1 20 ? -12.75 42.438 9.375 1 97.12 20 GLU B CA 1
ATOM 2830 C C . GLU B 1 20 ? -13.898 41.438 9.391 1 97.12 20 GLU B C 1
ATOM 2832 O O . GLU B 1 20 ? -14.711 41.406 8.469 1 97.12 20 GLU B O 1
ATOM 2837 N N . ARG B 1 21 ? -13.836 40.625 10.398 1 97.5 21 ARG B N 1
ATOM 2838 C CA . ARG B 1 21 ? -14.867 39.625 10.625 1 97.5 21 ARG B CA 1
ATOM 2839 C C . ARG B 1 21 ? -15.352 39.656 12.07 1 97.5 21 ARG B C 1
ATOM 2841 O O . ARG B 1 21 ? -14.617 40.062 12.969 1 97.5 21 ARG B O 1
ATOM 2848 N N . PRO B 1 22 ? -16.609 39.312 12.266 1 96.88 22 PRO B N 1
ATOM 2849 C CA . PRO B 1 22 ? -17.062 39.188 13.656 1 96.88 22 PRO B CA 1
ATOM 2850 C C . PRO B 1 22 ? -16.25 38.156 14.453 1 96.88 22 PRO B C 1
ATOM 2852 O O . PRO B 1 22 ? -15.766 37.156 13.898 1 96.88 22 PRO B O 1
ATOM 2855 N N . LEU B 1 23 ? -16.141 38.438 15.727 1 97.75 23 LEU B N 1
ATOM 2856 C CA . LEU B 1 23 ? -15.516 37.438 16.594 1 97.75 23 LEU B CA 1
ATOM 2857 C C . LEU B 1 23 ? -16.281 36.125 16.562 1 97.75 23 LEU B C 1
ATOM 2859 O O . LEU B 1 23 ? -17.516 36.125 16.484 1 97.75 23 LEU B O 1
ATOM 2863 N N . PRO B 1 24 ? -15.578 35.031 16.641 1 97.81 24 PRO B N 1
ATOM 2864 C CA . PRO B 1 24 ? -16.281 33.75 16.656 1 97.81 24 PRO B CA 1
ATOM 2865 C C . PRO B 1 24 ? -17.078 33.5 17.938 1 97.81 24 PRO B C 1
ATOM 2867 O O . PRO B 1 24 ? -16.719 34.062 18.984 1 97.81 24 PRO B O 1
ATOM 2870 N N . GLN B 1 25 ? -18.094 32.781 17.797 1 97.31 25 GLN B N 1
ATOM 2871 C CA . GLN B 1 25 ? -18.922 32.344 18.922 1 97.31 25 GLN B CA 1
ATOM 2872 C C . GLN B 1 25 ? -18.953 30.844 19.047 1 97.31 25 GLN B C 1
ATOM 2874 O O . GLN B 1 25 ? -18.719 30.125 18.078 1 97.31 25 GLN B O 1
ATOM 2879 N N . LEU B 1 26 ? -19.234 30.406 20.281 1 98.19 26 LEU B N 1
ATOM 2880 C CA . LEU B 1 26 ? -19.5 28.984 20.453 1 98.19 26 LEU B CA 1
ATOM 2881 C C . LEU B 1 26 ? -20.781 28.594 19.734 1 98.19 26 LEU B C 1
ATOM 2883 O O . LEU B 1 26 ? -21.797 29.297 19.812 1 98.19 26 LEU B O 1
ATOM 2887 N N . ARG B 1 27 ? -20.703 27.5 19 1 97.81 27 ARG B N 1
ATOM 2888 C CA . ARG B 1 27 ? -21.875 27.031 18.25 1 97.81 27 ARG B CA 1
ATOM 2889 C C . ARG B 1 27 ? -22.344 25.672 18.75 1 97.81 27 ARG B C 1
ATOM 2891 O O . ARG B 1 27 ? -23.484 25.281 18.531 1 97.81 27 ARG B O 1
ATOM 2898 N N . ASP B 1 28 ? -21.531 24.938 19.328 1 98.25 28 ASP B N 1
ATOM 2899 C CA . ASP B 1 28 ? -21.75 23.594 19.875 1 98.25 28 ASP B CA 1
ATOM 2900 C C . ASP B 1 28 ? -21.156 23.469 21.281 1 98.25 28 ASP B C 1
ATOM 2902 O O . ASP B 1 28 ? -20.156 24.109 21.594 1 98.25 28 ASP B O 1
ATOM 2906 N N . PRO B 1 29 ? -21.797 22.641 22.156 1 98.44 29 PRO B N 1
ATOM 2907 C CA . PRO B 1 29 ? -21.266 22.453 23.516 1 98.44 29 PRO B CA 1
ATOM 2908 C C . PRO B 1 29 ? -19.859 21.859 23.531 1 98.44 29 PRO B C 1
ATOM 2910 O O . PRO B 1 29 ? -19.172 21.906 24.547 1 98.44 29 PRO B O 1
ATOM 2913 N N . ARG B 1 30 ? -19.5 21.391 22.5 1 98.31 30 ARG B N 1
ATOM 2914 C CA . ARG B 1 30 ? -18.172 20.766 22.422 1 98.31 30 ARG B CA 1
ATOM 2915 C C . ARG B 1 30 ? -17.156 21.719 21.781 1 98.31 30 ARG B C 1
ATOM 2917 O O . ARG B 1 30 ? -16.016 21.328 21.516 1 98.31 30 ARG B O 1
ATOM 2924 N N . ASP B 1 31 ? -17.359 22.938 21.531 1 98.81 31 ASP B N 1
ATOM 2925 C CA . ASP B 1 31 ? -16.5 23.938 20.906 1 98.81 31 ASP B CA 1
ATOM 2926 C C . ASP B 1 31 ? -15.594 24.594 21.938 1 98.81 31 ASP B C 1
ATOM 2928 O O . ASP B 1 31 ? -15.883 24.578 23.141 1 98.81 31 ASP B O 1
ATOM 2932 N N . ALA B 1 32 ? -14.562 25.156 21.422 1 98.88 32 ALA B N 1
ATOM 2933 C CA . ALA B 1 32 ? -13.75 26.125 22.156 1 98.88 32 ALA B CA 1
ATOM 2934 C C . ALA B 1 32 ? -13.367 27.297 21.266 1 98.88 32 ALA B C 1
ATOM 2936 O O . ALA B 1 32 ? -13.367 27.188 20.047 1 98.88 32 ALA B O 1
ATOM 2937 N N . ILE B 1 33 ? -13.133 28.422 21.891 1 98.88 33 ILE B N 1
ATOM 2938 C CA . ILE B 1 33 ? -12.555 29.578 21.203 1 98.88 33 ILE B CA 1
ATOM 2939 C C . ILE B 1 33 ? -11.109 29.766 21.672 1 98.88 33 ILE B C 1
ATOM 2941 O O . ILE B 1 33 ? -10.828 29.781 22.875 1 98.88 33 ILE B O 1
ATOM 2945 N N . VAL B 1 34 ? -10.281 29.875 20.75 1 98.94 34 VAL B N 1
ATOM 2946 C CA . VAL B 1 34 ? -8.859 30.031 21.047 1 98.94 34 VAL B CA 1
ATOM 2947 C C . VAL B 1 34 ? -8.367 31.375 20.516 1 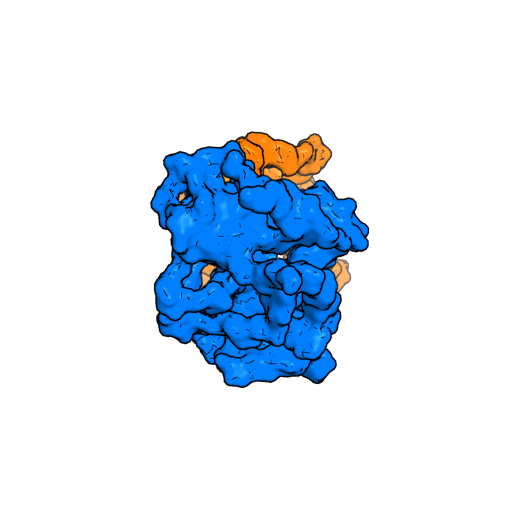98.94 34 VAL B C 1
ATOM 2949 O O . VAL B 1 34 ? -8.648 31.75 19.375 1 98.94 34 VAL B O 1
ATOM 2952 N N . LYS B 1 35 ? -7.719 32.125 21.359 1 98.88 35 LYS B N 1
ATOM 2953 C CA . LYS B 1 35 ? -6.938 33.281 20.906 1 98.88 35 LYS B CA 1
ATOM 2954 C C . LYS B 1 35 ? -5.637 32.844 20.25 1 98.88 35 LYS B C 1
ATOM 2956 O O . LYS B 1 35 ? -4.777 32.25 20.906 1 98.88 35 LYS B O 1
ATOM 2961 N N . VAL B 1 36 ? -5.469 33.156 19.016 1 98.81 36 VAL B N 1
ATOM 2962 C CA . VAL B 1 36 ? -4.312 32.688 18.25 1 98.81 36 VAL B CA 1
ATOM 2963 C C . VAL B 1 36 ? -3.07 33.469 18.656 1 98.81 36 VAL B C 1
ATOM 2965 O O . VAL B 1 36 ? -3.043 34.688 18.531 1 98.81 36 VAL B O 1
ATOM 2968 N N . GLU B 1 37 ? -2.123 32.781 19.109 1 98.75 37 GLU B N 1
ATOM 2969 C CA . GLU B 1 37 ? -0.882 33.438 19.5 1 98.75 37 GLU B CA 1
ATOM 2970 C C . GLU B 1 37 ? 0.18 33.312 18.406 1 98.75 37 GLU B C 1
ATOM 2972 O O . GLU B 1 37 ? 1.046 34.188 18.266 1 98.75 37 GLU B O 1
ATOM 2977 N N . LEU B 1 38 ? 0.173 32.188 17.766 1 98.75 38 LEU B N 1
ATOM 2978 C CA . LEU B 1 38 ? 1.066 31.922 16.656 1 98.75 38 LEU B CA 1
ATOM 2979 C C . LEU B 1 38 ? 0.412 30.969 15.656 1 98.75 38 LEU B C 1
ATOM 2981 O O . LEU B 1 38 ? -0.238 30 16.047 1 98.75 38 LEU B O 1
ATOM 2985 N N . SER B 1 39 ? 0.468 31.25 14.398 1 98.75 39 SER B N 1
ATOM 2986 C CA . SER B 1 39 ? 0.048 30.344 13.32 1 98.75 39 SER B CA 1
ATOM 2987 C C . SER B 1 39 ? 1.118 30.25 12.242 1 98.75 39 SER B C 1
ATOM 2989 O O . SER B 1 39 ? 2.195 30.828 12.367 1 98.75 39 SER B O 1
ATOM 2991 N N . SER B 1 40 ? 0.888 29.391 11.273 1 98.56 40 SER B N 1
ATOM 2992 C CA . SER B 1 40 ? 1.828 29.297 10.164 1 98.56 40 SER B CA 1
ATOM 2993 C C . SER B 1 40 ? 1.1 29.109 8.836 1 98.56 40 SER B C 1
ATOM 2995 O O . SER B 1 40 ? -0.085 28.766 8.82 1 98.56 40 SER B O 1
ATOM 2997 N N . ILE B 1 41 ? 1.763 29.453 7.781 1 98.31 41 ILE B N 1
ATOM 2998 C CA . ILE B 1 41 ? 1.238 29.234 6.434 1 98.31 41 ILE B CA 1
ATOM 2999 C C . ILE B 1 41 ? 1.617 27.844 5.945 1 98.31 41 ILE B C 1
ATOM 3001 O O . ILE B 1 41 ? 2.775 27.438 6.059 1 98.31 41 ILE B O 1
ATOM 3005 N N . CYS B 1 42 ? 0.681 27.094 5.52 1 96.94 42 CYS B N 1
ATOM 3006 C CA . CYS B 1 42 ? 0.879 25.734 5.02 1 96.94 42 CYS B CA 1
ATOM 3007 C C . CYS B 1 42 ? 0.749 25.703 3.5 1 96.94 42 CYS B C 1
ATOM 3009 O O . CYS B 1 42 ? 0.048 26.516 2.91 1 96.94 42 CYS B O 1
ATOM 3011 N N . ALA B 1 43 ? 1.422 24.75 2.869 1 93.94 43 ALA B N 1
ATOM 3012 C CA . ALA B 1 43 ? 1.287 24.562 1.428 1 93.94 43 ALA B CA 1
ATOM 3013 C C . ALA B 1 43 ? -0.17 24.328 1.038 1 93.94 43 ALA B C 1
ATOM 3015 O O . ALA B 1 43 ? -0.604 24.734 -0.043 1 93.94 43 ALA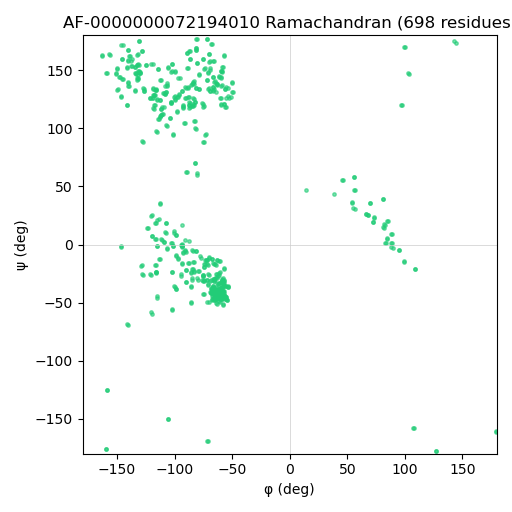 B O 1
ATOM 3016 N N . SER B 1 44 ? -0.918 23.75 1.882 1 93.38 44 SER B N 1
ATOM 3017 C CA . SER B 1 44 ? -2.326 23.5 1.59 1 93.38 44 SER B CA 1
ATOM 3018 C C . SER B 1 44 ? -3.107 24.797 1.476 1 93.38 44 SER B C 1
ATOM 3020 O O . SER B 1 44 ? -4.113 24.859 0.764 1 93.38 44 SER B O 1
ATOM 3022 N N . ASP B 1 45 ? -2.713 25.828 2.164 1 96.5 45 ASP B N 1
ATOM 3023 C CA . ASP B 1 45 ? -3.338 27.141 1.993 1 96.5 45 ASP B CA 1
ATOM 3024 C C . ASP B 1 45 ? -3.164 27.656 0.563 1 96.5 45 ASP B C 1
ATOM 3026 O O . ASP B 1 45 ? -4.074 28.266 0.001 1 96.5 45 ASP B O 1
ATOM 3030 N N . LEU B 1 46 ? -1.96 27.391 0.049 1 95.25 46 LEU B N 1
ATOM 3031 C CA . LEU B 1 46 ? -1.689 27.766 -1.335 1 95.25 46 LEU B CA 1
ATOM 3032 C C . LEU B 1 46 ? -2.559 26.953 -2.297 1 95.25 46 LEU B C 1
ATOM 3034 O O . LEU B 1 46 ? -3.057 27.5 -3.287 1 95.25 46 LEU B O 1
ATOM 3038 N N . HIS B 1 47 ? -2.68 25.688 -1.979 1 92.44 47 HIS B N 1
ATOM 3039 C CA . HIS B 1 47 ? -3.52 24.828 -2.812 1 92.44 47 HIS B CA 1
ATOM 3040 C C . HIS B 1 47 ? -4.961 25.328 -2.832 1 92.44 47 HIS B C 1
ATOM 3042 O O . HIS B 1 47 ? -5.621 25.281 -3.873 1 92.44 47 HIS B O 1
ATOM 3048 N N . ILE B 1 48 ? -5.465 25.75 -1.705 1 95.31 48 ILE B N 1
ATOM 3049 C CA . ILE B 1 48 ? -6.812 26.312 -1.636 1 95.31 48 ILE B CA 1
ATOM 3050 C C . ILE B 1 48 ? -6.887 27.594 -2.451 1 95.31 48 ILE B C 1
ATOM 3052 O O . ILE B 1 48 ? -7.777 27.75 -3.289 1 95.31 48 ILE B O 1
ATOM 3056 N N . ARG B 1 49 ? -5.938 28.438 -2.264 1 96.19 49 ARG B N 1
ATOM 3057 C CA . ARG B 1 49 ? -5.895 29.703 -2.99 1 96.19 49 ARG B CA 1
ATOM 3058 C C . ARG B 1 49 ? -5.902 29.484 -4.496 1 96.19 49 ARG B C 1
ATOM 3060 O O . ARG B 1 49 ? -6.551 30.219 -5.242 1 96.19 49 ARG B O 1
ATOM 3067 N N . ASN B 1 50 ? -5.23 28.391 -4.887 1 93.62 50 ASN B N 1
ATOM 3068 C CA . ASN B 1 50 ? -5.074 28.094 -6.309 1 93.62 50 ASN B CA 1
ATOM 3069 C C . ASN B 1 50 ? -6.277 27.344 -6.859 1 93.62 50 ASN B C 1
ATOM 3071 O O . ASN B 1 50 ? -6.336 27.031 -8.047 1 93.62 50 ASN B O 1
ATOM 3075 N N . GLY B 1 51 ? -7.215 26.969 -6.055 1 91.62 51 GLY B N 1
ATOM 3076 C CA . GLY B 1 51 ? -8.414 26.281 -6.496 1 91.62 51 GLY B CA 1
ATOM 3077 C C . GLY B 1 51 ? -8.234 24.781 -6.617 1 91.62 51 GLY B C 1
ATOM 3078 O O . GLY B 1 51 ? -9.023 24.094 -7.285 1 91.62 51 GLY B O 1
ATOM 3079 N N . ALA B 1 52 ? -7.211 24.219 -5.941 1 87.62 52 ALA B N 1
ATOM 3080 C CA . ALA B 1 52 ? -6.883 22.812 -6.102 1 87.62 52 ALA B CA 1
ATOM 3081 C C . ALA B 1 52 ? -7.578 21.953 -5.039 1 87.62 52 ALA B C 1
ATOM 3083 O O . ALA B 1 52 ? -7.445 20.734 -5.031 1 87.62 52 ALA B O 1
ATOM 3084 N N . VAL B 1 53 ? -8.305 22.562 -4.156 1 89.75 53 VAL B N 1
ATOM 3085 C CA . VAL B 1 53 ? -9.039 21.859 -3.109 1 89.75 53 VAL B CA 1
ATOM 3086 C C . VAL B 1 53 ? -10.539 22.078 -3.301 1 89.75 53 VAL B C 1
ATOM 3088 O O . VAL B 1 53 ? -11.109 23.047 -2.783 1 89.75 53 VAL B O 1
ATOM 3091 N N . PRO B 1 54 ? -11.164 21.141 -3.908 1 86.12 54 PRO B N 1
ATOM 3092 C CA . PRO B 1 54 ? -12.57 21.312 -4.281 1 86.12 54 PRO B CA 1
ATOM 3093 C C . PRO B 1 54 ? -13.477 21.531 -3.072 1 86.12 54 PRO B C 1
ATOM 3095 O O . PRO B 1 54 ? -14.523 22.172 -3.184 1 86.12 54 PRO B O 1
ATOM 3098 N N . ARG B 1 55 ? -13.133 21.125 -1.979 1 89.19 55 ARG B N 1
ATOM 3099 C CA . ARG B 1 55 ? -13.984 21.172 -0.795 1 89.19 55 ARG B CA 1
ATOM 3100 C C . ARG B 1 55 ? -13.914 22.547 -0.134 1 89.19 55 ARG B C 1
ATOM 3102 O O . ARG B 1 55 ? -14.734 22.859 0.737 1 89.19 55 ARG B O 1
ATOM 3109 N N . ALA B 1 56 ? -12.961 23.328 -0.485 1 95 56 ALA B N 1
ATOM 3110 C CA . ALA B 1 56 ? -12.789 24.625 0.145 1 95 56 ALA B CA 1
ATOM 3111 C C . ALA B 1 56 ? -13.961 25.547 -0.167 1 95 56 ALA B C 1
ATOM 3113 O O . ALA B 1 56 ? -14.445 25.594 -1.302 1 95 56 ALA B O 1
ATOM 3114 N N . LEU B 1 57 ? -14.406 26.297 0.796 1 97.5 57 LEU B N 1
ATOM 3115 C CA . LEU B 1 57 ? -15.562 27.172 0.631 1 97.5 57 LEU B CA 1
ATOM 3116 C C . LEU B 1 57 ? -15.141 28.641 0.604 1 97.5 57 LEU B C 1
ATOM 3118 O O . LEU B 1 57 ? -14.438 29.109 1.502 1 97.5 57 LEU B O 1
ATOM 3122 N N . PRO B 1 58 ? -15.617 29.344 -0.382 1 97.62 58 PRO B N 1
ATOM 3123 C CA . PRO B 1 58 ? -15.375 30.797 -0.355 1 97.62 58 PRO B CA 1
ATOM 3124 C C . PRO B 1 58 ? -15.961 31.469 0.881 1 97.62 58 PRO B C 1
ATOM 3126 O O . PRO B 1 58 ? -17.031 31.062 1.356 1 97.62 58 PRO B O 1
ATOM 3129 N N . GLY B 1 59 ? -15.289 32.531 1.281 1 98 59 GLY B N 1
ATOM 3130 C CA . GLY B 1 59 ? -15.727 33.25 2.471 1 98 59 GLY B CA 1
ATOM 3131 C C . GLY B 1 59 ? -15.109 32.688 3.75 1 98 59 GLY B C 1
ATOM 3132 O O . GLY B 1 59 ? -15.344 33.219 4.832 1 98 59 GLY B O 1
ATOM 3133 N N . THR B 1 60 ? -14.273 31.703 3.664 1 98.44 60 THR B N 1
ATOM 3134 C CA . THR B 1 60 ? -13.68 31.031 4.82 1 98.44 60 THR B CA 1
ATOM 3135 C C . THR B 1 60 ? -12.367 31.719 5.215 1 98.44 60 THR B C 1
ATOM 3137 O O . THR B 1 60 ? -11.562 32.062 4.355 1 98.44 60 THR B O 1
ATOM 3140 N N . VAL B 1 61 ? -12.211 31.953 6.527 1 98.69 61 VAL B N 1
ATOM 3141 C CA . VAL B 1 61 ? -10.898 32.344 7.043 1 98.69 61 VAL B CA 1
ATOM 3142 C C . VAL B 1 61 ? -9.922 31.172 6.875 1 98.69 61 VAL B C 1
ATOM 3144 O O . VAL B 1 61 ? -10.195 30.047 7.297 1 98.69 61 VAL B O 1
ATOM 3147 N N . LEU B 1 62 ? -8.711 31.422 6.34 1 98.44 62 LEU B N 1
ATOM 3148 C CA . LEU B 1 62 ? -7.781 30.344 6.008 1 98.44 62 LEU B CA 1
ATOM 3149 C C . LEU B 1 62 ? -6.926 29.969 7.211 1 98.44 62 LEU B C 1
ATOM 3151 O O . LEU B 1 62 ? -6.945 30.656 8.234 1 98.44 62 LEU B O 1
ATOM 3155 N N . GLY B 1 63 ? -6.293 28.859 7.055 1 98.38 63 GLY B N 1
ATOM 3156 C CA . GLY B 1 63 ? -5.277 28.422 8.008 1 98.38 63 GLY B CA 1
ATOM 3157 C C . GLY B 1 63 ? -5.762 27.344 8.945 1 98.38 63 GLY B C 1
ATOM 3158 O O . GLY B 1 63 ? -6.914 27.344 9.375 1 98.38 63 GLY B O 1
ATOM 3159 N N . HIS B 1 64 ? -4.797 26.453 9.328 1 98.25 64 HIS B N 1
ATOM 3160 C CA . HIS B 1 64 ? -5.164 25.344 10.203 1 98.25 64 HIS B CA 1
ATOM 3161 C C . HIS B 1 64 ? -4.02 24.984 11.141 1 98.25 64 HIS B C 1
ATOM 3163 O O . HIS B 1 64 ? -4.168 24.109 12 1 98.25 64 HIS B O 1
ATOM 3169 N N . GLU B 1 65 ? -2.893 25.641 11.023 1 98.31 65 GLU B N 1
ATOM 3170 C CA . GLU B 1 65 ? -1.738 25.422 11.883 1 98.31 65 GLU B CA 1
ATOM 3171 C C . GLU B 1 65 ? -1.592 26.531 12.914 1 98.31 65 GLU B C 1
ATOM 3173 O O . GLU B 1 65 ? -1.164 27.641 12.578 1 98.31 65 GLU B O 1
ATOM 3178 N N . PHE B 1 66 ? -1.891 26.141 14.234 1 98.81 66 PHE B N 1
ATOM 3179 C CA . PHE B 1 66 ? -1.782 27.266 15.172 1 98.81 66 PHE B CA 1
ATOM 3180 C C . PHE B 1 66 ? -1.693 26.766 16.609 1 98.81 66 PHE B C 1
ATOM 3182 O O . PHE B 1 66 ? -1.98 25.594 16.875 1 98.81 66 PHE B O 1
ATOM 3189 N N . VAL B 1 67 ? -1.242 27.625 17.453 1 98.94 67 VAL B N 1
ATOM 3190 C CA . VAL B 1 67 ? -1.204 27.531 18.922 1 98.94 67 VAL B CA 1
ATOM 3191 C C . VAL B 1 67 ? -1.767 28.797 19.547 1 98.94 67 VAL B C 1
ATOM 3193 O O . VAL B 1 67 ? -1.764 29.859 18.906 1 98.94 67 VAL B O 1
ATOM 3196 N N . GLY B 1 68 ? -2.238 28.609 20.719 1 98.81 68 GLY B N 1
ATOM 3197 C CA . GLY B 1 68 ? -2.807 29.781 21.375 1 98.81 68 GLY B CA 1
ATOM 3198 C C . GLY B 1 68 ? -3.357 29.5 22.75 1 98.81 68 GLY B C 1
ATOM 3199 O O . GLY B 1 68 ? -2.936 28.531 23.406 1 98.81 68 GLY B O 1
ATOM 3200 N N . GLU B 1 69 ? -4.203 30.406 23.172 1 98.88 69 GLU B N 1
ATOM 3201 C CA . GLU B 1 69 ? -4.809 30.312 24.484 1 98.88 69 GLU B CA 1
ATOM 3202 C C . GLU B 1 69 ? -6.324 30.156 24.391 1 98.88 69 GLU B C 1
ATOM 3204 O O . GLU B 1 69 ? -6.988 30.891 23.656 1 98.88 69 GLU B O 1
ATOM 3209 N N . VAL B 1 70 ? -6.793 29.172 25.188 1 98.94 70 VAL B N 1
ATOM 3210 C CA . VAL B 1 70 ? -8.242 28.984 25.234 1 98.94 70 VAL B CA 1
ATOM 3211 C C . VAL B 1 70 ? -8.883 30.172 25.953 1 98.94 70 VAL B C 1
ATOM 3213 O O . VAL B 1 70 ? -8.445 30.562 27.031 1 98.94 70 VAL B O 1
ATOM 3216 N N . VAL B 1 71 ? -9.953 30.75 25.344 1 98.69 71 VAL B N 1
ATOM 3217 C CA . VAL B 1 71 ? -10.578 31.906 25.984 1 98.69 71 VAL B CA 1
ATOM 3218 C C . VAL B 1 71 ? -12.016 31.562 26.391 1 98.69 71 VAL B C 1
ATOM 3220 O O . VAL B 1 71 ? -12.586 32.188 27.266 1 98.69 71 VAL B O 1
ATOM 3223 N N . ALA B 1 72 ? -12.625 30.578 25.703 1 98.75 72 ALA B N 1
ATOM 3224 C CA . ALA B 1 72 ? -13.961 30.094 26.031 1 98.75 72 ALA B CA 1
ATOM 3225 C C . ALA B 1 72 ? -14.133 28.625 25.641 1 98.75 72 ALA B C 1
ATOM 3227 O O . ALA B 1 72 ? -13.516 28.156 24.688 1 98.75 72 ALA B O 1
ATOM 3228 N N . THR B 1 73 ? -14.938 27.906 26.422 1 98.75 73 THR B N 1
ATOM 3229 C CA . THR B 1 73 ? -15.258 26.516 26.109 1 98.75 73 THR B CA 1
ATOM 3230 C C . THR B 1 73 ? -16.75 26.266 26.234 1 98.75 73 THR B C 1
ATOM 3232 O O . THR B 1 73 ? -17.422 26.891 27.062 1 98.75 73 THR B O 1
ATOM 3235 N N . GLY B 1 74 ? -17.188 25.391 25.391 1 98.69 74 GLY B N 1
ATOM 3236 C CA . GLY B 1 74 ? -18.547 24.906 25.578 1 98.69 74 GLY B CA 1
ATOM 3237 C C . GLY B 1 74 ? -18.703 24.047 26.828 1 98.69 74 GLY B C 1
ATOM 3238 O O . GLY B 1 74 ? -17.719 23.641 27.422 1 98.69 74 GLY B O 1
ATOM 3239 N N . ARG B 1 75 ? -19.969 23.719 27.125 1 98.38 75 ARG B N 1
ATOM 3240 C CA . ARG B 1 75 ? -20.312 23.094 28.406 1 98.38 75 ARG B CA 1
ATOM 3241 C C . ARG B 1 75 ? -19.859 21.641 28.438 1 98.38 75 ARG B C 1
ATOM 3243 O O . ARG B 1 75 ? -19.75 21.047 29.516 1 98.38 75 ARG B O 1
ATOM 3250 N N . GLU B 1 76 ? -19.562 21.016 27.312 1 98.5 76 GLU B N 1
ATOM 3251 C CA . GLU B 1 76 ? -19.203 19.609 27.297 1 98.5 76 GLU B CA 1
ATOM 3252 C C . GLU B 1 76 ? -17.703 19.422 27.125 1 98.5 76 GLU B C 1
ATOM 3254 O O . GLU B 1 76 ? -17.219 18.281 27.078 1 98.5 76 GLU B O 1
ATOM 3259 N N . VAL B 1 77 ? -16.938 20.469 27.047 1 98.75 77 VAL B N 1
ATOM 3260 C CA . VAL B 1 77 ? -15.484 20.391 26.938 1 98.75 77 VAL B CA 1
ATOM 3261 C C . VAL B 1 77 ? -14.883 20.109 28.312 1 98.75 77 VAL B C 1
ATOM 3263 O O . VAL B 1 77 ? -15.25 20.75 29.297 1 98.75 77 VAL B O 1
ATOM 3266 N N . ARG B 1 78 ? -13.922 19.125 28.344 1 98.38 78 ARG B N 1
ATOM 3267 C CA . ARG B 1 78 ? -13.375 18.688 29.625 1 98.38 78 ARG B CA 1
ATOM 3268 C C . ARG B 1 78 ? -11.852 18.734 29.609 1 98.38 78 ARG B C 1
ATOM 3270 O O . ARG B 1 78 ? -11.219 18.906 30.656 1 98.38 78 ARG B O 1
ATOM 3277 N N . LYS B 1 79 ? -11.25 18.641 28.5 1 98.25 79 LYS B N 1
ATOM 3278 C CA . LYS B 1 79 ? -9.805 18.453 28.375 1 98.25 79 LYS B CA 1
ATOM 3279 C C . LYS B 1 79 ? -9.062 19.781 28.531 1 98.25 79 LYS B C 1
ATOM 3281 O O . LYS B 1 79 ? -7.922 19.797 29 1 98.25 79 LYS B O 1
ATOM 3286 N N . VAL B 1 80 ? -9.734 20.875 28.156 1 98.5 80 VAL B N 1
ATOM 3287 C CA . VAL B 1 80 ? -9.086 22.188 28.203 1 98.5 80 VAL B CA 1
ATOM 3288 C C . VAL B 1 80 ? -10.008 23.203 28.875 1 98.5 80 VAL B C 1
ATOM 3290 O O . VAL B 1 80 ? -11.211 22.969 28.984 1 98.5 80 VAL B O 1
ATOM 3293 N N . ARG B 1 81 ? -9.414 24.344 29.297 1 98.38 81 ARG B N 1
ATOM 3294 C CA . ARG B 1 81 ? -10.156 25.406 29.969 1 98.38 81 ARG B CA 1
ATOM 3295 C C . ARG B 1 81 ? -9.602 26.781 29.594 1 98.38 81 ARG B C 1
ATOM 3297 O O . ARG B 1 81 ? -8.461 26.891 29.156 1 98.38 81 ARG B O 1
ATOM 3304 N N . PRO B 1 82 ? -10.453 27.781 29.797 1 98.62 82 PRO B N 1
ATOM 3305 C CA . PRO B 1 82 ? -9.961 29.125 29.531 1 98.62 82 PRO B CA 1
ATOM 3306 C C . PRO B 1 82 ? -8.664 29.453 30.281 1 98.62 82 PRO B C 1
ATOM 3308 O O . PRO B 1 82 ? -8.516 29.094 31.453 1 98.62 82 PRO B O 1
ATOM 3311 N N . GLY B 1 83 ? -7.758 30.031 29.578 1 98.56 83 GLY B N 1
ATOM 3312 C CA . GLY B 1 83 ? -6.461 30.375 30.125 1 98.56 83 GLY B CA 1
ATOM 3313 C C . GLY B 1 83 ? -5.375 29.375 29.781 1 98.56 83 GLY B C 1
ATOM 3314 O O . GLY B 1 83 ? -4.184 29.672 29.922 1 98.56 83 GLY B O 1
ATOM 3315 N N . GLN B 1 84 ? -5.742 28.281 29.344 1 98.56 84 GLN B N 1
ATOM 3316 C CA . GLN B 1 84 ? -4.789 27.219 29.062 1 98.56 84 GLN B CA 1
ATOM 3317 C C . GLN B 1 84 ? -4.156 27.406 27.688 1 98.56 84 GLN B C 1
ATOM 3319 O O . GLN B 1 84 ? -4.844 27.766 26.719 1 98.56 84 GLN B O 1
ATOM 3324 N N . ARG B 1 85 ? -2.842 27.141 27.547 1 98.88 85 ARG B N 1
ATOM 3325 C CA . ARG B 1 85 ? -2.139 27.141 26.266 1 98.88 85 ARG B CA 1
ATOM 3326 C C . ARG B 1 85 ? -2.346 25.828 25.531 1 98.88 85 ARG B C 1
ATOM 3328 O O . ARG B 1 85 ? -2.219 24.75 26.125 1 98.88 85 ARG B O 1
ATOM 3335 N N . VAL B 1 86 ? -2.641 25.938 24.203 1 98.94 86 VAL B N 1
ATOM 3336 C CA . VAL B 1 86 ? -2.988 24.719 23.484 1 98.94 86 VAL B CA 1
ATOM 3337 C C . VAL B 1 86 ? -2.383 24.75 22.078 1 98.94 86 VAL B C 1
ATOM 3339 O O . VAL B 1 86 ? -2.096 25.828 21.547 1 98.94 86 VAL B O 1
ATOM 3342 N N . ALA B 1 87 ? -2.123 23.609 21.547 1 98.81 87 ALA B N 1
ATOM 3343 C CA . ALA B 1 87 ? -1.816 23.375 20.141 1 98.81 87 ALA B CA 1
ATOM 3344 C C . ALA B 1 87 ? -2.988 22.703 19.422 1 98.81 87 ALA B C 1
ATOM 3346 O O . ALA B 1 87 ? -3.621 21.797 19.969 1 98.81 87 ALA B O 1
ATOM 3347 N N . ALA B 1 88 ? -3.264 23.156 18.266 1 98.56 88 ALA B N 1
ATOM 3348 C CA . ALA B 1 88 ? -4.445 22.672 17.547 1 98.56 88 ALA B CA 1
ATOM 3349 C C . ALA B 1 88 ? -4.09 21.547 16.594 1 98.56 88 ALA B C 1
ATOM 3351 O O . ALA B 1 88 ? -3.035 21.562 15.953 1 98.56 88 ALA B O 1
ATOM 3352 N N . ASN B 1 89 ? -5.004 20.609 16.5 1 98.12 89 ASN B N 1
ATOM 3353 C CA . ASN B 1 89 ? -4.945 19.516 15.539 1 98.12 89 ASN B CA 1
ATOM 3354 C C . ASN B 1 89 ? -5.539 19.922 14.195 1 98.12 89 ASN B C 1
ATOM 3356 O O . ASN B 1 89 ? -6.594 20.547 14.141 1 98.12 89 ASN B O 1
ATOM 3360 N N . VAL B 1 90 ? -4.891 19.547 13.141 1 97.25 90 VAL B N 1
ATOM 3361 C CA . VAL B 1 90 ? -5.344 19.922 11.805 1 97.25 90 VAL B CA 1
ATOM 3362 C C . VAL B 1 90 ? -6.684 19.266 11.5 1 97.25 90 VAL B C 1
ATOM 3364 O O . VAL B 1 90 ? -7.504 19.812 10.766 1 97.25 90 VAL B O 1
ATOM 3367 N N . GLU B 1 91 ? -6.926 18.109 12.078 1 97.5 91 GLU B N 1
ATOM 3368 C CA . GLU B 1 91 ? -8.156 17.359 11.82 1 97.5 91 GLU B CA 1
ATOM 3369 C C . GLU B 1 91 ? -9.227 17.688 12.859 1 97.5 91 GLU B C 1
ATOM 3371 O O . GLU B 1 91 ? -8.938 17.75 14.055 1 97.5 91 GLU B O 1
ATOM 3376 N N . THR B 1 92 ? -10.398 17.953 12.367 1 97.88 92 THR B N 1
ATOM 3377 C CA . THR B 1 92 ? -11.609 18.031 13.188 1 97.88 92 THR B CA 1
ATOM 3378 C C . THR B 1 92 ? -12.312 16.672 13.227 1 97.88 92 THR B C 1
ATOM 3380 O O . THR B 1 92 ? -12.727 16.156 12.188 1 97.88 92 THR B O 1
ATOM 3383 N N . PHE B 1 93 ? -12.461 16.078 14.453 1 98.44 93 PHE B N 1
ATOM 3384 C CA . PHE B 1 93 ? -13.031 14.742 14.461 1 98.44 93 PHE B CA 1
ATOM 3385 C C . PHE B 1 93 ? -13.805 14.492 15.75 1 98.44 93 PHE B C 1
ATOM 3387 O O . PHE B 1 93 ? -13.445 15.008 16.812 1 98.44 93 PHE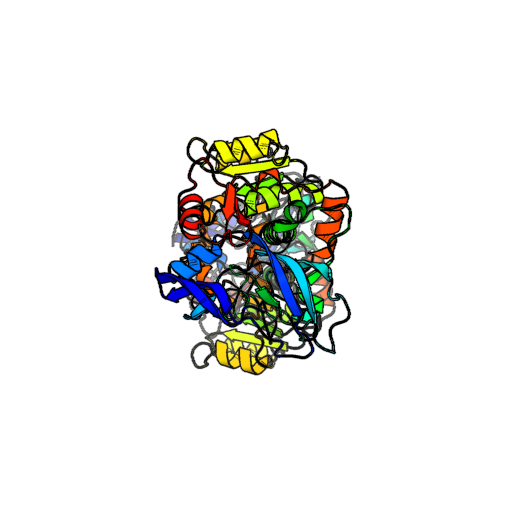 B O 1
ATOM 3394 N N . CYS B 1 94 ? -14.812 13.648 15.727 1 98.19 94 CYS B N 1
ATOM 3395 C CA . CYS B 1 94 ? -15.781 13.484 16.812 1 98.19 94 CYS B CA 1
ATOM 3396 C C . CYS B 1 94 ? -15.258 12.516 17.859 1 98.19 94 CYS B C 1
ATOM 3398 O O . CYS B 1 94 ? -15.695 12.555 19.016 1 98.19 94 CYS B O 1
ATOM 3400 N N . GLY B 1 95 ? -14.469 11.57 17.484 1 97.75 95 GLY B N 1
ATOM 3401 C CA . GLY B 1 95 ? -13.883 10.625 18.422 1 97.75 95 GLY B CA 1
ATOM 3402 C C . GLY B 1 95 ? -14.742 9.391 18.641 1 97.75 95 GLY B C 1
ATOM 3403 O O . GLY B 1 95 ? -14.312 8.43 19.281 1 97.75 95 GLY B O 1
ATOM 3404 N N . THR B 1 96 ? -15.969 9.406 17.969 1 97.75 96 THR B N 1
ATOM 3405 C CA . THR B 1 96 ? -16.875 8.336 18.375 1 97.75 96 THR B CA 1
ATOM 3406 C C . THR B 1 96 ? -17.391 7.57 17.156 1 97.75 96 THR B C 1
ATOM 3408 O O . THR B 1 96 ? -17.938 6.469 17.297 1 97.75 96 THR B O 1
ATOM 3411 N N . CYS B 1 97 ? -17.281 8.133 15.977 1 97.19 97 CYS B N 1
ATOM 3412 C CA . CYS B 1 97 ? -17.797 7.434 14.805 1 97.19 97 CYS B CA 1
ATOM 3413 C C . CYS B 1 97 ? -16.922 6.238 14.445 1 97.19 97 CYS B C 1
ATOM 3415 O O . CYS B 1 97 ? -15.883 6.02 15.062 1 97.19 97 CYS B O 1
ATOM 3417 N N . TRP B 1 98 ? -17.312 5.465 13.43 1 95.88 98 TRP B N 1
ATOM 3418 C CA . TRP B 1 98 ? -16.641 4.238 13.023 1 95.88 98 TRP B CA 1
ATOM 3419 C C . TRP B 1 98 ? -15.18 4.508 12.672 1 95.88 98 TRP B C 1
ATOM 3421 O O . TRP B 1 98 ? -14.289 3.783 13.117 1 95.88 98 TRP B O 1
ATOM 3431 N N . PHE B 1 99 ? -14.906 5.57 12.023 1 97.25 99 PHE B N 1
ATOM 3432 C CA . PHE B 1 99 ? -13.57 5.93 11.578 1 97.25 99 PHE B CA 1
ATOM 3433 C C . PHE B 1 99 ? -12.719 6.41 12.75 1 97.25 99 PHE B C 1
ATOM 3435 O O . PHE B 1 99 ? -11.578 5.969 12.914 1 97.25 99 PHE B O 1
ATOM 3442 N N . CYS B 1 100 ? -13.281 7.211 13.609 1 97.81 100 CYS B N 1
ATOM 3443 C CA . CYS B 1 100 ? -12.531 7.781 14.727 1 97.81 100 CYS B CA 1
ATOM 3444 C C . CYS B 1 100 ? -12.117 6.695 15.711 1 97.81 100 CYS B C 1
ATOM 3446 O O . CYS B 1 100 ? -11 6.723 16.234 1 97.81 100 CYS B O 1
ATOM 3448 N N . ARG B 1 101 ? -13.008 5.754 15.883 1 97.19 101 ARG B N 1
ATOM 3449 C CA . ARG B 1 101 ? -12.711 4.688 16.844 1 97.19 101 ARG B CA 1
ATOM 3450 C C . ARG B 1 101 ? -11.555 3.822 16.344 1 97.19 101 ARG B C 1
ATOM 3452 O O . ARG B 1 101 ? -10.961 3.082 17.141 1 97.19 101 ARG B O 1
ATOM 3459 N N . ARG B 1 102 ? -11.219 3.994 15.086 1 95.75 102 ARG B N 1
ATOM 3460 C CA . ARG B 1 102 ? -10.148 3.191 14.5 1 95.75 102 ARG B CA 1
ATOM 3461 C C . ARG B 1 102 ? -8.922 4.047 14.203 1 95.75 102 ARG B C 1
ATOM 3463 O O . ARG B 1 102 ? -7.973 3.578 13.578 1 95.75 102 ARG B O 1
ATOM 3470 N N . GLY B 1 103 ? -8.961 5.312 14.578 1 96.44 103 GLY B N 1
ATOM 3471 C CA . GLY B 1 103 ? -7.836 6.211 14.375 1 96.44 103 GLY B CA 1
ATOM 3472 C C . GLY B 1 103 ? -7.809 6.832 12.992 1 96.44 103 GLY B C 1
ATOM 3473 O O . GLY B 1 103 ? -6.859 7.535 12.641 1 96.44 103 GLY B O 1
ATOM 3474 N N . TYR B 1 104 ? -8.875 6.574 12.148 1 97 104 TYR B N 1
ATOM 3475 C CA . TYR B 1 104 ? -8.969 7.137 10.805 1 97 104 TYR B CA 1
ATOM 3476 C C . TYR B 1 104 ? -9.68 8.484 10.828 1 97 104 TYR B C 1
ATOM 3478 O O . TYR B 1 104 ? -10.656 8.688 10.102 1 97 104 TYR B O 1
ATOM 3486 N N . VAL B 1 105 ? -9.078 9.43 11.531 1 96.75 105 VAL B N 1
ATOM 3487 C CA . VAL B 1 105 ? -9.859 10.594 11.914 1 96.75 105 VAL B CA 1
ATOM 3488 C C . VAL B 1 105 ? -9.977 11.555 10.734 1 96.75 105 VAL B C 1
ATOM 3490 O O . VAL B 1 105 ? -10.883 12.391 10.688 1 96.75 105 VAL B O 1
ATOM 3493 N N . ASN B 1 106 ? -9.039 11.461 9.789 1 95.81 106 ASN B N 1
ATOM 3494 C CA . ASN B 1 106 ? -9.195 12.25 8.562 1 95.81 106 ASN B CA 1
ATOM 3495 C C . ASN B 1 106 ? -10.508 11.93 7.859 1 95.81 106 ASN B C 1
ATOM 3497 O O . ASN B 1 106 ? -11.031 12.766 7.117 1 95.81 106 ASN B O 1
ATOM 3501 N N . ASN B 1 107 ? -11.102 10.766 8.156 1 96 107 ASN B N 1
ATOM 3502 C CA . ASN B 1 107 ? -12.344 10.32 7.52 1 96 107 ASN B CA 1
ATOM 3503 C C . ASN B 1 107 ? -13.523 10.398 8.484 1 96 107 ASN B C 1
ATOM 3505 O O . ASN B 1 107 ? -14.562 9.781 8.242 1 96 107 ASN B O 1
ATOM 3509 N N . CYS B 1 108 ? -13.414 11.141 9.523 1 97.25 108 CYS B N 1
ATOM 3510 C CA . CYS B 1 108 ? -14.508 11.312 10.477 1 97.25 108 CYS B CA 1
ATOM 3511 C C . CYS B 1 108 ? -15.797 11.68 9.766 1 97.25 108 CYS B C 1
ATOM 3513 O O . CYS B 1 108 ? -15.805 12.547 8.883 1 97.25 108 CYS B O 1
ATOM 3515 N N . ARG B 1 109 ? -16.891 11.125 10.203 1 96.31 109 ARG B N 1
ATOM 3516 C CA . ARG B 1 109 ? -18.188 11.359 9.578 1 96.31 109 ARG B CA 1
ATOM 3517 C C . ARG B 1 109 ? -18.688 12.773 9.867 1 96.31 109 ARG B C 1
ATOM 3519 O O . ARG B 1 109 ? -19.578 13.273 9.195 1 96.31 109 ARG B O 1
ATOM 3526 N N . HIS B 1 110 ? -18.109 13.406 10.844 1 97.06 110 HIS B N 1
ATOM 3527 C CA . HIS B 1 110 ? -18.594 14.703 11.297 1 97.06 110 HIS B CA 1
ATOM 3528 C C . HIS B 1 110 ? -17.531 15.773 11.156 1 97.06 110 HIS B C 1
ATOM 3530 O O . HIS B 1 110 ? -17.672 16.875 11.688 1 97.06 110 HIS B O 1
ATOM 3536 N N . GLY B 1 111 ? -16.453 15.398 10.531 1 96.56 111 GLY B N 1
ATOM 3537 C CA . GLY B 1 111 ? -15.367 16.359 10.461 1 96.56 111 GLY B CA 1
ATOM 3538 C C . GLY B 1 111 ? -14.398 16.078 9.328 1 96.56 111 GLY B C 1
ATOM 3539 O O . GLY B 1 111 ? -14.812 15.898 8.18 1 96.56 111 GLY B O 1
ATOM 3540 N N . GLY B 1 112 ? -13.078 15.953 9.68 1 95.31 112 GLY B N 1
ATOM 3541 C CA . GLY B 1 112 ? -12 15.891 8.703 1 95.31 112 GLY B CA 1
ATOM 3542 C C . GLY B 1 112 ? -11.164 17.156 8.656 1 95.31 112 GLY B C 1
ATOM 3543 O O . GLY B 1 112 ? -11.031 17.859 9.664 1 95.31 112 GLY B O 1
ATOM 3544 N N . TRP B 1 113 ? -10.523 17.344 7.555 1 94.69 113 TRP B N 1
ATOM 3545 C CA . TRP B 1 113 ? -9.789 18.594 7.375 1 94.69 113 TRP B CA 1
ATOM 3546 C C . TRP B 1 113 ? -10.75 19.766 7.121 1 94.69 113 TRP B C 1
ATOM 3548 O O . TRP B 1 113 ? -11.062 20.078 5.973 1 94.69 113 TRP B O 1
ATOM 3558 N N . GLU B 1 114 ? -11.109 20.484 8.211 1 96.81 114 GLU B N 1
ATOM 3559 C CA . GLU B 1 114 ? -12.18 21.469 8.117 1 96.81 114 GLU B CA 1
ATOM 3560 C C . GLU B 1 114 ? -11.656 22.891 8.359 1 96.81 114 GLU B C 1
ATOM 3562 O O . GLU B 1 114 ? -12.031 23.812 7.645 1 96.81 114 GLU B O 1
ATOM 3567 N N . LEU B 1 115 ? -10.82 23.031 9.383 1 97.69 115 LEU B N 1
ATOM 3568 C CA . LEU B 1 115 ? -10.328 24.359 9.742 1 97.69 115 LEU B CA 1
ATOM 3569 C C . LEU B 1 115 ? -9.57 25 8.578 1 97.69 115 LEU B C 1
ATOM 3571 O O . LEU B 1 115 ? -8.609 24.422 8.07 1 97.69 115 LEU B O 1
ATOM 3575 N N . GLY B 1 116 ? -10.062 26.109 8.156 1 98.06 116 GLY B N 1
ATOM 3576 C CA . GLY B 1 116 ? -9.391 26.812 7.078 1 98.06 116 GLY B CA 1
ATOM 3577 C C . GLY B 1 116 ? -9.766 26.312 5.703 1 98.06 116 GLY B C 1
ATOM 3578 O O . GLY B 1 116 ? -9.203 26.75 4.695 1 98.06 116 GLY B O 1
ATOM 3579 N N . CYS B 1 117 ? -10.672 25.328 5.66 1 97.25 117 CYS B N 1
ATOM 3580 C CA . CYS B 1 117 ? -11.125 24.75 4.402 1 97.25 117 CYS B CA 1
ATOM 3581 C C . CYS B 1 117 ? -12.633 24.938 4.238 1 97.25 117 CYS B C 1
ATOM 3583 O O . CYS B 1 117 ? -13.086 25.641 3.344 1 97.25 117 CYS B O 1
ATOM 3585 N N . ARG B 1 118 ? -13.391 24.359 5.234 1 97.5 118 ARG B N 1
ATOM 3586 C CA . ARG B 1 118 ? -14.844 24.438 5.133 1 97.5 118 ARG B CA 1
ATOM 3587 C C . ARG B 1 118 ? -15.43 25.25 6.277 1 97.5 118 ARG B C 1
ATOM 3589 O O . ARG B 1 118 ? -16.594 25.656 6.227 1 97.5 118 ARG B O 1
ATOM 3596 N N . ILE B 1 119 ? -14.672 25.438 7.305 1 98 119 ILE B N 1
ATOM 3597 C CA . ILE B 1 119 ? -15.008 26.359 8.391 1 98 119 ILE B CA 1
ATOM 3598 C C . ILE B 1 119 ? -13.836 27.312 8.641 1 98 119 ILE B C 1
ATOM 3600 O O . ILE B 1 119 ? -12.719 27.062 8.188 1 98 119 ILE B O 1
ATOM 3604 N N . ASP B 1 120 ? -14.062 28.359 9.383 1 98.56 120 ASP B N 1
ATOM 3605 C CA . ASP B 1 120 ? -13.047 29.391 9.586 1 98.56 120 ASP B CA 1
ATOM 3606 C C . ASP B 1 120 ? -11.836 28.828 10.32 1 98.56 120 ASP B C 1
ATOM 3608 O O . ASP B 1 120 ? -11.984 28.109 11.312 1 98.56 120 ASP B O 1
ATOM 3612 N N . GLY B 1 121 ? -10.672 29.281 9.812 1 98.62 121 GLY B N 1
ATOM 3613 C CA . GLY B 1 121 ? -9.422 28.781 10.352 1 98.62 121 GLY B CA 1
ATOM 3614 C C . GLY B 1 121 ? -8.703 29.797 11.234 1 98.62 121 GLY B C 1
ATOM 3615 O O . GLY B 1 121 ? -9.344 30.594 11.914 1 98.62 121 GLY B O 1
ATOM 3616 N N . CYS B 1 122 ? -7.406 29.688 11.234 1 98.69 122 CYS B N 1
ATOM 3617 C CA . CYS B 1 122 ? -6.652 30.297 12.32 1 98.69 122 CYS B CA 1
ATOM 3618 C C . CYS B 1 122 ? -5.922 31.547 11.844 1 98.69 122 CYS B C 1
ATOM 3620 O O . CYS B 1 122 ? -5.199 32.188 12.609 1 98.69 122 CYS B O 1
ATOM 3622 N N . GLN B 1 123 ? -5.992 31.875 10.594 1 98.69 123 GLN B N 1
ATOM 3623 C CA . GLN B 1 123 ? -5.316 33.094 10.141 1 98.69 123 GLN B CA 1
ATOM 3624 C C . GLN B 1 123 ? -6.145 34.344 10.453 1 98.69 123 GLN B C 1
ATOM 3626 O O . GLN B 1 123 ? -6.543 35.062 9.539 1 98.69 123 GLN B O 1
ATOM 3631 N N . THR B 1 124 ? -6.367 34.5 11.695 1 98.44 124 THR B N 1
ATOM 3632 C CA . THR B 1 124 ? -7.168 35.531 12.391 1 98.44 124 THR B CA 1
ATOM 3633 C C . THR B 1 124 ? -6.742 35.625 13.852 1 98.44 124 THR B C 1
ATOM 3635 O O . THR B 1 124 ? -5.754 35.031 14.266 1 98.44 124 THR B O 1
ATOM 3638 N N . GLU B 1 125 ? -7.453 36.469 14.602 1 98.31 125 GLU B N 1
ATOM 3639 C CA . GLU B 1 125 ? -7.07 36.688 15.992 1 98.31 125 GLU B CA 1
ATOM 3640 C C . GLU B 1 125 ? -7.688 35.625 16.906 1 98.31 125 GLU B C 1
ATOM 3642 O O . GLU B 1 125 ? -7.086 35.25 17.922 1 98.31 125 GLU B O 1
ATOM 3647 N N . TYR B 1 126 ? -8.93 35.188 16.594 1 98.5 126 TYR B N 1
ATOM 3648 C CA . TYR B 1 126 ? -9.633 34.156 17.344 1 98.5 126 TYR B CA 1
ATOM 3649 C C . TYR B 1 126 ? -10.203 33.094 16.406 1 98.5 126 TYR B C 1
ATOM 3651 O O . TYR B 1 126 ? -10.625 33.406 15.289 1 98.5 126 TYR B O 1
ATOM 3659 N N . VAL B 1 127 ? -10.266 31.891 16.891 1 98.62 127 VAL B N 1
ATOM 3660 C CA . VAL B 1 127 ? -10.773 30.812 16.047 1 98.62 127 VAL B CA 1
ATOM 3661 C C . VAL B 1 127 ? -11.656 29.875 16.891 1 98.62 127 VAL B C 1
ATOM 3663 O O . VAL B 1 127 ? -11.336 29.594 18.047 1 98.62 127 VAL B O 1
ATOM 3666 N N . ARG B 1 128 ? -12.766 29.484 16.359 1 98.81 128 ARG B N 1
ATOM 3667 C CA . ARG B 1 128 ? -13.594 28.438 16.953 1 98.81 128 ARG B CA 1
ATOM 3668 C C . ARG B 1 128 ? -13.086 27.047 16.562 1 98.81 128 ARG B C 1
ATOM 3670 O O . ARG B 1 128 ? -12.961 26.734 15.367 1 98.81 128 ARG B O 1
ATOM 3677 N N . VAL B 1 129 ? -12.812 26.188 17.5 1 98.81 129 VAL B N 1
ATOM 3678 C CA . VAL B 1 129 ? -12.359 24.828 17.281 1 98.81 129 VAL B CA 1
ATOM 3679 C C . VAL B 1 129 ? -13.445 23.844 17.672 1 98.81 129 VAL B C 1
ATOM 3681 O O . VAL B 1 129 ? -13.758 23.703 18.859 1 98.81 129 VAL B O 1
ATOM 3684 N N . PRO B 1 130 ? -14 23.156 16.688 1 98.62 130 PRO B N 1
ATOM 3685 C CA . PRO B 1 130 ? -14.969 22.094 17.031 1 98.62 130 PRO B CA 1
ATOM 3686 C C . PRO B 1 130 ? -14.312 20.891 17.703 1 98.62 130 PRO B C 1
ATOM 3688 O O . PRO B 1 130 ? -13.109 20.656 17.531 1 98.62 130 PRO B O 1
ATOM 3691 N N . PHE B 1 131 ? -15.148 20.109 18.453 1 98.69 131 PHE B N 1
ATOM 3692 C CA . PHE B 1 131 ? -14.641 18.922 19.141 1 98.69 131 PHE B CA 1
ATOM 3693 C C . PHE B 1 131 ? -13.328 19.234 19.859 1 98.69 131 PHE B C 1
ATOM 3695 O O . PHE B 1 131 ? -12.336 18.531 19.656 1 98.69 131 PHE B O 1
ATOM 3702 N N . ALA B 1 132 ? -13.391 20.25 20.703 1 98.75 132 ALA B N 1
ATOM 3703 C CA . ALA B 1 132 ? -12.188 20.828 21.281 1 98.75 132 ALA B CA 1
ATOM 3704 C C . ALA B 1 132 ? -11.383 19.797 22.062 1 98.75 132 ALA B C 1
ATOM 3706 O O . ALA B 1 132 ? -10.156 19.828 22.062 1 98.75 132 ALA B O 1
ATOM 3707 N N . ASP B 1 133 ? -12.047 18.812 22.703 1 98.5 133 ASP B N 1
ATOM 3708 C CA . ASP B 1 133 ? -11.344 17.781 23.453 1 98.5 133 ASP B CA 1
ATOM 3709 C C . ASP B 1 133 ? -10.461 16.938 22.547 1 98.5 133 ASP B C 1
ATOM 3711 O O . ASP B 1 133 ? -9.438 16.406 22.984 1 98.5 133 ASP B O 1
ATOM 3715 N N . ASN B 1 134 ? -10.867 16.812 21.266 1 98.06 134 ASN B N 1
ATOM 3716 C CA . ASN B 1 134 ? -10.102 16.031 20.297 1 98.06 134 ASN B CA 1
ATOM 3717 C C . ASN B 1 134 ? -9.141 16.906 19.5 1 98.06 134 ASN B C 1
ATOM 3719 O O . ASN B 1 134 ? -8.109 16.438 19.031 1 98.06 134 ASN B O 1
ATOM 3723 N N . GLY B 1 135 ? -9.461 18.219 19.375 1 97.75 135 GLY B N 1
ATOM 3724 C CA . GLY B 1 135 ? -8.758 19.094 18.453 1 97.75 135 GLY B CA 1
ATOM 3725 C C . GLY B 1 135 ? -7.688 19.938 19.125 1 97.75 135 GLY B C 1
ATOM 3726 O O . GLY B 1 135 ? -6.879 20.578 18.453 1 97.75 135 GLY B O 1
ATOM 3727 N N . LEU B 1 136 ? -7.66 19.922 20.484 1 98.75 136 LEU B N 1
ATOM 3728 C CA . LEU B 1 136 ? -6.719 20.781 21.203 1 98.75 136 LEU B CA 1
ATOM 3729 C C . LEU B 1 136 ? -5.895 19.969 22.203 1 98.75 136 LEU B C 1
ATOM 3731 O O . LEU B 1 136 ? -6.438 19.141 22.922 1 98.75 136 LEU B O 1
ATOM 3735 N N . ASP B 1 137 ? -4.625 20.234 22.188 1 98.75 137 ASP B N 1
ATOM 3736 C CA . ASP B 1 137 ? -3.715 19.594 23.125 1 98.75 137 ASP B CA 1
ATOM 3737 C C . ASP B 1 137 ? -3.033 20.641 24.016 1 98.75 137 ASP B C 1
ATOM 3739 O O . ASP B 1 137 ? -2.445 21.609 23.516 1 98.75 137 ASP B O 1
ATOM 3743 N N . PRO B 1 138 ? -3.086 20.438 25.281 1 98.69 138 PRO B N 1
ATOM 3744 C CA . PRO B 1 138 ? -2.391 21.359 26.188 1 98.69 138 PRO B CA 1
ATOM 3745 C C . PRO B 1 138 ? -0.881 21.391 25.953 1 98.69 138 PRO B C 1
ATOM 3747 O O . PRO B 1 138 ? -0.277 20.344 25.672 1 98.69 138 PRO B O 1
ATOM 3750 N N . ILE B 1 139 ? -0.307 22.531 26.125 1 98.69 139 ILE B N 1
ATOM 3751 C CA . ILE B 1 139 ? 1.134 22.719 26 1 98.69 139 ILE B CA 1
ATOM 3752 C C . ILE B 1 139 ? 1.774 22.734 27.375 1 98.69 139 ILE B C 1
ATOM 3754 O O . ILE B 1 139 ? 1.386 23.516 28.25 1 98.69 139 ILE B O 1
ATOM 3758 N N . PRO B 1 140 ? 2.732 21.906 27.625 1 98.25 140 PRO B N 1
ATOM 3759 C CA . PRO B 1 140 ? 3.439 21.953 28.906 1 98.25 140 PRO B CA 1
ATOM 3760 C C . PRO B 1 140 ? 4.082 23.312 29.172 1 98.25 140 PRO B C 1
ATOM 3762 O O . PRO B 1 140 ? 4.523 23.984 28.234 1 98.25 140 PRO B O 1
ATOM 3765 N N . ASP B 1 141 ? 4.242 23.641 30.406 1 97.62 141 ASP B N 1
ATOM 3766 C CA . ASP B 1 141 ? 4.781 24.938 30.812 1 97.62 141 ASP B CA 1
ATOM 3767 C C . ASP B 1 141 ? 6.207 25.125 30.297 1 97.62 141 ASP B C 1
ATOM 3769 O O . ASP B 1 141 ? 6.625 26.25 30.016 1 97.62 141 ASP B O 1
ATOM 3773 N N . ALA B 1 142 ? 6.859 24.047 30.109 1 97.81 142 ALA B N 1
ATOM 3774 C CA . ALA B 1 142 ? 8.273 24.109 29.75 1 97.81 142 ALA B CA 1
ATOM 3775 C C . ALA B 1 142 ? 8.453 24.453 28.281 1 97.81 142 ALA B C 1
ATOM 3777 O O . ALA B 1 142 ? 9.555 24.812 27.844 1 97.81 142 ALA B O 1
ATOM 3778 N N . LEU B 1 143 ? 7.406 24.453 27.516 1 98.75 143 LEU B N 1
ATOM 3779 C CA . LEU B 1 143 ? 7.504 24.656 26.078 1 98.75 143 LEU B CA 1
ATOM 3780 C C . LEU B 1 143 ? 6.875 25.984 25.672 1 98.75 143 LEU B C 1
ATOM 3782 O O . LEU B 1 143 ? 5.844 26.375 26.219 1 98.75 143 LEU B O 1
ATOM 3786 N N . SER B 1 144 ? 7.512 26.656 24.719 1 98.75 144 SER B N 1
ATOM 3787 C CA . SER B 1 144 ? 6.934 27.859 24.125 1 98.75 144 SER B CA 1
ATOM 3788 C C . SER B 1 144 ? 5.906 27.5 23.047 1 98.75 144 SER B C 1
ATOM 3790 O O . SER B 1 144 ? 5.816 26.344 22.625 1 98.75 144 SER B O 1
ATOM 3792 N N . TYR B 1 145 ? 5.156 28.484 22.641 1 98.75 145 TYR B N 1
ATOM 3793 C CA . TYR B 1 145 ? 4.242 28.312 21.531 1 98.75 145 TYR B CA 1
ATOM 3794 C C . TYR B 1 145 ? 4.992 27.859 20.281 1 98.75 145 TYR B C 1
ATOM 3796 O O . TYR B 1 145 ? 4.555 26.938 19.578 1 98.75 145 TYR B O 1
ATOM 3804 N N . GLN B 1 146 ? 6.109 28.453 20 1 98.75 146 GLN B N 1
ATOM 3805 C CA . GLN B 1 146 ? 6.863 28.156 18.797 1 98.75 146 GLN B CA 1
ATOM 3806 C C . GLN B 1 146 ? 7.344 26.703 18.797 1 98.75 146 GLN B C 1
ATOM 3808 O O . GLN B 1 146 ? 7.398 26.062 17.75 1 98.75 146 GLN B O 1
ATOM 3813 N N . ASP B 1 147 ? 7.652 26.156 20.016 1 98.75 147 ASP B N 1
ATOM 3814 C CA . ASP B 1 147 ? 8.148 24.781 20.141 1 98.75 147 ASP B CA 1
ATOM 3815 C C . ASP B 1 147 ? 7.145 23.781 19.562 1 98.75 147 ASP B C 1
ATOM 3817 O O . ASP B 1 147 ? 7.527 22.703 19.109 1 98.75 147 ASP B O 1
ATOM 3821 N N . VAL B 1 148 ? 5.809 24.125 19.609 1 98.88 148 VAL B N 1
ATOM 3822 C CA . VAL B 1 148 ? 4.793 23.141 19.281 1 98.88 148 VAL B CA 1
ATOM 3823 C C . VAL B 1 148 ? 3.906 23.641 18.156 1 98.88 148 VAL B C 1
ATOM 3825 O O . VAL B 1 148 ? 2.857 23.062 17.859 1 98.88 148 VAL B O 1
ATOM 3828 N N . LEU B 1 149 ? 4.328 24.703 17.453 1 98.81 149 LEU B N 1
ATOM 3829 C CA . LEU B 1 149 ? 3.535 25.328 16.406 1 98.81 149 LEU B CA 1
ATOM 3830 C C . LEU B 1 149 ? 3.211 24.328 15.305 1 98.81 149 LEU B C 1
ATOM 3832 O O . LEU B 1 149 ? 2.1 24.328 14.766 1 98.81 149 LEU B O 1
ATOM 3836 N N . LEU B 1 150 ? 4.172 23.469 15.016 1 98.69 150 LEU B N 1
ATOM 3837 C CA . LEU B 1 150 ? 4.039 22.641 13.82 1 98.69 150 LEU B CA 1
ATOM 3838 C C . LEU B 1 150 ? 3.516 21.25 14.172 1 98.69 150 LEU B C 1
ATOM 3840 O O . LEU B 1 150 ? 3.395 20.391 13.297 1 98.69 150 LEU B O 1
ATOM 3844 N N . VAL B 1 151 ? 3.111 21.031 15.414 1 98.69 151 VAL B N 1
ATOM 3845 C CA . VAL B 1 151 ? 2.695 19.703 15.883 1 98.69 151 VAL B CA 1
ATOM 3846 C C . VAL B 1 151 ? 1.405 19.297 15.18 1 98.69 151 VAL B C 1
ATOM 3848 O O . VAL B 1 151 ? 1.27 18.141 14.742 1 98.69 151 VAL B O 1
ATOM 3851 N N . GLY B 1 152 ? 0.553 20.172 14.977 1 97.56 152 GLY B N 1
ATOM 3852 C CA . GLY B 1 152 ? -0.81 19.844 14.578 1 97.56 152 GLY B CA 1
ATOM 3853 C C . GLY B 1 152 ? -0.926 19.406 13.133 1 97.56 152 GLY B C 1
ATOM 3854 O O . GLY B 1 152 ? -1.92 18.797 12.742 1 97.56 152 GLY B O 1
ATOM 3855 N N . ASP B 1 153 ? 0.101 19.75 12.328 1 97.62 153 ASP B N 1
ATOM 3856 C CA . ASP B 1 153 ? -0.046 19.422 10.914 1 97.62 153 ASP B CA 1
ATOM 3857 C C . ASP B 1 153 ? 1.273 18.938 10.32 1 97.62 153 ASP B C 1
ATOM 3859 O O . ASP B 1 153 ? 1.506 17.734 10.227 1 97.62 153 ASP B O 1
ATOM 3863 N N . VAL B 1 154 ? 2.24 19.812 10.195 1 97.75 154 VAL B N 1
ATOM 3864 C CA . VAL B 1 154 ? 3.463 19.5 9.461 1 97.75 154 VAL B CA 1
ATOM 3865 C C . VAL B 1 154 ? 4.211 18.359 10.164 1 97.75 154 VAL B C 1
ATOM 3867 O O . VAL B 1 154 ? 4.621 17.391 9.523 1 97.75 154 VAL B O 1
ATOM 3870 N N . LEU B 1 155 ? 4.406 18.531 11.453 1 98.75 155 LEU B N 1
ATOM 3871 C CA . LEU B 1 155 ? 5.086 17.484 12.203 1 98.75 155 LEU B CA 1
ATOM 3872 C C . LEU B 1 155 ? 4.25 16.203 12.227 1 98.75 155 LEU B C 1
ATOM 3874 O O . LEU B 1 155 ? 4.777 15.109 12.055 1 98.75 155 LEU B O 1
ATOM 3878 N N . ALA B 1 156 ? 2.949 16.375 12.461 1 98.56 156 ALA B N 1
ATOM 3879 C CA . ALA B 1 156 ? 2.055 15.227 12.414 1 98.56 156 ALA B CA 1
ATOM 3880 C C . ALA B 1 156 ? 2.125 14.531 11.055 1 98.56 156 ALA B C 1
ATOM 3882 O O . ALA B 1 156 ? 2.105 13.297 10.984 1 98.56 156 ALA B O 1
ATOM 3883 N N . SER B 1 157 ? 2.197 15.273 9.984 1 98.06 157 SER B N 1
ATOM 3884 C CA . SER B 1 157 ? 2.297 14.719 8.641 1 98.06 157 SER B CA 1
ATOM 3885 C C . SER B 1 157 ? 3.602 13.953 8.453 1 98.06 157 SER B C 1
ATOM 3887 O O . SER B 1 157 ? 3.615 12.875 7.855 1 98.06 157 SER B O 1
ATOM 3889 N N . GLY B 1 158 ? 4.664 14.555 8.93 1 98.69 158 GLY B N 1
ATOM 3890 C CA . GLY B 1 158 ? 5.934 13.852 8.883 1 98.69 158 GLY B CA 1
ATOM 3891 C C . GLY B 1 158 ? 5.918 12.531 9.633 1 98.69 158 GLY B C 1
ATOM 3892 O O . GLY B 1 158 ? 6.402 11.523 9.133 1 98.69 158 GLY B O 1
ATOM 3893 N N . TYR B 1 159 ? 5.367 12.586 10.852 1 98.81 159 TYR B N 1
ATOM 3894 C CA . TYR B 1 159 ? 5.262 11.367 11.648 1 98.81 159 TYR B CA 1
ATOM 3895 C C . TYR B 1 159 ? 4.395 10.328 10.945 1 98.81 159 TYR B C 1
ATOM 3897 O O . TYR B 1 159 ? 4.723 9.141 10.938 1 98.81 159 TYR B O 1
ATOM 3905 N N . PHE B 1 160 ? 3.293 10.781 10.422 1 98.31 160 PHE B N 1
ATOM 3906 C CA . PHE B 1 160 ? 2.4 9.914 9.656 1 98.31 160 PHE B CA 1
ATOM 3907 C C . PHE B 1 160 ? 3.154 9.219 8.523 1 98.31 160 PHE B C 1
ATOM 3909 O O . PHE B 1 160 ? 3.021 8.008 8.336 1 98.31 160 PHE B O 1
ATOM 3916 N N . GLY B 1 161 ? 3.928 9.953 7.75 1 98.62 161 GLY B N 1
ATOM 3917 C CA . GLY B 1 161 ? 4.746 9.375 6.699 1 98.62 161 GLY B CA 1
ATOM 3918 C C . GLY B 1 161 ? 5.684 8.289 7.203 1 98.62 161 GLY B C 1
ATOM 3919 O O . GLY B 1 161 ? 5.797 7.227 6.59 1 98.62 161 GLY B O 1
ATOM 3920 N N . ALA B 1 162 ? 6.336 8.586 8.32 1 98.81 162 ALA B N 1
ATOM 3921 C CA . ALA B 1 162 ? 7.242 7.602 8.914 1 98.81 162 ALA B CA 1
ATOM 3922 C C . ALA B 1 162 ? 6.484 6.352 9.352 1 98.81 162 ALA B C 1
ATOM 3924 O O . ALA B 1 162 ? 6.973 5.23 9.188 1 98.81 162 ALA B O 1
ATOM 3925 N N . GLU B 1 163 ? 5.316 6.551 9.922 1 98.19 163 GLU B N 1
ATOM 3926 C CA . GLU B 1 163 ? 4.488 5.426 10.336 1 98.19 163 GLU B CA 1
ATOM 3927 C C . GLU B 1 163 ? 4.047 4.594 9.133 1 98.19 163 GLU B C 1
ATOM 3929 O O . GLU B 1 163 ? 4.113 3.363 9.164 1 98.19 163 GLU B O 1
ATOM 3934 N N . LEU B 1 164 ? 3.596 5.273 8.117 1 98.31 164 LEU B N 1
ATOM 3935 C CA . LEU B 1 164 ? 3.146 4.586 6.914 1 98.31 164 LEU B CA 1
ATOM 3936 C C . LEU B 1 164 ? 4.277 3.768 6.301 1 98.31 164 LEU B C 1
ATOM 3938 O O . LEU B 1 164 ? 4.039 2.711 5.711 1 98.31 164 LEU B O 1
ATOM 3942 N N . ALA B 1 165 ? 5.48 4.23 6.43 1 98.75 165 ALA B N 1
ATOM 3943 C CA . ALA B 1 165 ? 6.637 3.604 5.789 1 98.75 165 ALA B CA 1
ATOM 3944 C C . ALA B 1 165 ? 7.004 2.295 6.484 1 98.75 165 ALA B C 1
ATOM 3946 O O . ALA B 1 165 ? 7.797 1.511 5.961 1 98.75 165 ALA B O 1
ATOM 3947 N N . ALA B 1 166 ? 6.461 2.047 7.664 1 98.19 166 ALA B N 1
ATOM 3948 C CA . ALA B 1 166 ? 6.668 0.799 8.398 1 98.19 166 ALA B CA 1
ATOM 3949 C C . ALA B 1 166 ? 8.156 0.534 8.617 1 98.19 166 ALA B C 1
ATOM 3951 O O . ALA B 1 166 ? 8.648 -0.555 8.32 1 98.19 166 ALA B O 1
ATOM 3952 N N . ILE B 1 167 ? 8.852 1.549 9.062 1 98.81 167 ILE B N 1
ATOM 3953 C CA . ILE B 1 167 ? 10.297 1.502 9.258 1 98.81 167 ILE B CA 1
ATOM 3954 C C . ILE B 1 167 ? 10.633 0.521 10.383 1 98.81 167 ILE B C 1
ATOM 3956 O O . ILE B 1 167 ? 9.992 0.532 11.438 1 98.81 167 ILE B O 1
ATOM 3960 N N . ARG B 1 168 ? 11.656 -0.344 10.18 1 98.12 168 ARG B N 1
ATOM 3961 C CA . ARG B 1 168 ? 12.195 -1.255 11.18 1 98.12 168 ARG B CA 1
ATOM 3962 C C . ARG B 1 168 ? 13.633 -0.888 11.539 1 98.12 168 ARG B C 1
ATOM 3964 O O . ARG B 1 168 ? 14.336 -0.248 10.758 1 98.12 168 ARG B O 1
ATOM 3971 N N . PRO B 1 169 ? 14 -1.228 12.805 1 98.38 169 PRO B N 1
ATOM 3972 C CA . PRO B 1 169 ? 15.406 -0.993 13.148 1 98.38 169 PRO B CA 1
ATOM 3973 C C . PRO B 1 169 ? 16.375 -1.568 12.109 1 98.38 169 PRO B C 1
ATOM 3975 O O . PRO B 1 169 ? 16.172 -2.689 11.633 1 98.38 169 PRO B O 1
ATOM 3978 N N . GLY B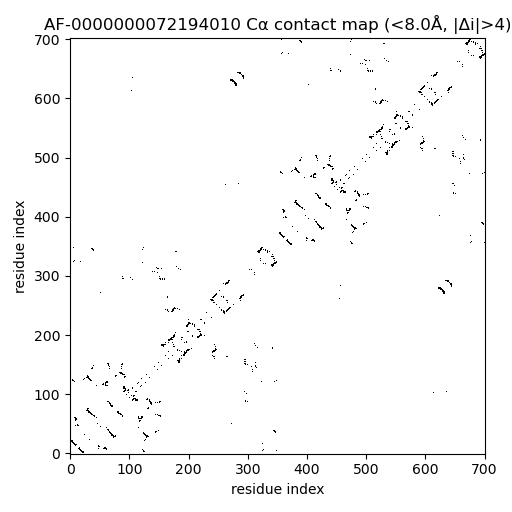 1 170 ? 17.344 -0.731 11.68 1 98.12 170 GLY B N 1
ATOM 3979 C CA . GLY B 1 170 ? 18.344 -1.197 10.75 1 98.12 170 GLY B CA 1
ATOM 3980 C C . GLY B 1 170 ? 18.016 -0.891 9.305 1 98.12 170 GLY B C 1
ATOM 3981 O O . GLY B 1 170 ? 18.859 -1.061 8.414 1 98.12 170 GLY B O 1
ATOM 3982 N N . ASP B 1 171 ? 16.844 -0.337 8.984 1 98.69 171 ASP B N 1
ATOM 3983 C CA . ASP B 1 171 ? 16.406 -0.053 7.629 1 98.69 171 ASP B CA 1
ATOM 3984 C C . ASP B 1 171 ? 17.141 1.149 7.047 1 98.69 171 ASP B C 1
ATOM 3986 O O . ASP B 1 171 ? 17.594 2.021 7.785 1 98.69 171 ASP B O 1
ATOM 3990 N N . SER B 1 172 ? 17.281 1.155 5.766 1 98.88 172 SER B N 1
ATOM 3991 C CA . SER B 1 172 ? 17.594 2.371 5.02 1 98.88 172 SER B CA 1
ATOM 3992 C C . SER B 1 172 ? 16.312 3.082 4.578 1 98.88 172 SER B C 1
ATOM 3994 O O . SER B 1 172 ? 15.453 2.479 3.938 1 98.88 172 SER B O 1
ATOM 3996 N N . VAL B 1 173 ? 16.203 4.348 4.93 1 98.94 173 VAL B N 1
ATOM 3997 C CA . VAL B 1 173 ? 15.008 5.113 4.633 1 98.94 173 VAL B CA 1
ATOM 3998 C C . VAL B 1 173 ? 15.344 6.266 3.691 1 98.94 173 VAL B C 1
ATOM 4000 O O . VAL B 1 173 ? 16.203 7.098 4 1 98.94 173 VAL B O 1
ATOM 4003 N N . ALA B 1 174 ? 14.719 6.281 2.512 1 99 174 ALA B N 1
ATOM 4004 C CA . ALA B 1 174 ? 14.852 7.414 1.602 1 99 174 ALA B CA 1
ATOM 4005 C C . ALA B 1 174 ? 13.672 8.367 1.734 1 99 174 ALA B C 1
ATOM 4007 O O . ALA B 1 174 ? 12.516 7.938 1.691 1 99 174 ALA B O 1
ATOM 4008 N N . VAL B 1 175 ? 13.93 9.609 1.95 1 99 175 VAL B N 1
ATOM 4009 C CA . VAL B 1 175 ? 12.906 10.641 1.999 1 99 175 VAL B CA 1
ATOM 4010 C C . VAL B 1 175 ? 13.047 11.57 0.798 1 99 175 VAL B C 1
ATOM 4012 O O . VAL B 1 175 ? 14.078 12.234 0.637 1 99 175 VAL B O 1
ATOM 4015 N N . LEU B 1 176 ? 12.031 11.57 -0.041 1 98.88 176 LEU B N 1
ATOM 4016 C CA . LEU B 1 176 ? 12.008 12.438 -1.21 1 98.88 176 LEU B CA 1
ATOM 4017 C C . LEU B 1 176 ? 11.312 13.758 -0.896 1 98.88 176 LEU B C 1
ATOM 4019 O O . LEU B 1 176 ? 10.117 13.773 -0.596 1 98.88 176 LEU B O 1
ATOM 4023 N N . GLY B 1 177 ? 12.016 14.805 -0.99 1 98.38 177 GLY B N 1
ATOM 4024 C CA . GLY B 1 177 ? 11.539 16.125 -0.585 1 98.38 177 GLY B CA 1
ATOM 4025 C C . GLY B 1 177 ? 11.992 16.516 0.806 1 98.38 177 GLY B C 1
ATOM 4026 O O . GLY B 1 177 ? 11.688 15.828 1.783 1 98.38 177 GLY B O 1
ATOM 4027 N N . ALA B 1 178 ? 12.719 17.625 0.84 1 98.19 178 ALA B N 1
ATOM 4028 C CA . ALA B 1 178 ? 13.188 18.141 2.123 1 98.19 178 ALA B CA 1
ATOM 4029 C C . ALA B 1 178 ? 12.516 19.469 2.465 1 98.19 178 ALA B C 1
ATOM 4031 O O . ALA B 1 178 ? 13.156 20.375 2.977 1 98.19 178 ALA B O 1
ATOM 4032 N N . GLY B 1 179 ? 11.258 19.531 2.059 1 97.31 179 GLY B N 1
ATOM 4033 C CA . GLY B 1 179 ? 10.422 20.594 2.602 1 97.31 179 GLY B CA 1
ATOM 4034 C C . GLY B 1 179 ? 10.055 20.375 4.059 1 97.31 179 GLY B C 1
ATOM 4035 O O . GLY B 1 179 ? 10.609 19.5 4.723 1 97.31 179 GLY B O 1
ATOM 4036 N N . PRO B 1 180 ? 9.109 21.203 4.512 1 97.69 180 PRO B N 1
ATOM 4037 C CA . PRO B 1 180 ? 8.758 21.094 5.93 1 97.69 180 PRO B CA 1
ATOM 4038 C C . PRO B 1 180 ? 8.328 19.672 6.324 1 97.69 180 PRO B C 1
ATOM 4040 O O . PRO B 1 180 ? 8.828 19.141 7.316 1 97.69 180 PRO B O 1
ATOM 4043 N N . VAL B 1 181 ? 7.465 19.062 5.535 1 98.25 181 VAL B N 1
ATOM 4044 C CA . VAL B 1 181 ? 6.984 17.734 5.852 1 98.25 181 VAL B CA 1
ATOM 4045 C C . VAL B 1 181 ? 8.133 16.734 5.75 1 98.25 181 VAL B C 1
ATOM 4047 O O . VAL B 1 181 ? 8.281 15.852 6.605 1 98.25 181 VAL B O 1
ATOM 4050 N N . GLY B 1 182 ? 8.938 16.875 4.734 1 98.75 182 GLY B N 1
ATOM 4051 C CA . GLY B 1 182 ? 10.078 15.984 4.566 1 98.75 182 GLY B CA 1
ATOM 4052 C C . GLY B 1 182 ? 11.07 16.062 5.707 1 98.75 182 GLY B C 1
ATOM 4053 O O . GLY B 1 182 ? 11.539 15.039 6.203 1 98.75 182 GLY B O 1
ATOM 4054 N N . LEU B 1 183 ? 11.391 17.281 6.117 1 98.81 183 LEU B N 1
ATOM 4055 C CA . LEU B 1 183 ? 12.312 17.469 7.234 1 98.81 183 LEU B CA 1
ATOM 4056 C C . LEU B 1 183 ? 11.742 16.859 8.516 1 98.81 183 LEU B C 1
ATOM 4058 O O . LEU B 1 183 ? 12.469 16.234 9.281 1 98.81 183 LEU B O 1
ATOM 4062 N N . CYS B 1 184 ? 10.469 17.047 8.703 1 98.88 184 CYS B N 1
ATOM 4063 C CA . CYS B 1 184 ? 9.82 16.422 9.852 1 98.88 184 CYS B CA 1
ATOM 4064 C C . CYS B 1 184 ? 9.836 14.898 9.734 1 98.88 184 CYS B C 1
ATOM 4066 O O . CYS B 1 184 ? 10.094 14.203 10.719 1 98.88 184 CYS B O 1
ATOM 4068 N N . ALA B 1 185 ? 9.617 14.383 8.539 1 98.94 185 ALA B N 1
ATOM 4069 C CA . ALA B 1 185 ? 9.602 12.938 8.312 1 98.94 185 ALA B CA 1
ATOM 4070 C C . ALA B 1 185 ? 10.961 12.32 8.625 1 98.94 185 ALA B C 1
ATOM 4072 O O . ALA B 1 185 ? 11.047 11.234 9.195 1 98.94 185 ALA B O 1
ATOM 4073 N N . MET B 1 186 ? 12.031 13.016 8.266 1 98.94 186 MET B N 1
ATOM 4074 C CA . MET B 1 186 ? 13.375 12.531 8.547 1 98.94 186 MET B CA 1
ATOM 4075 C C . MET B 1 186 ? 13.609 12.422 10.055 1 98.94 186 MET B C 1
ATOM 4077 O O . MET B 1 186 ? 14.109 11.406 10.531 1 98.94 186 MET B O 1
ATOM 4081 N N . GLN B 1 187 ? 13.195 13.461 10.789 1 98.81 187 GLN B N 1
ATOM 4082 C CA . GLN B 1 187 ? 13.32 13.414 12.242 1 98.81 187 GLN B CA 1
ATOM 4083 C C . GLN B 1 187 ? 12.508 12.266 12.836 1 98.81 187 GLN B C 1
ATOM 4085 O O . GLN B 1 187 ? 13 11.531 13.688 1 98.81 187 GLN B O 1
ATOM 4090 N N . CYS B 1 188 ? 11.312 12.148 12.352 1 98.88 188 CYS B N 1
ATOM 4091 C CA . CYS B 1 188 ? 10.414 11.133 12.875 1 98.88 188 CYS B CA 1
ATOM 4092 C C . CYS B 1 188 ? 10.898 9.734 12.508 1 98.88 188 CYS B C 1
ATOM 4094 O O . CYS B 1 188 ? 10.75 8.797 13.289 1 98.88 188 CYS B O 1
ATOM 4096 N N . ALA B 1 189 ? 11.43 9.586 11.281 1 98.88 189 ALA B N 1
ATOM 4097 C CA . ALA B 1 189 ? 11.984 8.297 10.867 1 98.88 189 ALA B CA 1
ATOM 4098 C C . ALA B 1 189 ? 13.023 7.797 11.867 1 98.88 189 ALA B C 1
ATOM 4100 O O . ALA B 1 189 ? 13.086 6.605 12.172 1 98.88 189 ALA B O 1
ATOM 4101 N N . ARG B 1 190 ? 13.805 8.695 12.43 1 98.44 190 ARG B N 1
ATOM 4102 C CA . ARG B 1 190 ? 14.875 8.336 13.359 1 98.44 190 ARG B CA 1
ATOM 4103 C C . ARG B 1 190 ? 14.32 7.688 14.617 1 98.44 190 ARG B C 1
ATOM 4105 O O . ARG B 1 190 ? 14.992 6.883 15.258 1 98.44 190 ARG B O 1
ATOM 4112 N N . LEU B 1 191 ? 13.086 8 14.938 1 98.31 191 LEU B N 1
ATOM 4113 C CA . LEU B 1 191 ? 12.461 7.457 16.141 1 98.31 191 LEU B CA 1
ATOM 4114 C C . LEU B 1 191 ? 12.273 5.949 16.016 1 98.31 191 LEU B C 1
ATOM 4116 O O . LEU B 1 191 ? 12.094 5.258 17.031 1 98.31 191 LEU B O 1
ATOM 4120 N N . PHE B 1 192 ? 12.375 5.367 14.773 1 98.44 192 PHE B N 1
ATOM 4121 C CA . PHE B 1 192 ? 12.109 3.949 14.555 1 98.44 192 PHE B CA 1
ATOM 4122 C C . PHE B 1 192 ? 13.414 3.166 14.438 1 98.44 192 PHE B C 1
ATOM 4124 O O . PHE B 1 192 ? 13.398 1.964 14.164 1 98.44 192 PHE B O 1
ATOM 4131 N N . GLY B 1 193 ? 14.602 3.83 14.516 1 98.25 193 GLY B N 1
ATOM 4132 C CA . GLY B 1 193 ? 15.906 3.193 14.625 1 98.25 193 GLY B CA 1
ATOM 4133 C C . GLY B 1 193 ? 16.453 2.721 13.297 1 98.25 193 GLY B C 1
ATOM 4134 O O . GLY B 1 193 ? 17.016 1.626 13.195 1 98.25 193 GLY B O 1
ATOM 4135 N N . PRO B 1 194 ? 16.266 3.51 12.211 1 98.56 194 PRO B N 1
ATOM 4136 C CA . PRO B 1 194 ? 16.891 3.107 10.945 1 98.56 194 PRO B CA 1
ATOM 4137 C C . PRO B 1 194 ? 18.406 3.158 10.984 1 98.56 194 PRO B C 1
ATOM 4139 O O . PRO B 1 194 ? 18.984 3.873 11.812 1 98.56 194 PRO B O 1
ATOM 4142 N N . ALA B 1 195 ? 19.031 2.398 10.07 1 98.44 195 ALA B N 1
ATOM 4143 C CA . ALA B 1 195 ? 20.484 2.449 9.938 1 98.44 195 ALA B CA 1
ATOM 4144 C C . ALA B 1 195 ? 20.938 3.736 9.25 1 98.44 195 ALA B C 1
ATOM 4146 O O . ALA B 1 195 ? 22.016 4.266 9.547 1 98.44 195 ALA B O 1
ATOM 4147 N N . GLN B 1 196 ? 20.062 4.234 8.367 1 98.62 196 GLN B N 1
ATOM 4148 C CA . GLN B 1 196 ? 20.406 5.473 7.676 1 98.62 196 GLN B CA 1
ATOM 4149 C C . GLN B 1 196 ? 19.156 6.148 7.117 1 98.62 196 GLN B C 1
ATOM 4151 O O . GLN B 1 196 ? 18.188 5.473 6.758 1 98.62 196 GLN B O 1
ATOM 4156 N N . VAL B 1 197 ? 19.188 7.371 7.094 1 98.94 197 VAL B N 1
ATOM 4157 C CA . VAL B 1 197 ? 18.203 8.227 6.434 1 98.94 197 VAL B CA 1
ATOM 4158 C C . VAL B 1 197 ? 18.875 8.977 5.281 1 98.94 197 VAL B C 1
ATOM 4160 O O . VAL B 1 197 ? 19.906 9.625 5.465 1 98.94 197 VAL B O 1
ATOM 4163 N N . ILE B 1 198 ? 18.281 8.82 4.086 1 98.94 198 ILE B N 1
ATOM 4164 C CA . ILE B 1 198 ? 18.781 9.461 2.873 1 98.94 198 ILE B CA 1
ATOM 4165 C C . ILE B 1 198 ? 17.812 10.547 2.42 1 98.94 198 ILE B C 1
ATOM 4167 O O . ILE B 1 198 ? 16.672 10.258 2.084 1 98.94 198 ILE B O 1
ATOM 4171 N N . ALA B 1 199 ? 18.297 11.797 2.387 1 98.94 199 ALA B N 1
ATOM 4172 C CA . ALA B 1 199 ? 17.469 12.914 1.953 1 98.94 199 ALA B CA 1
ATOM 4173 C C . ALA B 1 199 ? 17.703 13.234 0.479 1 98.94 199 ALA B C 1
ATOM 4175 O O . ALA B 1 199 ? 18.844 13.328 0.032 1 98.94 199 ALA B O 1
ATOM 4176 N N . VAL B 1 200 ? 16.641 13.328 -0.24 1 98.88 200 VAL B N 1
ATOM 4177 C CA . VAL B 1 200 ? 16.703 13.719 -1.646 1 98.88 200 VAL B CA 1
ATOM 4178 C C . VAL B 1 200 ? 15.914 15 -1.867 1 98.88 200 VAL B C 1
ATOM 4180 O O . VAL B 1 200 ? 14.75 15.094 -1.466 1 98.88 200 VAL B O 1
ATOM 4183 N N . ASP B 1 201 ? 16.5 15.984 -2.42 1 98.38 201 ASP B N 1
ATOM 4184 C CA . ASP B 1 201 ? 15.844 17.25 -2.742 1 98.38 201 ASP B CA 1
ATOM 4185 C C . ASP B 1 201 ? 16.578 17.984 -3.863 1 98.38 201 ASP B C 1
ATOM 4187 O O . ASP B 1 201 ? 17.719 17.641 -4.199 1 98.38 201 ASP B O 1
ATOM 4191 N N . ILE B 1 202 ? 15.906 18.938 -4.438 1 96.56 202 ILE B N 1
ATOM 4192 C CA . ILE B 1 202 ? 16.531 19.703 -5.52 1 96.56 202 ILE B CA 1
ATOM 4193 C C . ILE B 1 202 ? 17.172 20.953 -4.957 1 96.56 202 ILE B C 1
ATOM 4195 O O . ILE B 1 202 ? 17.953 21.625 -5.645 1 96.56 202 ILE B O 1
ATOM 4199 N N . LEU B 1 203 ? 16.844 21.391 -3.727 1 96.12 203 LEU B N 1
ATOM 4200 C CA . LEU B 1 203 ? 17.375 22.609 -3.121 1 96.12 203 LEU B CA 1
ATOM 4201 C C . LEU B 1 203 ? 18.531 22.297 -2.178 1 96.12 203 LEU B C 1
ATOM 4203 O O . LEU B 1 203 ? 18.312 21.75 -1.096 1 96.12 203 LEU B O 1
ATOM 4207 N N . PRO B 1 204 ? 19.703 22.75 -2.498 1 95.56 204 PRO B N 1
ATOM 4208 C CA . PRO B 1 204 ? 20.859 22.438 -1.676 1 95.56 204 PRO B CA 1
ATOM 4209 C C . PRO B 1 204 ? 20.75 22.953 -0.247 1 95.56 204 PRO B C 1
ATOM 4211 O O . PRO B 1 204 ? 21.25 22.328 0.689 1 95.56 204 PRO B O 1
ATOM 4214 N N . GLY B 1 205 ? 20.094 24.094 -0.123 1 95.69 205 GLY B N 1
ATOM 4215 C CA . GLY B 1 205 ? 19.938 24.656 1.206 1 95.69 205 GLY B CA 1
ATOM 4216 C C . GLY B 1 205 ? 19.172 23.734 2.15 1 95.69 205 GLY B C 1
ATOM 4217 O O . GLY B 1 205 ? 19.516 23.625 3.326 1 95.69 205 GLY B O 1
ATOM 4218 N N . ARG B 1 206 ? 18.172 23.062 1.619 1 97.12 206 ARG B N 1
ATOM 4219 C CA . ARG B 1 206 ? 17.375 22.125 2.41 1 97.12 206 ARG B CA 1
ATOM 4220 C C . ARG B 1 206 ? 18.188 20.906 2.785 1 97.12 206 ARG B C 1
ATOM 4222 O O . ARG B 1 206 ? 18.094 20.391 3.906 1 97.12 206 ARG B O 1
ATOM 4229 N N . LEU B 1 207 ? 18.953 20.453 1.834 1 98.06 207 LEU B N 1
ATOM 4230 C CA . LEU B 1 207 ? 19.812 19.297 2.066 1 98.06 207 LEU B CA 1
ATOM 4231 C C . LEU B 1 207 ? 20.875 19.609 3.115 1 98.06 207 LEU B C 1
ATOM 4233 O O . LEU B 1 207 ? 21.156 18.781 3.98 1 98.06 207 LEU B O 1
ATOM 4237 N N . HIS B 1 208 ? 21.406 20.797 3.037 1 97.38 208 HIS B N 1
ATOM 4238 C CA . HIS B 1 208 ? 22.406 21.219 4.016 1 97.38 208 HIS B CA 1
ATOM 4239 C C . HIS B 1 208 ? 21.812 21.25 5.422 1 97.38 208 HIS B C 1
ATOM 4241 O O . HIS B 1 208 ? 22.438 20.781 6.371 1 97.38 208 HIS B O 1
ATOM 4247 N N . LEU B 1 209 ? 20.625 21.75 5.508 1 97.5 209 LEU B N 1
ATOM 4248 C CA . LEU B 1 209 ? 19.953 21.797 6.805 1 97.5 209 LEU B CA 1
ATOM 4249 C C . LEU B 1 209 ? 19.75 20.391 7.355 1 97.5 209 LEU B C 1
ATOM 4251 O O . LEU B 1 209 ? 20.031 20.141 8.531 1 97.5 209 LEU B O 1
ATOM 4255 N N . ALA B 1 210 ? 19.281 19.469 6.547 1 98.38 210 ALA B N 1
ATOM 4256 C CA . ALA B 1 210 ? 19.031 18.078 6.957 1 98.38 210 ALA B CA 1
ATOM 4257 C C . ALA B 1 210 ? 20.312 17.422 7.469 1 98.38 210 ALA B C 1
ATOM 4259 O O . ALA B 1 210 ? 20.297 16.719 8.484 1 98.38 210 ALA B O 1
ATOM 4260 N N . GLN B 1 211 ? 21.344 17.656 6.766 1 97.75 211 GLN B N 1
ATOM 4261 C CA . GLN B 1 211 ? 22.625 17.078 7.145 1 97.75 211 GLN B CA 1
ATOM 4262 C C . GLN B 1 211 ? 23.172 17.719 8.414 1 97.75 211 GLN B C 1
ATOM 4264 O O . GLN B 1 211 ? 23.578 17.016 9.344 1 97.75 211 GLN B O 1
ATOM 4269 N N . GLU B 1 212 ? 23.188 19.031 8.43 1 97.62 212 GLU B N 1
ATOM 4270 C CA . GLU B 1 212 ? 23.75 19.797 9.547 1 97.62 212 GLU B CA 1
ATOM 4271 C C . GLU B 1 212 ? 23.031 19.453 10.852 1 97.62 212 GLU B C 1
ATOM 4273 O O . GLU B 1 212 ? 23.672 19.375 11.906 1 97.62 212 GLU B O 1
ATOM 4278 N N . ARG B 1 213 ? 21.781 19.234 10.789 1 97.56 213 ARG B N 1
ATOM 4279 C CA . ARG B 1 213 ? 20.984 19 11.992 1 97.56 213 ARG B CA 1
ATOM 4280 C C . ARG B 1 213 ? 20.922 17.5 12.328 1 97.56 213 ARG B C 1
ATOM 4282 O O . ARG B 1 213 ? 20.359 17.125 13.352 1 97.56 213 ARG B O 1
ATOM 4289 N N . GLY B 1 214 ? 21.5 16.703 11.43 1 97.75 214 GLY B N 1
ATOM 4290 C CA . GLY B 1 214 ? 21.547 15.273 11.688 1 97.75 214 GLY B CA 1
ATOM 4291 C C . GLY B 1 214 ? 20.25 14.562 11.344 1 97.75 214 GLY B C 1
ATOM 4292 O O . GLY B 1 214 ? 20.016 13.445 11.812 1 97.75 214 GLY B O 1
ATOM 4293 N N . TYR B 1 215 ? 19.359 15.242 10.578 1 98.5 215 TYR B N 1
ATOM 4294 C CA . TYR B 1 215 ? 18.125 14.578 10.164 1 98.5 215 TYR B CA 1
ATOM 4295 C C . TYR B 1 215 ? 18.422 13.461 9.172 1 98.5 215 TYR B C 1
ATOM 4297 O O . TYR B 1 215 ? 17.734 12.438 9.164 1 98.5 215 TYR B O 1
ATOM 4305 N N . ALA B 1 216 ? 19.469 13.625 8.391 1 98.69 216 ALA B N 1
ATOM 4306 C CA . ALA B 1 216 ? 19.844 12.68 7.34 1 98.69 216 ALA B CA 1
ATOM 4307 C C . ALA B 1 216 ? 21.312 12.312 7.43 1 98.69 216 ALA B C 1
ATOM 4309 O O . ALA B 1 216 ? 22.141 13.141 7.836 1 98.69 216 ALA B O 1
ATOM 4310 N N . ASP B 1 217 ? 21.594 11.117 7.062 1 98.75 217 ASP B N 1
ATOM 4311 C CA . ASP B 1 217 ? 22.969 10.633 7.031 1 98.75 217 ASP B CA 1
ATOM 4312 C C . ASP B 1 217 ? 23.609 10.891 5.672 1 98.75 217 ASP B C 1
ATOM 4314 O O . ASP B 1 217 ? 24.828 11.078 5.578 1 98.75 217 ASP B O 1
ATOM 4318 N N . LEU B 1 218 ? 22.828 10.859 4.645 1 98.69 218 LEU B N 1
ATOM 4319 C CA . LEU B 1 218 ? 23.234 11.094 3.262 1 98.69 218 LEU B CA 1
ATOM 4320 C C . LEU B 1 218 ? 22.25 12.031 2.564 1 98.69 218 LEU B C 1
ATOM 4322 O O . LEU B 1 218 ? 21.031 11.914 2.746 1 98.69 218 LEU B O 1
ATOM 4326 N N . THR B 1 219 ? 22.797 13.016 1.889 1 98.75 219 THR B N 1
ATOM 4327 C CA . THR B 1 219 ? 21.984 13.93 1.112 1 98.75 219 THR B CA 1
ATOM 4328 C C . THR B 1 219 ? 22.297 13.828 -0.375 1 98.75 219 THR B C 1
ATOM 4330 O O . THR B 1 219 ? 23.469 13.688 -0.754 1 98.75 219 THR B O 1
ATOM 4333 N N . LEU B 1 220 ? 21.266 13.75 -1.163 1 98.81 220 LEU B N 1
ATOM 4334 C CA . LEU B 1 220 ? 21.406 13.664 -2.613 1 98.81 220 LEU B CA 1
ATOM 4335 C C . LEU B 1 220 ? 20.688 14.828 -3.299 1 98.81 220 LEU B C 1
ATOM 4337 O O . LEU B 1 220 ? 19.516 15.086 -3.041 1 98.81 220 LEU B O 1
ATOM 4341 N N . ASP B 1 221 ? 21.406 15.547 -4.145 1 98.31 221 ASP B N 1
ATOM 4342 C CA . ASP B 1 221 ? 20.844 16.609 -4.969 1 98.31 221 ASP B CA 1
ATOM 4343 C C . ASP B 1 221 ? 20.203 16.047 -6.234 1 98.31 221 ASP B C 1
ATOM 4345 O O . ASP B 1 221 ? 20.906 15.656 -7.172 1 98.31 221 ASP B O 1
ATOM 4349 N N . ALA B 1 222 ? 18.891 16.031 -6.273 1 96.81 222 ALA B N 1
ATOM 4350 C CA . ALA B 1 222 ? 18.141 15.406 -7.363 1 96.81 222 ALA B CA 1
ATOM 4351 C C . ALA B 1 222 ? 18.391 16.125 -8.688 1 96.81 222 ALA B C 1
ATOM 4353 O O . ALA B 1 222 ? 18.125 15.57 -9.758 1 96.81 222 ALA B O 1
ATOM 4354 N N . ALA B 1 223 ? 18.906 17.344 -8.641 1 93.94 223 ALA B N 1
ATOM 4355 C CA . ALA B 1 223 ? 19.234 18.094 -9.852 1 93.94 223 ALA B CA 1
ATOM 4356 C C . ALA B 1 223 ? 20.609 17.719 -10.383 1 93.94 223 ALA B C 1
ATOM 4358 O O . ALA B 1 223 ? 20.906 17.906 -11.562 1 93.94 223 ALA B O 1
ATOM 4359 N N . ALA B 1 224 ? 21.453 17.172 -9.555 1 94.75 224 ALA B N 1
ATOM 4360 C CA . ALA B 1 224 ? 22.859 16.969 -9.93 1 94.75 224 ALA B CA 1
ATOM 4361 C C . ALA B 1 224 ? 23.234 15.492 -9.867 1 94.75 224 ALA B C 1
ATOM 4363 O O . ALA B 1 224 ? 24.156 15.055 -10.562 1 94.75 224 ALA B O 1
ATOM 4364 N N . ASP B 1 225 ? 22.531 14.727 -9.039 1 95.31 225 ASP B N 1
ATOM 4365 C CA . ASP B 1 225 ? 22.906 13.344 -8.789 1 95.31 225 ASP B CA 1
ATOM 4366 C C . ASP B 1 225 ? 22.016 12.375 -9.547 1 95.31 225 ASP B C 1
ATOM 4368 O O . ASP B 1 225 ? 20.859 12.703 -9.859 1 95.31 225 ASP B O 1
ATOM 4372 N N . ASP B 1 226 ? 22.594 11.211 -9.93 1 98 226 ASP B N 1
ATOM 4373 C CA . ASP B 1 226 ? 21.781 10.055 -10.273 1 98 226 ASP B CA 1
ATOM 4374 C C . ASP B 1 226 ? 21.219 9.391 -9.016 1 98 226 ASP B C 1
ATOM 4376 O O . ASP B 1 226 ? 21.828 8.469 -8.477 1 98 226 ASP B O 1
ATOM 4380 N N . VAL B 1 227 ? 20.094 9.836 -8.578 1 98.62 227 VAL B N 1
ATOM 4381 C CA . VAL B 1 227 ? 19.516 9.477 -7.289 1 98.62 227 VAL B CA 1
ATOM 4382 C C . VAL B 1 227 ? 19.375 7.961 -7.188 1 98.62 227 VAL B C 1
ATOM 4384 O O . VAL B 1 227 ? 19.703 7.367 -6.16 1 98.62 227 VAL B O 1
ATOM 4387 N N . GLU B 1 228 ? 18.891 7.305 -8.227 1 98.5 228 GLU B N 1
ATOM 4388 C CA . GLU B 1 228 ? 18.703 5.855 -8.227 1 98.5 228 GLU B CA 1
ATOM 4389 C C . GLU B 1 228 ? 20.031 5.125 -8.008 1 98.5 228 GLU B C 1
ATOM 4391 O O . GLU B 1 228 ? 20.125 4.258 -7.137 1 98.5 228 GLU B O 1
ATOM 4396 N N . ALA B 1 229 ? 21.047 5.484 -8.742 1 98.56 229 ALA B N 1
ATOM 4397 C CA . ALA B 1 229 ? 22.359 4.844 -8.633 1 98.56 229 ALA B CA 1
ATOM 4398 C C . ALA B 1 229 ? 22.969 5.074 -7.254 1 98.56 229 ALA B C 1
ATOM 4400 O O . ALA B 1 229 ? 23.547 4.156 -6.66 1 98.56 229 ALA B O 1
ATOM 4401 N N . ARG B 1 230 ? 22.812 6.301 -6.766 1 98.69 230 ARG B N 1
ATOM 4402 C CA . ARG B 1 230 ? 23.406 6.652 -5.48 1 98.69 230 ARG B CA 1
ATOM 4403 C C . ARG B 1 230 ? 22.734 5.902 -4.336 1 98.69 230 ARG B C 1
ATOM 4405 O O . ARG B 1 230 ? 23.391 5.473 -3.391 1 98.69 230 ARG B O 1
ATOM 4412 N N . ILE B 1 231 ? 21.469 5.762 -4.371 1 98.81 231 ILE B N 1
ATOM 4413 C CA . ILE B 1 231 ? 20.75 5.027 -3.328 1 98.81 231 ILE B CA 1
ATOM 4414 C C . ILE B 1 231 ? 21.094 3.543 -3.414 1 98.81 231 ILE B C 1
ATOM 4416 O O . ILE B 1 231 ? 21.297 2.885 -2.391 1 98.81 231 ILE B O 1
ATOM 4420 N N . LEU B 1 232 ? 21.156 3.021 -4.633 1 98.44 232 LEU B N 1
ATOM 4421 C CA . LEU B 1 232 ? 21.562 1.632 -4.805 1 98.44 232 LEU B CA 1
ATOM 4422 C C . LEU B 1 232 ? 22.938 1.389 -4.176 1 98.44 232 LEU B C 1
ATOM 4424 O O . LEU B 1 232 ? 23.125 0.411 -3.449 1 98.44 232 LEU B O 1
ATOM 4428 N N . GLU B 1 233 ? 23.828 2.285 -4.434 1 98.31 233 GLU B N 1
ATOM 4429 C CA . GLU B 1 233 ? 25.172 2.184 -3.869 1 98.31 233 GLU B CA 1
ATOM 4430 C C . GLU B 1 233 ? 25.141 2.277 -2.348 1 98.31 233 GLU B C 1
ATOM 4432 O O . GLU B 1 233 ? 25.766 1.475 -1.657 1 98.31 233 GLU B O 1
ATOM 4437 N N . ALA B 1 234 ? 24.328 3.195 -1.817 1 98.44 234 ALA B N 1
ATOM 4438 C CA . ALA B 1 234 ? 24.281 3.463 -0.383 1 98.44 234 ALA B CA 1
ATOM 4439 C C . ALA B 1 234 ? 23.609 2.318 0.366 1 98.44 234 ALA B C 1
ATOM 4441 O O . ALA B 1 234 ? 23.703 2.227 1.593 1 98.44 234 ALA B O 1
ATOM 4442 N N . THR B 1 235 ? 22.953 1.442 -0.343 1 98 235 THR B N 1
ATOM 4443 C CA . THR B 1 235 ? 22.188 0.382 0.296 1 98 235 THR B CA 1
ATOM 4444 C C . THR B 1 235 ? 22.75 -0.989 -0.06 1 98 235 THR B C 1
ATOM 4446 O O . THR B 1 235 ? 22.047 -2 0.04 1 98 235 THR B O 1
ATOM 4449 N N . GLY B 1 236 ? 23.969 -1.03 -0.521 1 96 236 GLY B N 1
ATOM 4450 C CA . GLY B 1 236 ? 24.609 -2.293 -0.852 1 96 236 GLY B CA 1
ATOM 4451 C C . GLY B 1 236 ? 23.984 -2.982 -2.051 1 96 236 GLY B C 1
ATOM 4452 O O . GLY B 1 236 ? 23.969 -4.211 -2.125 1 96 236 GLY B O 1
ATOM 4453 N N . GLY B 1 237 ? 23.391 -2.18 -2.883 1 96.06 237 GLY B N 1
ATOM 4454 C CA . GLY B 1 237 ? 22.859 -2.709 -4.125 1 96.06 237 GLY B CA 1
ATOM 4455 C C . GLY B 1 237 ? 21.422 -3.215 -3.99 1 96.06 237 GLY B C 1
ATOM 4456 O O . GLY B 1 237 ? 20.891 -3.811 -4.922 1 96.06 237 GLY B O 1
ATOM 4457 N N . LEU B 1 238 ? 20.734 -3 -2.938 1 95.88 238 LEU B N 1
ATOM 4458 C CA . LEU B 1 238 ? 19.406 -3.549 -2.695 1 95.88 238 LEU B CA 1
ATOM 4459 C C . LEU B 1 238 ? 18.312 -2.525 -3.027 1 95.88 238 LEU B C 1
ATOM 4461 O O . LEU B 1 238 ? 17.266 -2.879 -3.572 1 95.88 238 LEU B O 1
ATOM 4465 N N . GLY B 1 239 ? 18.531 -1.241 -2.721 1 98.12 239 GLY B N 1
ATOM 4466 C CA . GLY B 1 239 ? 17.516 -0.198 -2.66 1 98.12 239 GLY B CA 1
ATOM 4467 C C . GLY B 1 239 ? 17.047 0.099 -1.247 1 98.12 239 GLY B C 1
ATOM 4468 O O . GLY B 1 239 ? 17.391 -0.625 -0.309 1 98.12 239 GLY B O 1
ATOM 4469 N N . ALA B 1 240 ? 16.312 1.131 -1.134 1 98.88 240 ALA B N 1
ATOM 4470 C CA . ALA B 1 240 ? 15.859 1.555 0.187 1 98.88 240 ALA B CA 1
ATOM 4471 C C . ALA B 1 240 ? 14.805 0.595 0.737 1 98.88 240 ALA B C 1
ATOM 4473 O O . ALA B 1 240 ? 13.93 0.133 0.001 1 98.88 240 ALA B O 1
ATOM 4474 N N . ASP B 1 241 ? 14.859 0.317 2.064 1 98.75 241 ASP B N 1
ATOM 4475 C CA . ASP B 1 241 ? 13.883 -0.539 2.734 1 98.75 241 ASP B CA 1
ATOM 4476 C C . ASP B 1 241 ? 12.531 0.156 2.854 1 98.75 241 ASP B C 1
ATOM 4478 O O . ASP B 1 241 ? 11.484 -0.502 2.889 1 98.75 241 ASP B O 1
ATOM 4482 N N . ALA B 1 242 ? 12.586 1.462 2.951 1 98.88 242 ALA B N 1
ATOM 4483 C CA . ALA B 1 242 ? 11.398 2.314 3.039 1 98.88 242 ALA B CA 1
ATOM 4484 C C . ALA B 1 242 ? 11.633 3.641 2.32 1 98.88 242 ALA B C 1
ATOM 4486 O O . ALA B 1 242 ? 12.734 4.188 2.348 1 98.88 242 ALA B O 1
ATOM 4487 N N . VAL B 1 243 ? 10.57 4.113 1.665 1 98.94 243 VAL B N 1
ATOM 4488 C CA . VAL B 1 243 ? 10.617 5.41 1 1 98.94 243 VAL B CA 1
ATOM 4489 C C . VAL B 1 243 ? 9.453 6.277 1.471 1 98.94 243 VAL B C 1
ATOM 4491 O O . VAL B 1 243 ? 8.32 5.793 1.591 1 98.94 243 VAL B O 1
ATOM 4494 N N . ILE B 1 244 ? 9.703 7.488 1.832 1 98.94 244 ILE B N 1
ATOM 4495 C CA . ILE B 1 244 ? 8.672 8.477 2.148 1 98.94 244 ILE B CA 1
ATOM 4496 C C . ILE B 1 244 ? 8.68 9.578 1.093 1 98.94 244 ILE B C 1
ATOM 4498 O O . ILE B 1 244 ? 9.641 10.344 0.99 1 98.94 244 ILE B O 1
ATOM 4502 N N . GLU B 1 245 ? 7.672 9.609 0.316 1 98.81 245 GLU B N 1
ATOM 4503 C CA . GLU B 1 245 ? 7.523 10.586 -0.761 1 98.81 245 GLU B CA 1
ATOM 4504 C C . GLU B 1 245 ? 6.773 11.82 -0.284 1 98.81 245 GLU B C 1
ATOM 4506 O O . GLU B 1 245 ? 5.559 11.781 -0.086 1 98.81 245 GLU B O 1
ATOM 4511 N N . CYS B 1 246 ? 7.523 12.914 -0.07 1 97.81 246 CYS B N 1
ATOM 4512 C CA . CYS B 1 246 ? 6.992 14.148 0.489 1 97.81 246 CYS B CA 1
ATOM 4513 C C . CYS B 1 246 ? 7.066 15.281 -0.528 1 97.81 246 CYS B C 1
ATOM 4515 O O . CYS B 1 246 ? 6.621 16.406 -0.254 1 97.81 246 CYS B O 1
ATOM 4517 N N . ALA B 1 247 ? 7.578 15.047 -1.673 1 96.31 247 ALA B N 1
ATOM 4518 C CA . ALA B 1 247 ? 7.863 16.125 -2.621 1 96.31 247 ALA B CA 1
ATOM 4519 C C . ALA B 1 247 ? 6.633 16.453 -3.459 1 96.31 247 ALA B C 1
ATOM 4521 O O . ALA B 1 247 ? 6.258 17.625 -3.586 1 96.31 247 ALA B O 1
ATOM 4522 N N . GLY B 1 248 ? 6.016 15.398 -4.043 1 93.62 248 GLY B N 1
ATOM 4523 C CA . GLY B 1 248 ? 4.828 15.609 -4.855 1 93.62 248 GLY B CA 1
ATOM 4524 C C . GLY B 1 248 ? 5.129 16.234 -6.203 1 93.62 248 GLY B C 1
ATOM 4525 O O . GLY B 1 248 ? 4.285 16.938 -6.773 1 93.62 248 GLY B O 1
ATOM 4526 N N . GLY B 1 249 ? 6.324 16.078 -6.637 1 92.25 249 GLY B N 1
ATOM 4527 C CA . GLY B 1 249 ? 6.695 16.625 -7.938 1 92.25 249 GLY B CA 1
ATOM 4528 C C . GLY B 1 249 ? 6.266 15.734 -9.094 1 92.25 249 GLY B C 1
ATOM 4529 O O . GLY B 1 249 ? 5.703 14.656 -8.875 1 92.25 249 GLY B O 1
ATOM 4530 N N . ARG B 1 250 ? 6.504 16.172 -10.25 1 90.5 250 ARG B N 1
ATOM 4531 C CA . ARG B 1 250 ? 6.055 15.508 -11.477 1 90.5 250 ARG B CA 1
ATOM 4532 C C . ARG B 1 250 ? 6.629 14.102 -11.578 1 90.5 250 ARG B C 1
ATOM 4534 O O . ARG B 1 250 ? 5.922 13.164 -11.953 1 90.5 250 ARG B O 1
ATOM 4541 N N . ASP B 1 251 ? 7.906 13.906 -11.141 1 93.44 251 ASP B N 1
ATOM 4542 C CA . ASP B 1 251 ? 8.57 12.625 -11.383 1 93.44 251 ASP B CA 1
ATOM 4543 C C . ASP B 1 251 ? 8.898 11.922 -10.07 1 93.44 251 ASP B C 1
ATOM 4545 O O . ASP B 1 251 ? 9.555 10.875 -10.062 1 93.44 251 ASP B O 1
ATOM 4549 N N . THR B 1 252 ? 8.492 12.461 -8.992 1 96.94 252 THR B N 1
ATOM 4550 C CA . THR B 1 252 ? 8.977 11.953 -7.715 1 96.94 252 THR B CA 1
ATOM 4551 C C . THR B 1 252 ? 8.305 10.625 -7.371 1 96.94 252 THR B C 1
ATOM 4553 O O . THR B 1 252 ? 8.906 9.789 -6.695 1 96.94 252 THR B O 1
ATOM 4556 N N . PHE B 1 253 ? 7.125 10.438 -7.871 1 97.56 253 PHE B N 1
ATOM 4557 C CA . PHE B 1 253 ? 6.523 9.125 -7.656 1 97.56 253 PHE B CA 1
ATOM 4558 C C . PHE B 1 253 ? 7.336 8.039 -8.359 1 97.56 253 PHE B C 1
ATOM 4560 O O . PHE B 1 253 ? 7.582 6.98 -7.785 1 97.56 253 PHE B O 1
ATOM 4567 N N . GLN B 1 254 ? 7.738 8.297 -9.609 1 97.75 254 GLN B N 1
ATOM 4568 C CA . GLN B 1 254 ? 8.586 7.359 -10.344 1 97.75 254 GLN B CA 1
ATOM 4569 C C . GLN B 1 254 ? 9.875 7.074 -9.578 1 97.75 254 GLN B C 1
ATOM 4571 O O . GLN B 1 254 ? 10.273 5.918 -9.43 1 97.75 254 GLN B O 1
ATOM 4576 N N . THR B 1 255 ? 10.469 8.117 -9.086 1 98.25 255 THR B N 1
ATOM 4577 C CA . THR B 1 255 ? 11.695 7.945 -8.305 1 98.25 255 THR B CA 1
ATOM 4578 C C . THR B 1 255 ? 11.43 7.082 -7.074 1 98.25 255 THR B C 1
ATOM 4580 O O . THR B 1 255 ? 12.227 6.199 -6.746 1 98.25 255 THR B O 1
ATOM 4583 N N . ALA B 1 256 ? 10.336 7.312 -6.434 1 98.69 256 ALA B N 1
ATOM 4584 C CA . ALA B 1 256 ? 10.008 6.633 -5.184 1 98.69 256 ALA B CA 1
ATOM 4585 C C . ALA B 1 256 ? 9.992 5.117 -5.371 1 98.69 256 ALA B C 1
ATOM 4587 O O . ALA B 1 256 ? 10.641 4.387 -4.625 1 98.69 256 ALA B O 1
ATOM 4588 N N . TRP B 1 257 ? 9.266 4.602 -6.359 1 97.88 257 TRP B N 1
ATOM 4589 C CA . TRP B 1 257 ? 9.18 3.15 -6.48 1 97.88 257 TRP B CA 1
ATOM 4590 C C . TRP B 1 257 ? 10.469 2.576 -7.055 1 97.88 257 TRP B C 1
ATOM 4592 O O . TRP B 1 257 ? 10.836 1.433 -6.77 1 97.88 257 TRP B O 1
ATOM 4602 N N . LYS B 1 258 ? 11.258 3.379 -7.863 1 98.12 258 LYS B N 1
ATOM 4603 C CA . LYS B 1 258 ? 12.492 2.881 -8.469 1 98.12 258 LYS B CA 1
ATOM 4604 C C . LYS B 1 258 ? 13.578 2.68 -7.414 1 98.12 258 LYS B C 1
ATOM 4606 O O . LYS B 1 258 ? 14.352 1.726 -7.488 1 98.12 258 LYS B O 1
ATOM 4611 N N . VAL B 1 259 ? 13.586 3.535 -6.438 1 98.69 259 VAL B N 1
ATOM 4612 C CA . VAL B 1 259 ? 14.688 3.477 -5.473 1 98.69 259 VAL B CA 1
ATOM 4613 C C . VAL B 1 259 ? 14.336 2.498 -4.355 1 98.69 259 VAL B C 1
ATOM 4615 O O . VAL B 1 259 ? 15.203 2.133 -3.551 1 98.69 259 VAL B O 1
ATOM 4618 N N . ALA B 1 260 ? 13.117 2.145 -4.223 1 98.62 260 ALA B N 1
ATOM 4619 C CA . ALA B 1 260 ? 12.695 1.165 -3.225 1 98.62 260 ALA B CA 1
ATOM 4620 C C . ALA B 1 260 ? 13.18 -0.235 -3.59 1 98.62 260 ALA B C 1
ATOM 4622 O O . ALA B 1 260 ? 13.07 -0.652 -4.746 1 98.62 260 ALA B O 1
ATOM 4623 N N . ARG B 1 261 ? 13.719 -0.952 -2.654 1 98.06 261 ARG B N 1
ATOM 4624 C CA . ARG B 1 261 ? 14.109 -2.332 -2.934 1 98.06 261 ARG B CA 1
ATOM 4625 C C . ARG B 1 261 ? 12.875 -3.219 -3.105 1 98.06 261 ARG B C 1
ATOM 4627 O O . ARG B 1 261 ? 11.766 -2.824 -2.748 1 98.06 261 ARG B O 1
ATOM 4634 N N . PRO B 1 262 ? 13.008 -4.445 -3.682 1 97.69 262 PRO B N 1
ATOM 4635 C CA . PRO B 1 262 ? 11.867 -5.355 -3.764 1 97.69 262 PRO B CA 1
ATOM 4636 C C . PRO B 1 262 ? 11.25 -5.652 -2.398 1 97.69 262 PRO B C 1
ATOM 4638 O O . PRO B 1 262 ? 11.969 -5.836 -1.416 1 97.69 262 PRO B O 1
ATOM 4641 N N . ASN B 1 263 ? 9.859 -5.566 -2.375 1 98 263 ASN B N 1
ATOM 4642 C CA . ASN B 1 263 ? 9.047 -5.82 -1.189 1 98 263 ASN B CA 1
ATOM 4643 C C . ASN B 1 263 ? 9.188 -4.695 -0.166 1 98 263 ASN B C 1
ATOM 4645 O O . ASN B 1 263 ? 8.961 -4.906 1.026 1 98 263 ASN B O 1
ATOM 4649 N N . ALA B 1 264 ? 9.648 -3.52 -0.619 1 98.5 264 ALA B N 1
ATOM 4650 C CA . ALA B 1 264 ? 9.719 -2.355 0.26 1 98.5 264 ALA B CA 1
ATOM 4651 C C . ALA B 1 264 ? 8.359 -1.669 0.375 1 98.5 264 ALA B C 1
ATOM 4653 O O . ALA B 1 264 ? 7.422 -2.008 -0.35 1 98.5 264 ALA B O 1
ATOM 4654 N N . THR B 1 265 ? 8.273 -0.731 1.335 1 98.75 265 THR B N 1
ATOM 4655 C CA . THR B 1 265 ? 7.105 0.122 1.506 1 98.75 265 THR B CA 1
ATOM 4656 C C . THR B 1 265 ? 7.406 1.549 1.056 1 98.75 265 THR B C 1
ATOM 4658 O O . THR B 1 265 ? 8.453 2.107 1.398 1 98.75 265 THR B O 1
ATOM 4661 N N . VAL B 1 266 ? 6.52 2.037 0.262 1 98.81 266 VAL B N 1
ATOM 4662 C CA . VAL B 1 266 ? 6.562 3.43 -0.173 1 98.81 266 VAL B CA 1
ATOM 4663 C C . VAL B 1 266 ? 5.387 4.195 0.429 1 98.81 266 VAL B C 1
ATOM 4665 O O . VAL B 1 266 ? 4.23 3.945 0.08 1 98.81 266 VAL B O 1
ATOM 4668 N N . ALA B 1 267 ? 5.684 5.094 1.332 1 98.75 267 ALA B N 1
ATOM 4669 C CA . ALA B 1 267 ? 4.68 5.996 1.888 1 98.75 267 ALA B CA 1
ATOM 4670 C C . ALA B 1 267 ? 4.539 7.25 1.029 1 98.75 267 ALA B C 1
ATOM 4672 O O . ALA B 1 267 ? 5.508 7.98 0.819 1 98.75 267 ALA B O 1
ATOM 4673 N N . VAL B 1 268 ? 3.334 7.453 0.512 1 98.12 268 VAL B N 1
ATOM 4674 C CA . VAL B 1 268 ? 3.061 8.617 -0.324 1 98.12 268 VAL B CA 1
ATOM 4675 C C . VAL B 1 268 ? 2.213 9.625 0.45 1 98.12 268 VAL B C 1
ATOM 4677 O O . VAL B 1 268 ? 0.984 9.516 0.483 1 98.12 268 VAL B O 1
ATOM 4680 N N . VAL B 1 269 ? 2.84 10.664 0.934 1 95.44 269 VAL B N 1
ATOM 4681 C CA . VAL B 1 269 ? 2.119 11.578 1.812 1 95.44 269 VAL B CA 1
ATOM 4682 C C . VAL B 1 269 ? 1.948 12.93 1.122 1 95.44 269 VAL B C 1
ATOM 4684 O O . VAL B 1 269 ? 1.137 13.758 1.551 1 95.44 269 VAL B O 1
ATOM 4687 N N . ALA B 1 270 ? 2.658 13.148 0.03 1 93.38 270 ALA B N 1
ATOM 4688 C CA . ALA B 1 270 ? 2.545 14.398 -0.712 1 93.38 270 ALA B CA 1
ATOM 4689 C C . ALA B 1 270 ? 1.203 14.492 -1.434 1 93.38 270 ALA B C 1
ATOM 4691 O O . ALA B 1 270 ? 0.647 13.477 -1.853 1 93.38 270 ALA B O 1
ATOM 4692 N N . MET B 1 271 ? 0.74 15.68 -1.552 1 88.12 271 MET B N 1
ATOM 4693 C CA . MET B 1 271 ? -0.45 15.953 -2.354 1 88.12 271 MET B CA 1
ATOM 4694 C C . MET B 1 271 ? -0.08 16.188 -3.814 1 88.12 271 MET B C 1
ATOM 4696 O O . MET B 1 271 ? 0.731 17.062 -4.117 1 88.12 271 MET B O 1
ATOM 4700 N N . TYR B 1 272 ? -0.644 15.391 -4.684 1 89.94 272 TYR B N 1
ATOM 4701 C CA . TYR B 1 272 ? -0.454 15.555 -6.117 1 89.94 272 TYR B CA 1
ATOM 4702 C C . TYR B 1 272 ? -1.638 16.281 -6.746 1 89.94 272 TYR B C 1
ATOM 4704 O O . TYR B 1 272 ? -2.771 16.156 -6.277 1 89.94 272 TYR B O 1
ATOM 4712 N N . GLU B 1 273 ? -1.352 17.016 -7.773 1 87.56 273 GLU B N 1
ATOM 4713 C CA . GLU B 1 273 ? -2.416 17.75 -8.445 1 87.56 273 GLU B CA 1
ATOM 4714 C C . GLU B 1 273 ? -2.928 16.984 -9.664 1 87.56 273 GLU B C 1
ATOM 4716 O O . GLU B 1 273 ? -3.936 17.375 -10.266 1 87.56 273 GLU B O 1
ATOM 4721 N N . GLU B 1 274 ? -2.199 15.969 -10.031 1 91.62 274 GLU B N 1
ATOM 4722 C CA . GLU B 1 274 ? -2.596 15.156 -11.18 1 91.62 274 GLU B CA 1
ATOM 4723 C C . GLU B 1 274 ? -2.336 13.68 -10.93 1 91.62 274 GLU B C 1
ATOM 4725 O O . GLU B 1 274 ? -1.644 13.312 -9.977 1 91.62 274 GLU B O 1
ATOM 4730 N N . ALA B 1 275 ? -2.916 12.906 -11.82 1 94.69 275 ALA B N 1
ATOM 4731 C CA . ALA B 1 275 ? -2.699 11.469 -11.727 1 94.69 275 ALA B CA 1
ATOM 4732 C C . ALA B 1 275 ? -1.244 11.109 -12.016 1 94.69 275 ALA B C 1
ATOM 4734 O O . ALA B 1 275 ? -0.578 11.789 -12.805 1 94.69 275 ALA B O 1
ATOM 4735 N N . GLN B 1 276 ? -0.775 10.141 -11.336 1 96.38 276 GLN B N 1
ATOM 4736 C CA . GLN B 1 276 ? 0.549 9.586 -11.602 1 96.38 276 GLN B CA 1
ATOM 4737 C C . GLN B 1 276 ? 0.452 8.273 -12.367 1 96.38 276 GLN B C 1
ATOM 4739 O O . GLN B 1 276 ? -0.591 7.617 -12.352 1 96.38 276 GLN B O 1
ATOM 4744 N N . SER B 1 277 ? 1.509 7.973 -13.078 1 96.38 277 SER B N 1
ATOM 4745 C CA . SER B 1 277 ? 1.583 6.691 -13.766 1 96.38 277 SER B CA 1
ATOM 4746 C C . SER B 1 277 ? 2.039 5.582 -12.82 1 96.38 277 SER B C 1
ATOM 4748 O O . SER B 1 277 ? 3.074 5.707 -12.164 1 96.38 277 SER B O 1
ATOM 4750 N N . LEU B 1 278 ? 1.223 4.555 -12.695 1 96.06 278 LEU B N 1
ATOM 4751 C CA . LEU B 1 278 ? 1.574 3.342 -11.961 1 96.06 278 LEU B CA 1
ATOM 4752 C C . LEU B 1 278 ? 1.969 2.223 -12.914 1 96.06 278 LEU B C 1
ATOM 4754 O O . LEU B 1 278 ? 1.104 1.517 -13.445 1 96.06 278 LEU B O 1
ATOM 4758 N N . PRO B 1 279 ? 3.244 2.049 -13.203 1 94.5 279 PRO B N 1
ATOM 4759 C CA . PRO B 1 279 ? 3.672 1.104 -14.234 1 94.5 279 PRO B CA 1
ATOM 4760 C C . PRO B 1 279 ? 3.746 -0.333 -13.727 1 94.5 279 PRO B C 1
ATOM 4762 O O . PRO B 1 279 ? 4.828 -0.924 -13.695 1 94.5 279 PRO B O 1
ATOM 4765 N N . LEU B 1 280 ? 2.623 -0.893 -13.477 1 92.56 280 LEU B N 1
ATOM 4766 C CA . LEU B 1 280 ? 2.518 -2.217 -12.867 1 92.56 280 LEU B CA 1
ATOM 4767 C C . LEU B 1 280 ? 3.248 -3.258 -13.711 1 92.56 280 LEU B C 1
ATOM 4769 O O . LEU B 1 280 ? 3.824 -4.203 -13.172 1 92.56 280 LEU B O 1
ATOM 4773 N N . HIS B 1 281 ? 3.299 -3.119 -15.023 1 89.31 281 HIS B N 1
ATOM 4774 C CA . HIS B 1 281 ? 3.959 -4.082 -15.898 1 89.31 281 HIS B CA 1
ATOM 4775 C C . HIS B 1 281 ? 5.473 -4.023 -15.742 1 89.31 281 HIS B C 1
ATOM 4777 O O . HIS B 1 281 ? 6.164 -5.023 -15.945 1 89.31 281 HIS B O 1
ATOM 4783 N N . LEU B 1 282 ? 5.953 -2.834 -15.312 1 89.69 282 LEU B N 1
ATOM 4784 C CA . LEU B 1 282 ? 7.391 -2.676 -15.102 1 89.69 282 LEU B CA 1
ATOM 4785 C C . LEU B 1 282 ? 7.77 -3.033 -13.672 1 89.69 282 LEU B C 1
ATOM 4787 O O . LEU B 1 282 ? 8.922 -3.375 -13.398 1 89.69 282 LEU B O 1
ATOM 4791 N N . MET B 1 283 ? 6.762 -2.963 -12.805 1 89.75 283 MET B N 1
ATOM 4792 C CA . MET B 1 283 ? 7.008 -3.172 -11.383 1 89.75 283 MET B CA 1
ATOM 4793 C C . MET B 1 283 ? 6.797 -4.633 -11 1 89.75 283 MET B C 1
ATOM 4795 O O . MET B 1 283 ? 7.09 -5.035 -9.875 1 89.75 283 MET B O 1
ATOM 4799 N N . TYR B 1 284 ? 6.277 -5.336 -12.055 1 82.56 284 TYR B N 1
ATOM 4800 C CA . TYR B 1 284 ? 5.953 -6.723 -11.734 1 82.56 284 TYR B CA 1
ATOM 4801 C C . TYR B 1 284 ? 7.18 -7.457 -11.203 1 82.56 284 TYR B C 1
ATOM 4803 O O . TYR B 1 284 ? 8.242 -7.441 -11.836 1 82.56 284 TYR B O 1
ATOM 4811 N N . GLY B 1 285 ? 7.129 -7.984 -10.008 1 86.88 285 GLY B N 1
ATOM 4812 C CA . GLY B 1 285 ? 8.234 -8.688 -9.375 1 86.88 285 GLY B CA 1
ATOM 4813 C C . GLY B 1 285 ? 8.867 -7.91 -8.234 1 86.88 285 GLY B C 1
ATOM 4814 O O . GLY B 1 285 ? 9.57 -8.484 -7.398 1 86.88 285 GLY B O 1
ATOM 4815 N N . LYS B 1 286 ? 8.641 -6.559 -8.266 1 93.44 286 LYS B N 1
ATOM 4816 C CA . LYS B 1 286 ? 9.18 -5.785 -7.148 1 93.44 286 LYS B CA 1
ATOM 4817 C C . LYS B 1 286 ? 8.336 -5.969 -5.895 1 93.44 286 LYS B C 1
ATOM 4819 O O . LYS B 1 286 ? 8.844 -5.859 -4.777 1 93.44 286 LYS B O 1
ATOM 4824 N N . ASN B 1 287 ? 7.027 -6.191 -6.113 1 97.25 287 ASN B N 1
ATOM 4825 C CA . ASN B 1 287 ? 6.105 -6.484 -5.02 1 97.25 287 ASN B CA 1
ATOM 4826 C C . ASN B 1 287 ? 6.137 -5.395 -3.951 1 97.25 287 ASN B C 1
ATOM 4828 O O . ASN B 1 287 ? 6.316 -5.684 -2.768 1 97.25 287 ASN B O 1
ATOM 4832 N N . LEU B 1 288 ? 5.84 -4.152 -4.348 1 98.25 288 LEU B N 1
ATOM 4833 C CA . LEU B 1 288 ? 5.898 -3.018 -3.43 1 98.25 288 LEU B CA 1
ATOM 4834 C C . LEU B 1 288 ? 4.562 -2.828 -2.717 1 98.25 288 LEU B C 1
ATOM 4836 O O . LEU B 1 288 ? 3.516 -3.219 -3.234 1 98.25 288 LEU B O 1
ATOM 4840 N N . THR B 1 289 ? 4.625 -2.293 -1.546 1 98.44 289 THR B N 1
ATOM 4841 C CA . THR B 1 289 ? 3.475 -1.761 -0.826 1 98.44 289 THR B CA 1
ATOM 4842 C C . THR B 1 289 ? 3.455 -0.236 -0.887 1 98.44 289 THR B C 1
ATOM 4844 O O . THR B 1 289 ? 4.438 0.416 -0.525 1 98.44 289 THR B O 1
ATOM 4847 N N . PHE B 1 290 ? 2.385 0.291 -1.398 1 98.44 290 PHE B N 1
ATOM 4848 C CA . PHE B 1 290 ? 2.16 1.731 -1.358 1 98.44 290 PHE B CA 1
ATOM 4849 C C . PHE B 1 290 ? 1.139 2.09 -0.285 1 98.44 290 PHE B C 1
ATOM 4851 O O . PHE B 1 290 ? 0.02 1.572 -0.289 1 98.44 290 PHE B O 1
ATOM 4858 N N . ARG B 1 291 ? 1.524 2.916 0.643 1 98.25 291 ARG B N 1
ATOM 4859 C CA . ARG B 1 291 ? 0.587 3.494 1.601 1 98.25 291 ARG B CA 1
ATOM 4860 C C . ARG B 1 291 ? 0.432 4.996 1.377 1 98.25 291 ARG B C 1
ATOM 4862 O O . ARG B 1 291 ? 1.42 5.73 1.37 1 98.25 291 ARG B O 1
ATOM 4869 N N . THR B 1 292 ? -0.881 5.387 1.179 1 97.19 292 THR B N 1
ATOM 4870 C CA . THR B 1 292 ? -1.097 6.754 0.723 1 97.19 292 THR B CA 1
ATOM 4871 C C . THR B 1 292 ? -2.047 7.492 1.661 1 97.19 292 THR B C 1
ATOM 4873 O O . THR B 1 292 ? -2.902 6.875 2.299 1 97.19 292 THR B O 1
ATOM 4876 N N . GLY B 1 293 ? -1.859 8.867 1.647 1 92.88 293 GLY B N 1
ATOM 4877 C CA . GLY B 1 293 ? -2.99 9.617 2.168 1 92.88 293 GLY B CA 1
ATOM 4878 C C . GLY B 1 293 ? -2.578 10.836 2.963 1 92.88 293 GLY B C 1
ATOM 4879 O O . GLY B 1 293 ? -1.389 11.141 3.082 1 92.88 293 GLY B O 1
ATOM 4880 N N . GLY B 1 294 ? -3.588 11.562 3.338 1 93.56 294 GLY B N 1
ATOM 4881 C CA . GLY B 1 294 ? -3.438 12.695 4.23 1 93.56 294 GLY B CA 1
ATOM 4882 C C . GLY B 1 294 ? -3.352 12.305 5.691 1 93.56 294 GLY B C 1
ATOM 4883 O O . GLY B 1 294 ? -3.924 11.289 6.102 1 93.56 294 GLY B O 1
ATOM 4884 N N . VAL B 1 295 ? -2.791 13.086 6.48 1 95.75 295 VAL B N 1
ATOM 4885 C CA . VAL B 1 295 ? -2.43 12.828 7.871 1 95.75 295 VAL B CA 1
ATOM 4886 C C . VAL B 1 295 ? -3.691 12.578 8.695 1 95.75 295 VAL B C 1
ATOM 4888 O O . VAL B 1 295 ? -4.715 13.234 8.492 1 95.75 295 VAL B O 1
ATOM 4891 N N . ASP B 1 296 ? -3.707 11.461 9.703 1 92.75 296 ASP B N 1
ATOM 4892 C CA . ASP B 1 296 ? -4.711 11.258 10.742 1 92.75 296 ASP B CA 1
ATOM 4893 C C . ASP B 1 296 ? -4.285 11.914 12.055 1 92.75 296 ASP B C 1
ATOM 4895 O O . ASP B 1 296 ? -5.043 11.914 13.031 1 92.75 296 ASP B O 1
ATOM 4899 N N . ALA B 1 297 ? -3.391 12.766 12.109 1 95.38 297 ALA B N 1
ATOM 4900 C CA . ALA B 1 297 ? -2.857 13.578 13.203 1 95.38 297 ALA B CA 1
ATOM 4901 C C . ALA B 1 297 ? -3.307 13.047 14.555 1 95.38 297 ALA B C 1
ATOM 4903 O O . ALA B 1 297 ? -3.723 13.812 15.43 1 95.38 297 ALA B O 1
ATOM 4904 N N . THR B 1 298 ? -3.24 11.773 14.875 1 96.06 298 THR B N 1
ATOM 4905 C CA . THR B 1 298 ? -3.76 11.164 16.094 1 96.06 298 THR B CA 1
ATOM 4906 C C . THR B 1 298 ? -2.699 11.148 17.188 1 96.06 298 THR B C 1
ATOM 4908 O O . THR B 1 298 ? -2.963 10.719 18.312 1 96.06 298 THR B O 1
ATOM 4911 N N . HIS B 1 299 ? -1.515 11.75 16.906 1 97.38 299 HIS B N 1
ATOM 4912 C CA . HIS B 1 299 ? -0.406 11.57 17.844 1 97.38 299 HIS B CA 1
ATOM 4913 C C . HIS B 1 299 ? 0.063 12.906 18.406 1 97.38 299 HIS B C 1
ATOM 4915 O O . HIS B 1 299 ? 1.219 13.047 18.812 1 97.38 299 HIS B O 1
ATOM 4921 N N . SER B 1 300 ? -0.746 13.875 18.453 1 97.62 300 SER B N 1
ATOM 4922 C CA . SER B 1 300 ? -0.338 15.227 18.828 1 97.62 300 SER B CA 1
ATOM 4923 C C . SER B 1 300 ? 0.248 15.25 20.234 1 97.62 300 SER B C 1
ATOM 4925 O O . SER B 1 300 ? 1.315 15.82 20.469 1 97.62 300 SER B O 1
ATOM 4927 N N . ALA B 1 301 ? -0.412 14.594 21.188 1 97.56 301 ALA B N 1
ATOM 4928 C CA . ALA B 1 301 ? 0.064 14.594 22.562 1 97.56 301 ALA B CA 1
ATOM 4929 C C . ALA B 1 301 ? 1.419 13.898 22.672 1 97.56 301 ALA B C 1
ATOM 4931 O O . ALA B 1 301 ? 2.303 14.359 23.406 1 97.56 301 ALA B O 1
ATOM 4932 N N . GLU B 1 302 ? 1.566 12.797 21.953 1 98.06 302 GLU B N 1
ATOM 4933 C CA . GLU B 1 302 ? 2.83 12.07 21.938 1 98.06 302 GLU B CA 1
ATOM 4934 C C . GLU B 1 302 ? 3.947 12.906 21.328 1 98.06 302 GLU B C 1
ATOM 4936 O O . GLU B 1 302 ? 5.074 12.914 21.828 1 98.06 302 GLU B O 1
ATOM 4941 N N . LEU B 1 303 ? 3.613 13.602 20.297 1 98.75 303 LEU B N 1
ATOM 4942 C CA . LEU B 1 303 ? 4.613 14.43 19.641 1 98.75 303 LEU B CA 1
ATOM 4943 C C . LEU B 1 303 ? 5.062 15.578 20.531 1 98.75 303 LEU B C 1
ATOM 4945 O O . LEU B 1 303 ? 6.246 15.922 20.578 1 98.75 303 LEU B O 1
ATOM 4949 N N . ILE B 1 304 ? 4.145 16.109 21.281 1 98.81 304 ILE B N 1
ATOM 4950 C CA . ILE B 1 304 ? 4.488 17.156 22.234 1 98.81 304 ILE B CA 1
ATOM 4951 C C . ILE B 1 304 ? 5.438 16.609 23.281 1 98.81 304 ILE B C 1
ATOM 4953 O O . ILE B 1 304 ? 6.426 17.25 23.641 1 98.81 304 ILE B O 1
ATOM 4957 N N . ARG B 1 305 ? 5.18 15.414 23.75 1 98.56 305 ARG B N 1
ATOM 4958 C CA . ARG B 1 305 ? 6.055 14.789 24.734 1 98.56 305 ARG B CA 1
ATOM 4959 C C . ARG B 1 305 ? 7.445 14.555 24.156 1 98.56 305 ARG B C 1
ATOM 4961 O O . ARG B 1 305 ? 8.445 14.719 24.859 1 98.56 305 ARG B O 1
ATOM 4968 N N . LEU B 1 306 ? 7.504 14.188 22.891 1 98.75 306 LEU B N 1
ATOM 4969 C CA . LEU B 1 306 ? 8.797 13.961 22.25 1 98.75 306 LEU B CA 1
ATOM 4970 C C . LEU B 1 306 ? 9.578 15.266 22.125 1 98.75 306 LEU B C 1
ATOM 4972 O O . LEU B 1 306 ? 10.797 15.281 22.281 1 98.75 306 LEU B O 1
ATOM 4976 N N . ILE B 1 307 ? 8.898 16.312 21.891 1 98.81 307 ILE B N 1
ATOM 4977 C CA . ILE B 1 307 ? 9.539 17.625 21.859 1 98.81 307 ILE B CA 1
ATOM 4978 C C . ILE B 1 307 ? 10.031 18 23.266 1 98.81 307 ILE B C 1
ATOM 4980 O O . ILE B 1 307 ? 11.172 18.453 23.422 1 98.81 307 ILE B O 1
ATOM 4984 N N . GLU B 1 308 ? 9.188 17.766 24.203 1 98.56 308 GLU B N 1
ATOM 4985 C CA . GLU B 1 308 ? 9.539 18.078 25.578 1 98.56 308 GLU B CA 1
ATOM 4986 C C . GLU B 1 308 ? 10.789 17.328 26.031 1 98.56 308 GLU B C 1
ATOM 4988 O O . GLU B 1 308 ? 11.594 17.859 26.797 1 98.56 308 GLU B O 1
ATOM 4993 N N . ARG B 1 309 ? 10.984 16.172 25.484 1 98.06 309 ARG B N 1
ATOM 4994 C CA . ARG B 1 309 ? 12.109 15.32 25.859 1 98.06 309 ARG B CA 1
ATOM 4995 C C . ARG B 1 309 ? 13.305 15.547 24.953 1 98.06 309 ARG B C 1
ATOM 4997 O O . ARG B 1 309 ? 14.32 14.852 25.062 1 98.06 309 ARG B O 1
ATOM 5004 N N . GLY B 1 310 ? 13.164 16.406 24 1 97.75 310 GLY B N 1
ATOM 5005 C CA . GLY B 1 310 ? 14.281 16.781 23.156 1 97.75 310 GLY B CA 1
ATOM 5006 C C . GLY B 1 310 ? 14.531 15.797 22.031 1 97.75 310 GLY B C 1
ATOM 5007 O O . GLY B 1 310 ? 15.586 15.836 21.391 1 97.75 310 GLY B O 1
ATOM 5008 N N . ARG B 1 311 ? 13.578 14.938 21.703 1 97.94 311 ARG B N 1
ATOM 5009 C CA . ARG B 1 311 ? 13.75 13.938 20.656 1 97.94 311 ARG B CA 1
ATOM 5010 C C . ARG B 1 311 ? 13.406 14.523 19.297 1 97.94 311 ARG B C 1
ATOM 5012 O O . ARG B 1 311 ? 13.867 14.023 18.266 1 97.94 311 ARG B O 1
ATOM 5019 N N . ILE B 1 312 ? 12.578 15.57 19.281 1 98.56 312 ILE B N 1
ATOM 5020 C CA . ILE B 1 312 ? 12.195 16.297 18.078 1 98.56 312 ILE B CA 1
ATOM 5021 C C . ILE B 1 312 ? 12.336 17.797 18.312 1 98.56 312 ILE B C 1
ATOM 5023 O O . ILE B 1 312 ? 12.047 18.281 19.422 1 98.56 312 ILE B O 1
ATOM 5027 N N . ASP B 1 313 ? 12.758 18.453 17.344 1 98.62 313 ASP B N 1
ATOM 5028 C CA . ASP B 1 313 ? 12.844 19.922 17.375 1 98.62 313 ASP B CA 1
ATOM 5029 C C . ASP B 1 313 ? 12.461 20.516 16.031 1 98.62 313 ASP B C 1
ATOM 5031 O O . ASP B 1 313 ? 13.141 20.297 15.023 1 98.62 313 ASP B O 1
ATOM 5035 N N . THR B 1 314 ? 11.438 21.344 16 1 98.5 314 THR B N 1
ATOM 5036 C CA . THR B 1 314 ? 10.969 21.875 14.734 1 98.5 314 THR B CA 1
ATOM 5037 C C . THR B 1 314 ? 11.297 23.359 14.617 1 98.5 314 THR B C 1
ATOM 5039 O O . THR B 1 314 ? 10.984 24 13.609 1 98.5 314 THR B O 1
ATOM 5042 N N . ASN B 1 315 ? 11.938 23.891 15.57 1 98.5 315 ASN B N 1
ATOM 5043 C CA . ASN B 1 315 ? 12.242 25.312 15.586 1 98.5 315 ASN B CA 1
ATOM 5044 C C . ASN B 1 315 ? 13.094 25.719 14.383 1 98.5 315 ASN B C 1
ATOM 5046 O O . ASN B 1 315 ? 12.852 26.766 13.773 1 98.5 315 ASN B O 1
ATOM 5050 N N . PRO B 1 316 ? 14.086 24.859 13.969 1 98.06 316 PRO B N 1
ATOM 5051 C CA . PRO B 1 316 ? 14.906 25.25 12.82 1 98.06 316 PRO B CA 1
ATOM 5052 C C . PRO B 1 316 ? 14.102 25.391 11.531 1 98.06 316 PRO B C 1
ATOM 5054 O O . PRO B 1 316 ? 14.586 25.969 10.555 1 98.06 316 PRO B O 1
ATOM 5057 N N . LEU B 1 317 ? 12.883 24.906 11.523 1 98.38 317 LEU B N 1
ATOM 5058 C CA . LEU B 1 317 ? 12.07 24.969 10.32 1 98.38 317 LEU B CA 1
ATOM 5059 C C . LEU B 1 317 ? 11.383 26.328 10.203 1 98.38 317 LEU B C 1
ATOM 5061 O O . LEU B 1 317 ? 10.891 26.688 9.133 1 98.38 317 LEU B O 1
ATOM 5065 N N . ILE B 1 318 ? 11.234 26.969 11.328 1 98.38 318 ILE B N 1
ATOM 5066 C CA . ILE B 1 318 ? 10.617 28.297 11.328 1 98.38 318 ILE B CA 1
ATOM 5067 C C . ILE B 1 318 ? 11.648 29.344 10.945 1 98.38 318 ILE B C 1
ATOM 5069 O O . ILE B 1 318 ? 12.391 29.844 11.805 1 98.38 318 ILE B O 1
ATOM 5073 N N . THR B 1 319 ? 11.625 29.766 9.68 1 98.06 319 THR B N 1
ATOM 5074 C CA . THR B 1 319 ? 12.695 30.609 9.164 1 98.06 319 THR B CA 1
ATOM 5075 C C . THR B 1 319 ? 12.242 32.062 9.094 1 98.06 319 THR B C 1
ATOM 5077 O O . THR B 1 319 ? 13.07 32.969 9.016 1 98.06 319 THR B O 1
ATOM 5080 N N . HIS B 1 320 ? 10.969 32.281 9.023 1 98.5 320 HIS B N 1
ATOM 5081 C CA . HIS B 1 320 ? 10.398 33.625 8.891 1 98.5 320 HIS B CA 1
ATOM 5082 C C . HIS B 1 320 ? 9.25 33.812 9.875 1 98.5 320 HIS B C 1
ATOM 5084 O O . HIS B 1 320 ? 8.625 32.844 10.312 1 98.5 320 HIS B O 1
ATOM 5090 N N . SER B 1 321 ? 9.008 35 10.227 1 98.38 321 SER B N 1
ATOM 5091 C CA . SER B 1 321 ? 7.895 35.375 11.07 1 98.38 321 SER B CA 1
ATOM 5092 C C . SER B 1 321 ? 7.375 36.781 10.672 1 98.38 321 SER B C 1
ATOM 5094 O O . SER B 1 321 ? 8.156 37.688 10.484 1 98.38 321 SER B O 1
ATOM 5096 N N . LEU B 1 322 ? 6.145 36.875 10.445 1 98.44 322 LEU B N 1
ATOM 5097 C CA . LEU B 1 322 ? 5.477 38.156 10.125 1 98.44 322 LEU B CA 1
ATOM 5098 C C . LEU B 1 322 ? 4.191 38.312 10.93 1 98.44 322 LEU B C 1
ATOM 5100 O O . LEU B 1 322 ? 3.568 37.312 11.312 1 98.44 322 LEU B O 1
ATOM 5104 N N . PRO B 1 323 ? 3.773 39.531 11.195 1 98.56 323 PRO B N 1
ATOM 5105 C CA . PRO B 1 323 ? 2.471 39.719 11.836 1 98.56 323 PRO B CA 1
ATOM 5106 C C . PRO B 1 323 ? 1.301 39.5 10.883 1 98.56 323 PRO B C 1
ATOM 5108 O O . PRO B 1 323 ? 1.473 39.562 9.664 1 98.56 323 PRO B O 1
ATOM 5111 N N . LEU B 1 324 ? 0.169 39.25 11.43 1 98.56 324 LEU B N 1
ATOM 5112 C CA . LEU B 1 324 ? -1.047 38.938 10.688 1 98.56 324 LEU B CA 1
ATOM 5113 C C . LEU B 1 324 ? -1.336 40 9.656 1 98.56 324 LEU B C 1
ATOM 5115 O O . LEU B 1 324 ? -1.806 39.719 8.555 1 98.56 324 LEU B O 1
ATOM 5119 N N . ASN B 1 325 ? -1.062 41.281 9.953 1 97.88 325 ASN B N 1
ATOM 5120 C CA . ASN B 1 325 ? -1.367 42.375 9.023 1 97.88 325 ASN B CA 1
ATOM 5121 C C . ASN B 1 325 ? -0.456 42.344 7.801 1 97.88 325 ASN B C 1
ATOM 5123 O O . ASN B 1 325 ? -0.714 43.031 6.809 1 97.88 325 ASN B O 1
ATOM 5127 N N . LYS B 1 326 ? 0.629 41.5 7.82 1 98.12 326 LYS B N 1
ATOM 5128 C CA . LYS B 1 326 ? 1.538 41.344 6.691 1 98.12 326 LYS B CA 1
ATOM 5129 C C . LYS B 1 326 ? 1.468 39.938 6.121 1 98.12 326 LYS B C 1
ATOM 5131 O O . LYS B 1 326 ? 2.4 39.469 5.457 1 98.12 326 LYS B O 1
ATOM 5136 N N . ILE B 1 327 ? 0.427 39.25 6.363 1 98.44 327 ILE B N 1
ATOM 5137 C CA . ILE B 1 327 ? 0.345 37.844 6.059 1 98.44 327 ILE B CA 1
ATOM 5138 C C . ILE B 1 327 ? 0.404 37.625 4.547 1 98.44 327 ILE B C 1
ATOM 5140 O O . ILE B 1 327 ? 0.927 36.625 4.07 1 98.44 327 ILE B O 1
ATOM 5144 N N . LEU B 1 328 ? -0.09 38.531 3.727 1 98.12 328 LEU B N 1
ATOM 5145 C CA . LEU B 1 328 ? -0.026 38.406 2.277 1 98.12 328 LEU B CA 1
ATOM 5146 C C . LEU B 1 328 ? 1.42 38.406 1.791 1 98.12 328 LEU B C 1
ATOM 5148 O O . LEU B 1 328 ? 1.767 37.719 0.836 1 98.12 328 LEU B O 1
ATOM 5152 N N . GLU B 1 329 ? 2.182 39.25 2.443 1 97.94 329 GLU B N 1
ATOM 5153 C CA . GLU B 1 329 ? 3.615 39.188 2.184 1 97.94 329 GLU B CA 1
ATOM 5154 C C . GLU B 1 329 ? 4.188 37.812 2.562 1 97.94 329 GLU B C 1
ATOM 5156 O O . GLU B 1 329 ? 5.039 37.281 1.854 1 97.94 329 GLU B O 1
ATOM 5161 N N . GLY B 1 330 ? 3.746 37.25 3.686 1 98.19 330 GLY B N 1
ATOM 5162 C CA . GLY B 1 330 ? 4.152 35.906 4.102 1 98.19 330 GLY B CA 1
ATOM 5163 C C . GLY B 1 330 ? 3.834 34.844 3.072 1 98.19 330 GLY B C 1
ATOM 5164 O O . GLY B 1 330 ? 4.656 33.969 2.807 1 98.19 330 GLY B O 1
ATOM 5165 N N . TYR B 1 331 ? 2.641 34.938 2.451 1 98.06 331 TYR B N 1
ATOM 5166 C CA . TYR B 1 331 ? 2.248 34 1.403 1 98.06 331 TYR B CA 1
ATOM 5167 C C . TYR B 1 331 ? 3.215 34.062 0.227 1 98.06 331 TYR B C 1
ATOM 5169 O O . TYR B 1 331 ? 3.613 33.031 -0.312 1 98.06 331 TYR B O 1
ATOM 5177 N N . ARG B 1 332 ? 3.629 35.219 -0.155 1 97.69 332 ARG B N 1
ATOM 5178 C CA . ARG B 1 332 ? 4.578 35.406 -1.251 1 97.69 332 ARG B CA 1
ATOM 5179 C C . ARG B 1 332 ? 5.938 34.812 -0.896 1 97.69 332 ARG B C 1
ATOM 5181 O O . ARG B 1 332 ? 6.52 34.062 -1.687 1 97.69 332 ARG B O 1
ATOM 5188 N N . ILE B 1 333 ? 6.379 35.156 0.291 1 98.06 333 ILE B N 1
ATOM 5189 C CA . ILE B 1 333 ? 7.672 34.656 0.764 1 98.06 333 ILE B CA 1
ATOM 5190 C C . ILE B 1 333 ? 7.676 33.125 0.798 1 98.06 333 ILE B C 1
ATOM 5192 O O . ILE B 1 333 ? 8.602 32.5 0.299 1 98.06 333 ILE B O 1
ATOM 5196 N N . PHE B 1 334 ? 6.637 32.562 1.315 1 97.44 334 PHE B N 1
ATOM 5197 C CA . PHE B 1 334 ? 6.523 31.125 1.471 1 97.44 334 PHE B CA 1
ATOM 5198 C C . PHE B 1 334 ? 6.418 30.438 0.113 1 97.44 334 PHE B C 1
ATOM 5200 O O . PHE B 1 334 ? 7.133 29.469 -0.161 1 97.44 334 PHE B O 1
ATOM 5207 N N . GLU B 1 335 ? 5.586 30.922 -0.727 1 95.81 335 GLU B N 1
ATOM 5208 C CA . GLU B 1 335 ? 5.34 30.328 -2.035 1 95.81 335 GLU B CA 1
ATOM 5209 C C . GLU B 1 335 ? 6.594 30.344 -2.9 1 95.81 335 GLU B C 1
ATOM 5211 O O . GLU B 1 335 ? 6.898 29.375 -3.59 1 95.81 335 GLU B O 1
ATOM 5216 N N . GLN B 1 336 ? 7.324 31.469 -2.795 1 95.5 336 GLN B N 1
ATOM 5217 C CA . GLN B 1 336 ? 8.492 31.641 -3.65 1 95.5 336 GLN B CA 1
ATOM 5218 C C . GLN B 1 336 ? 9.766 31.172 -2.953 1 95.5 336 GLN B C 1
ATOM 5220 O O . GLN B 1 336 ? 10.859 31.266 -3.516 1 95.5 336 GLN B O 1
ATOM 5225 N N . ARG B 1 337 ? 9.625 30.703 -1.75 1 93.62 337 ARG B N 1
ATOM 5226 C CA . ARG B 1 337 ? 10.773 30.266 -0.962 1 93.62 337 ARG B CA 1
ATOM 5227 C C . ARG B 1 337 ? 11.828 31.359 -0.877 1 93.62 337 ARG B C 1
ATOM 5229 O O . ARG B 1 337 ? 13.023 31.094 -1.046 1 93.62 337 ARG B O 1
ATOM 5236 N N . GLN B 1 338 ? 11.305 32.531 -0.799 1 96.12 338 GLN B N 1
ATOM 5237 C CA . GLN B 1 338 ? 12.227 33.656 -0.712 1 96.12 338 GLN B CA 1
ATOM 5238 C C . GLN B 1 338 ? 13.133 33.562 0.511 1 96.12 338 GLN B C 1
ATOM 5240 O O . GLN B 1 338 ? 12.672 33.156 1.59 1 96.12 338 GLN B O 1
ATOM 5245 N N . ASP B 1 339 ? 14.43 33.844 0.303 1 95.38 339 ASP B N 1
ATOM 5246 C CA . ASP B 1 339 ? 15.43 33.844 1.362 1 95.38 339 ASP B CA 1
ATOM 5247 C C . ASP B 1 339 ? 15.461 32.469 2.066 1 95.38 339 ASP B C 1
ATOM 5249 O O . ASP B 1 339 ? 15.547 32.406 3.295 1 95.38 339 ASP B O 1
ATOM 5253 N N . ASP B 1 340 ? 15.164 31.375 1.372 1 95.06 340 ASP B N 1
ATOM 5254 C CA . ASP B 1 340 ? 15.227 30 1.84 1 95.06 340 ASP B CA 1
ATOM 5255 C C . ASP B 1 340 ? 14.141 29.719 2.881 1 95.06 340 ASP B C 1
ATOM 5257 O O . ASP B 1 340 ? 14.391 29.016 3.869 1 95.06 340 ASP B O 1
ATOM 5261 N N . CYS B 1 341 ? 13 30.359 2.658 1 97.44 341 CYS B N 1
ATOM 5262 C CA . CYS B 1 341 ? 11.883 30.156 3.568 1 97.44 341 CYS B CA 1
ATOM 5263 C C . CYS B 1 341 ? 11.469 28.688 3.604 1 97.44 341 CYS B C 1
ATOM 5265 O O . CYS B 1 341 ? 11.258 28.078 2.557 1 97.44 341 CYS B O 1
ATOM 5267 N N . ILE B 1 342 ? 11.414 28.125 4.793 1 97.81 342 ILE B N 1
ATOM 5268 C CA . ILE B 1 342 ? 10.867 26.797 5.012 1 97.81 342 ILE B CA 1
ATOM 5269 C C . ILE B 1 342 ? 9.461 26.906 5.602 1 97.81 342 ILE B C 1
ATOM 5271 O O . ILE B 1 342 ? 8.492 26.406 5.023 1 97.81 342 ILE B O 1
ATOM 5275 N N . LYS B 1 343 ? 9.344 27.594 6.676 1 98.44 343 LYS B N 1
ATOM 5276 C CA . LYS B 1 343 ? 8.055 27.922 7.273 1 98.44 343 LYS B CA 1
ATOM 5277 C C . LYS B 1 343 ? 7.98 29.406 7.637 1 98.44 343 LYS B C 1
ATOM 5279 O O . LYS B 1 343 ? 8.977 30 8.055 1 98.44 343 LYS B O 1
ATOM 5284 N N . CYS B 1 344 ? 6.824 29.938 7.461 1 98.69 344 CYS B N 1
ATOM 5285 C CA . CYS B 1 344 ? 6.543 31.328 7.84 1 98.69 344 CYS B CA 1
ATOM 5286 C C . CYS B 1 344 ? 5.523 31.375 8.969 1 98.69 344 CYS B C 1
ATOM 5288 O O . CYS B 1 344 ? 4.344 31.078 8.766 1 98.69 344 CYS B O 1
ATOM 5290 N N . ALA B 1 345 ? 5.965 31.719 10.164 1 98.75 345 ALA B N 1
ATOM 5291 C CA . ALA B 1 345 ? 5.07 31.891 11.305 1 98.75 345 ALA B CA 1
ATOM 5292 C C . ALA B 1 345 ? 4.363 33.25 11.242 1 98.75 345 ALA B C 1
ATOM 5294 O O . ALA B 1 345 ? 4.934 34.219 10.766 1 98.75 345 ALA B O 1
ATOM 5295 N N . ILE B 1 346 ? 3.191 33.281 11.695 1 98.81 346 ILE B N 1
ATOM 5296 C CA . ILE B 1 346 ? 2.379 34.5 11.695 1 98.81 346 ILE B CA 1
ATOM 5297 C C . ILE B 1 346 ? 2.025 34.875 13.125 1 98.81 346 ILE B C 1
ATOM 5299 O O . ILE B 1 346 ? 1.317 34.156 13.82 1 98.81 346 ILE B O 1
ATOM 5303 N N . THR B 1 347 ? 2.479 36.031 13.57 1 98.5 347 THR B N 1
ATOM 5304 C CA . THR B 1 347 ? 2.178 36.562 14.898 1 98.5 347 THR B CA 1
ATOM 5305 C C . THR B 1 347 ? 0.901 37.406 14.875 1 98.5 347 THR B C 1
ATOM 5307 O O . THR B 1 347 ? 0.368 37.688 13.805 1 98.5 347 THR B O 1
ATOM 5310 N N . PRO B 1 348 ? 0.365 37.688 15.984 1 96.62 348 PRO B N 1
ATOM 5311 C CA . PRO B 1 348 ? -0.89 38.438 16.031 1 96.62 348 PRO B CA 1
ATOM 5312 C C . PRO B 1 348 ? -0.796 39.781 15.328 1 96.62 348 PRO B C 1
ATOM 5314 O O . PRO B 1 348 ? 0.304 40.312 15.109 1 96.62 348 PRO B O 1
ATOM 5317 N N . TRP B 1 349 ? -1.933 40.312 15.039 1 95 349 TRP B N 1
ATOM 5318 C CA . TRP B 1 349 ? -2.068 41.594 14.375 1 95 349 TRP B CA 1
ATOM 5319 C C . TRP B 1 349 ? -1.327 42.688 15.148 1 95 349 TRP B C 1
ATOM 5321 O O . TRP B 1 349 ? -1.424 42.75 16.375 1 95 349 TRP B O 1
ATOM 5331 N N . LYS B 1 350 ? -0.473 43.375 14.461 1 91.19 350 LYS B N 1
ATOM 5332 C CA . LYS B 1 350 ? 0.21 44.531 15.047 1 91.19 350 LYS B CA 1
ATOM 5333 C C . LYS B 1 350 ? -0.441 45.844 14.617 1 91.19 350 LYS B C 1
ATOM 5335 O O . LYS B 1 350 ? -0.67 46.062 13.422 1 91.19 350 LYS B O 1
ATOM 5340 N N . ARG B 1 351 ? -0.767 46.688 15.695 1 71.19 351 ARG B N 1
ATOM 5341 C CA . ARG B 1 351 ? -1.38 47.969 15.453 1 71.19 351 ARG B CA 1
ATOM 5342 C C . ARG B 1 351 ? -0.338 49 15.008 1 71.19 351 ARG B C 1
ATOM 5344 O O . ARG B 1 351 ? 0.816 48.938 15.438 1 71.19 351 ARG B O 1
#

Solvent-accessible surface area (backbone atoms only — not comparable to full-atom values): 34710 Å² total; per-residue (Å²): 127,80,67,52,37,56,29,36,28,32,66,39,66,77,36,75,43,80,41,79,38,68,60,68,67,84,84,45,47,37,16,26,33,31,38,39,54,37,27,41,68,52,71,65,54,52,36,42,36,69,55,73,40,84,74,47,41,66,71,22,25,29,30,43,33,24,18,28,32,28,69,40,65,25,87,68,40,74,77,67,52,62,74,38,45,30,29,30,37,35,38,30,33,76,63,70,46,79,34,26,68,69,59,40,21,43,57,16,90,82,47,5,75,29,46,29,27,67,38,49,15,44,44,32,49,52,27,53,37,58,38,26,59,68,17,44,37,78,56,59,88,91,52,56,63,70,67,44,31,46,40,20,39,46,39,26,37,4,38,42,31,30,57,55,16,64,64,45,69,61,28,38,35,34,33,35,20,50,50,62,41,23,49,30,21,36,46,40,38,54,77,44,43,44,66,36,30,33,37,30,29,73,50,66,70,41,45,49,50,33,44,76,73,60,38,23,77,42,70,43,46,59,77,79,44,62,58,57,62,53,44,22,61,75,42,79,66,54,24,23,48,16,22,32,36,43,54,48,49,94,59,46,64,61,50,46,64,68,33,31,17,71,61,16,26,37,8,38,50,38,74,35,91,51,64,41,81,40,46,48,46,78,42,59,61,34,29,42,31,39,30,38,31,61,56,42,49,82,49,46,69,58,50,50,51,35,38,75,70,65,74,47,78,59,54,87,45,57,64,40,73,40,35,48,81,44,42,71,58,46,52,51,34,50,74,67,34,46,95,71,36,62,26,37,33,31,34,51,72,71,133,126,79,67,53,36,56,28,38,29,31,65,40,67,76,38,74,43,80,43,79,38,69,61,69,66,83,84,46,46,36,16,28,32,30,38,39,55,36,27,39,69,51,74,64,53,53,36,43,35,69,56,72,40,84,75,50,41,66,71,23,25,28,31,44,33,25,18,27,30,28,69,40,63,26,86,67,41,75,77,66,50,62,74,38,45,31,30,29,37,35,41,28,31,76,62,70,46,81,35,27,69,69,57,40,22,44,56,17,90,82,47,5,75,28,48,29,25,67,37,51,15,44,45,32,48,54,27,53,38,57,38,27,59,69,18,45,38,78,55,59,88,89,53,56,63,70,66,44,32,47,39,20,40,45,40,27,37,4,37,42,29,30,58,54,15,63,63,44,69,62,30,38,34,35,32,35,21,50,50,61,42,22,48,30,20,35,47,41,37,55,77,44,42,42,67,37,32,33,37,29,29,72,50,65,70,41,44,48,50,33,44,76,73,60,39,22,76,42,70,43,44,58,79,80,44,62,57,58,62,52,44,21,61,75,42,80,65,54,24,23,48,16,22,32,37,43,55,46,48,95,58,46,64,61,50,46,64,68,33,32,17,71,61,15,27,37,8,39,50,36,75,36,90,50,63,41,81,39,47,48,47,78,42,59,60,34,29,41,32,38,32,37,30,61,53,43,54,81,50,47,68,58,52,50,50,36,37,74,69,65,73,47,80,57,55,86,45,56,65,40,73,40,34,47,80,44,40,69,58,46,51,52,35,50,75,66,35,46,96,72,35,60,28,38,34,32,35,50,71,71,134

pLDDT: mean 96.97, std 4.25, range [44.78, 99.0]

Foldseek 3Di:
DDQWWWFWFAQAAQDTDIDIDGADDDDDLQKWKWFFFKAWDDVVLVCRNHVLDVQADGGAGAGQFTKGFTQDHGPPHDQDDGGFIKTFAQWAAQCDDPCNVVLNRCVHPVIHRCDRGPHHHDLMRMDMHGNCNQTIDTADPVDDRLFQRCLRALLLLLLQLLVQQVDAAAFEEEEEDLFSNSLSVLLNNVVRHYPFYEYEDQDVVSQCVCVVVVSGPHYDHPVPDPLQVVQCVVVVNFAGQGYRYAHQDQCSVVVQLSRHGQQGEYEYAHDHSDDDDDPCVVCPRSNYHYHYDYGSSNCSNVVSVCSVVVSDGSSVQADEEEESVCVVVVVVCCVVCPPVHRMYMYGYDDD/DDQWWWFWFAQAAQDTDIDIDGADDDDDLQKWKWFFFKAWDDVVLVCRNHVLDVQADGGAGAGQFTKGFTQDHGNPHDQDDGGFIKTFAQWAAQCDDPCNVVLNRCVHPVIHRCDRGPHHHDLMRMDMHGNCNQTIDTADPVDDRLFQRCLRALLLLLLQLLVQQVDAAAFEEEEEDLFSNSLSVLLNNVVRHYPFYEYEDQDVVSQCVCVVVVSGPHYDHPVPDPLQVVQCVVHVNFAGQGYRYAHQDQCSVVVQLSRHGQQGEYEYAHDHSDDDDDPCVVCPRSNYHYHYDYGSSNCSNVVSVCSVVVSDGSSVQADEEEESVCVVVVVVCCVVCPPVHRMYMYGYDDD

Sequence (702 aa):
MAETMHALVYHGTNDLRLEERPLPQLRDPRDAIVKVELSSICASDLHIRNGAVPRALPGTVLGHEFVGEVVATGREVRKVRPGQRVAANVETFCGTCWFCRRGYVNNCRHGGWELGCRIDGCQTEYVRVPFADNGLDPIPDALSYQDVLLVGDVLASGYFGAELAAIRPGDSVAVLGAGPVGLCAMQCARLFGPAQVIAVDILPGRLHLAQERGYADLTLDAAADDVEARILEATGGLGADAVIECAGGRDTFQTAWKVARPNATVAVVAMYEEAQSLPLHLMYGKNLTFRTGGVDATHSAELIRLIERGRIDTNPLITHSLPLNKILEGYRIFEQRQDDCIKCAITPWKRMAETMHALVYHGTNDLRLEERPLPQLRDPRDAIVKVELSSICASDLHIRNGAVPRALPGTVLGHEFVGEVVATGREVRKVRPGQRVAANVETFCGTCWFCRRGYVNNCRHGGWELGCRIDGCQTEYVRVPFADNGLDPIPDALSYQDVLLVGDVLASGYFGAELAAIRPGDSVAVLGAGPVGLCAMQCARLFGPAQVIAVDILPGRLHLAQERGYADLTLDAAADDVEARILEATGGLGADAVIECAGGRDTFQTAWKVARPNATVAVVAMYEEAQSLPLHLMYGKNLTFRTGGVDATHSAELIRLIERGRIDTNPLITHSLPLNKILEGYRIFEQRQDDCIKCAITPWKR

Radius of gyration: 29.14 Å; Cα contacts (8 Å, |Δi|>4): 1845; chains: 2; bounding box: 50×94×63 Å

Secondary structure (DSSP, 8-state):
--SEEEEEEE-STT-EEEEEEEPP---STT-EEEEEEEEE--HHHHHHHTT--TT--TTEEP--EEEEEEEEE-TT--S--TT-EEEE-S-B--SSSTTGGGT-GGG-TT-BS-BTTTB--SSBSEEEESSHHHHEEEPPTTS-HHHHTTIIIIIHHHHHHHHHTT--TT-EEEEE--SHHHHHHHHHHHTT--SEEEEEES-HHHHHHHHHTTS-SEEEETTTS-HHHHHHHHTTTS-EEEEEE----TTHHHHHHHHEEEEEEEEE-SPPSSPEEE-HHHHTTT-PEEEE-----TTHHHHHHHHHTTS---GGGEEEEEEGGGHHHHHHHHHHTGGG-SEEEEEPPP-/--SEEEEEEE-STT-EEEEEEEPP---STT-EEEEEEEEE--HHHHHHHTT--TT--TTEEP--EEEEEEEEE-TT--S--TT-EEEE-S-B--SSSTTGGGT-GGG-TT-BS-BTTTB--SSBSEEEESSHHHHEEEPPTTS-HHHHTTIIIIIHHHHHHHHHTT--TT-EEEEE--SHHHHHHHHHHHTT--SEEEEEES-HHHHHHHHHTTS-SEEEETTTS-HHHHHHHHTTTS-EEEEEE----TTHHHHHHHHEEEEEEEEE-SPPSSPEEE-HHHHTTT-PEEEE-----TTHHHHHHHHHTTS---GGGEEEEEEGGGHHHHHHHHHHTGGG-SEEEEEPPP-